Protein AF-0000000085113851 (afdb_homodimer)

Structure (mmCIF, N/CA/C/O backbone):
data_AF-0000000085113851-model_v1
#
loop_
_entity.id
_entity.type
_entity.pdbx_description
1 polymer 'Hypothetical membrane protein'
#
loop_
_atom_site.group_PDB
_atom_site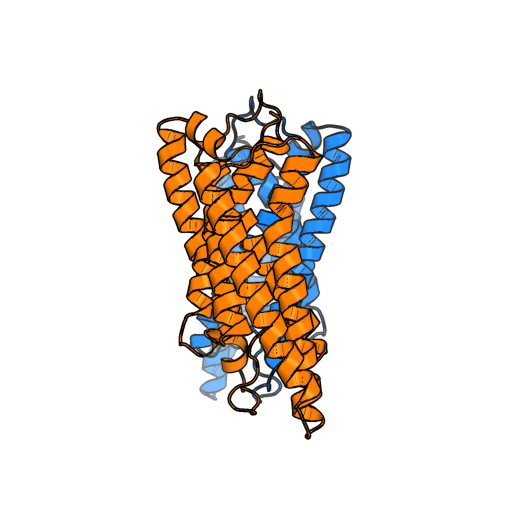.id
_atom_site.type_symbol
_atom_site.label_atom_id
_atom_site.label_alt_id
_atom_site.label_comp_id
_atom_site.label_asym_id
_atom_site.label_entity_id
_atom_site.label_seq_id
_atom_site.pdbx_PDB_ins_code
_atom_site.Cartn_x
_atom_site.Cartn_y
_atom_site.Cartn_z
_atom_site.occupancy
_atom_site.B_iso_or_equiv
_atom_site.auth_seq_id
_atom_site.auth_comp_id
_atom_site.auth_asym_id
_atom_site.auth_atom_id
_atom_site.pdbx_PDB_model_num
ATOM 1 N N . MET A 1 1 ? 27.75 13.094 14.289 1 65.19 1 MET A N 1
ATOM 2 C CA . MET A 1 1 ? 26.766 12.25 13.617 1 65.19 1 MET A CA 1
ATOM 3 C C . MET A 1 1 ? 26.875 12.398 12.102 1 65.19 1 MET A C 1
ATOM 5 O O . MET A 1 1 ? 26.922 11.406 11.375 1 65.19 1 MET A O 1
ATOM 9 N N . LYS A 1 2 ? 27.25 13.609 11.695 1 73.19 2 LYS A N 1
ATOM 10 C CA . LYS A 1 2 ? 27.453 13.852 10.266 1 73.19 2 LYS A CA 1
ATOM 11 C C . LYS A 1 2 ? 28.734 13.188 9.773 1 73.19 2 LYS A C 1
ATOM 13 O O . LYS A 1 2 ? 28.75 12.57 8.711 1 73.19 2 LYS A O 1
ATOM 18 N N . LYS A 1 3 ? 29.672 13.25 10.57 1 81.38 3 LYS A N 1
ATOM 19 C CA . LYS A 1 3 ? 30.953 12.664 10.188 1 81.38 3 LYS A CA 1
ATOM 20 C C . LYS A 1 3 ? 30.844 11.148 10.023 1 81.38 3 LYS A C 1
ATOM 22 O O . LYS A 1 3 ? 31.406 10.578 9.086 1 81.38 3 LYS A O 1
ATOM 27 N N . ALA A 1 4 ? 30.141 10.469 10.953 1 83.31 4 ALA A N 1
ATOM 28 C CA . ALA A 1 4 ? 30 9.016 10.93 1 83.31 4 ALA A CA 1
ATOM 29 C C . ALA A 1 4 ? 29.266 8.562 9.672 1 83.31 4 ALA A C 1
ATOM 31 O O . ALA A 1 4 ? 29.656 7.582 9.031 1 83.31 4 ALA A O 1
ATOM 32 N N . THR A 1 5 ? 28.234 9.188 9.281 1 89.69 5 THR A N 1
ATOM 33 C CA . THR A 1 5 ? 27.484 8.812 8.094 1 89.69 5 THR A CA 1
ATOM 34 C C . THR A 1 5 ? 28.312 9.055 6.832 1 89.69 5 THR A C 1
ATOM 36 O O . THR A 1 5 ? 28.234 8.281 5.875 1 89.69 5 THR A O 1
ATOM 39 N N . ASP A 1 6 ? 29.109 10.039 6.844 1 92.19 6 ASP A N 1
ATOM 40 C CA . ASP A 1 6 ? 29.984 10.289 5.703 1 92.19 6 ASP A CA 1
ATOM 41 C C . ASP A 1 6 ? 31.031 9.195 5.559 1 92.19 6 ASP A C 1
ATOM 43 O O . ASP A 1 6 ? 31.328 8.75 4.445 1 92.19 6 ASP A O 1
ATOM 47 N N . CYS A 1 7 ? 31.547 8.859 6.676 1 93.5 7 CYS A N 1
ATOM 48 C CA . CYS A 1 7 ? 32.5 7.762 6.656 1 93.5 7 CYS A CA 1
ATOM 49 C C . CYS A 1 7 ? 31.859 6.469 6.18 1 93.5 7 CYS A C 1
ATOM 51 O O . CYS A 1 7 ? 32.469 5.715 5.406 1 93.5 7 CYS A O 1
ATOM 53 N N . GLY A 1 8 ? 30.656 6.242 6.719 1 94.75 8 GLY A N 1
ATOM 54 C CA . GLY A 1 8 ? 29.922 5.074 6.27 1 94.75 8 GLY A CA 1
ATOM 55 C C . GLY A 1 8 ? 29.672 5.066 4.777 1 94.75 8 GLY A C 1
ATOM 56 O O . GLY A 1 8 ? 29.844 4.043 4.113 1 94.75 8 GLY A O 1
ATOM 57 N N . LEU A 1 9 ? 29.25 6.125 4.277 1 97.06 9 LEU A N 1
ATOM 58 C CA . LEU A 1 9 ? 29.016 6.25 2.842 1 97.06 9 LEU A CA 1
ATOM 59 C C . LEU A 1 9 ? 30.297 5.957 2.057 1 97.06 9 LEU A C 1
ATOM 61 O O . LEU A 1 9 ? 30.281 5.176 1.104 1 97.06 9 LEU A O 1
ATOM 65 N N . ALA A 1 10 ? 31.359 6.609 2.453 1 97.12 10 ALA A N 1
ATOM 66 C CA . ALA A 1 10 ? 32.625 6.418 1.771 1 97.12 10 ALA A CA 1
ATOM 67 C C . ALA A 1 10 ? 33.031 4.949 1.771 1 97.12 10 ALA A C 1
ATOM 69 O O . ALA A 1 10 ? 33.5 4.422 0.75 1 97.12 10 ALA A O 1
ATOM 70 N N . ALA A 1 11 ? 32.875 4.359 2.902 1 97.69 11 ALA A N 1
ATOM 71 C CA . ALA A 1 11 ? 33.25 2.949 3.027 1 97.69 11 ALA A CA 1
ATOM 72 C C . ALA A 1 11 ? 32.406 2.09 2.074 1 97.69 11 ALA A C 1
ATOM 74 O O . ALA A 1 11 ? 32.938 1.236 1.369 1 97.69 11 ALA A O 1
ATOM 75 N N . ILE A 1 12 ? 31.125 2.307 2.064 1 98.06 12 ILE A N 1
ATOM 76 C CA . ILE A 1 12 ? 30.234 1.529 1.219 1 98.06 12 ILE A CA 1
ATOM 77 C C . ILE A 1 12 ? 30.594 1.738 -0.249 1 98.06 12 ILE A C 1
ATOM 79 O O . ILE A 1 12 ? 30.688 0.776 -1.015 1 98.06 12 ILE A O 1
ATOM 83 N N . VAL A 1 13 ? 30.844 2.955 -0.626 1 98.19 13 VAL A N 1
ATOM 84 C CA . VAL A 1 13 ? 31.172 3.275 -2.012 1 98.19 13 VAL A CA 1
ATOM 85 C C . VAL A 1 13 ? 32.5 2.604 -2.396 1 98.19 13 VAL A C 1
ATOM 87 O O . VAL A 1 13 ? 32.594 2.016 -3.475 1 98.19 13 VAL A O 1
ATOM 90 N N . LEU A 1 14 ? 33.469 2.686 -1.523 1 98.25 14 LEU A N 1
ATOM 91 C CA . LEU A 1 14 ? 34.75 2.059 -1.791 1 98.25 14 LEU A CA 1
ATOM 92 C C . LEU A 1 14 ? 34.594 0.551 -1.962 1 98.25 14 LEU A C 1
ATOM 94 O O . LEU A 1 14 ? 35.188 -0.038 -2.871 1 98.25 14 LEU A O 1
ATOM 98 N N . MET A 1 15 ? 33.844 -0.005 -1.059 1 98.38 15 MET A N 1
ATOM 99 C CA . MET A 1 15 ? 33.594 -1.441 -1.144 1 98.38 15 MET A CA 1
ATOM 100 C C . MET A 1 15 ? 32.906 -1.798 -2.455 1 98.38 15 MET A C 1
ATOM 102 O O . MET A 1 15 ? 33.281 -2.785 -3.102 1 98.38 15 MET A O 1
ATOM 106 N N . MET A 1 16 ? 31.969 -1.033 -2.842 1 98.31 16 MET A N 1
ATOM 107 C CA . MET A 1 16 ? 31.234 -1.29 -4.074 1 98.31 16 MET A CA 1
ATOM 108 C C . MET A 1 16 ? 32.125 -1.079 -5.297 1 98.31 16 MET A C 1
ATOM 110 O O . MET A 1 16 ? 32.031 -1.818 -6.277 1 98.31 16 MET A O 1
ATOM 114 N N . LEU A 1 17 ? 33 -0.081 -5.238 1 98.19 17 LEU A N 1
ATOM 115 C CA . LEU A 1 17 ? 33.938 0.144 -6.332 1 98.19 17 LEU A CA 1
ATOM 116 C C . LEU A 1 17 ? 34.906 -1.028 -6.469 1 98.19 17 LEU A C 1
ATOM 118 O O . LEU A 1 17 ? 35.219 -1.456 -7.582 1 98.19 17 LEU A O 1
ATOM 122 N N . PHE A 1 18 ? 35.375 -1.462 -5.359 1 98.31 18 PHE A N 1
ATOM 123 C CA . PHE A 1 18 ? 36.219 -2.637 -5.379 1 98.31 18 PHE A CA 1
ATOM 124 C C . PHE A 1 18 ? 35.531 -3.82 -6.023 1 98.31 18 PHE A C 1
ATOM 126 O O . PHE A 1 18 ? 36.094 -4.516 -6.863 1 98.31 18 PHE A O 1
ATOM 133 N N . SER A 1 19 ? 34.312 -4.066 -5.613 1 98.25 19 SER A N 1
ATOM 134 C CA . SER A 1 19 ? 33.5 -5.152 -6.18 1 98.25 19 SER A CA 1
ATOM 135 C C . SER A 1 19 ? 33.281 -4.949 -7.676 1 98.25 19 SER A C 1
ATOM 137 O O . SER A 1 19 ? 33.219 -5.914 -8.438 1 98.25 19 SER A O 1
ATOM 139 N N . LEU A 1 20 ? 33.125 -3.703 -8.047 1 98.06 20 LEU A N 1
ATOM 140 C CA . LEU A 1 20 ? 32.938 -3.385 -9.461 1 98.06 20 LEU A CA 1
ATOM 141 C C . LEU A 1 20 ? 34.156 -3.793 -10.273 1 98.06 20 LEU A C 1
ATOM 143 O O . LEU A 1 20 ? 34.031 -4.387 -11.344 1 98.06 20 LEU A O 1
ATOM 147 N N . VAL A 1 21 ? 35.344 -3.492 -9.781 1 98 21 VAL A N 1
ATOM 148 C CA . VAL A 1 21 ? 36.594 -3.836 -10.453 1 98 21 VAL A CA 1
ATOM 149 C C . VAL A 1 21 ? 36.688 -5.352 -10.586 1 98 21 VAL A C 1
ATOM 151 O O . VAL A 1 21 ? 37.031 -5.867 -11.656 1 98 21 VAL A O 1
ATOM 154 N N . LEU A 1 22 ? 36.406 -6.016 -9.508 1 97.5 22 LEU A N 1
ATOM 155 C CA . LEU A 1 22 ? 36.469 -7.469 -9.523 1 97.5 22 LEU A CA 1
ATOM 156 C C . LEU A 1 22 ? 35.5 -8.055 -10.531 1 97.5 22 LEU A C 1
ATOM 158 O O . LEU A 1 22 ? 35.812 -8.992 -11.258 1 97.5 22 LEU A O 1
ATOM 162 N N . THR A 1 23 ? 34.281 -7.527 -10.516 1 97.12 23 THR A N 1
ATOM 163 C CA . THR A 1 23 ? 33.281 -8.016 -11.43 1 97.12 23 THR A CA 1
ATOM 164 C C . THR A 1 23 ? 33.625 -7.703 -12.875 1 97.12 23 THR A C 1
ATOM 166 O O . THR A 1 23 ? 33.375 -8.508 -13.773 1 97.12 23 THR A O 1
ATOM 169 N N . ALA A 1 24 ? 34.219 -6.512 -13.086 1 96.56 24 ALA A N 1
ATOM 170 C CA . ALA A 1 24 ? 34.688 -6.141 -14.422 1 96.56 24 ALA A CA 1
ATOM 171 C C . ALA A 1 24 ? 35.75 -7.098 -14.922 1 96.56 24 ALA A C 1
ATOM 173 O O . ALA A 1 24 ? 35.781 -7.457 -16.109 1 96.56 24 ALA A O 1
ATOM 174 N N . LYS A 1 25 ? 36.656 -7.465 -14.109 1 96.62 25 LYS A N 1
ATOM 175 C CA . LYS A 1 25 ? 37.656 -8.461 -14.461 1 96.62 25 LYS A CA 1
ATOM 176 C C . LYS A 1 25 ? 37 -9.766 -14.922 1 96.62 25 LYS A C 1
ATOM 178 O O . LYS A 1 25 ? 37.469 -10.383 -15.875 1 96.62 25 LYS A O 1
ATOM 183 N N . ASP A 1 26 ? 35.969 -10.086 -14.203 1 95.44 26 ASP A N 1
ATOM 184 C CA . ASP A 1 26 ? 35.25 -11.312 -14.555 1 95.44 26 ASP A CA 1
ATOM 185 C C . ASP A 1 26 ? 34.625 -11.203 -15.945 1 95.44 26 ASP A C 1
ATOM 187 O O . ASP A 1 26 ? 34.5 -12.203 -16.656 1 95.44 26 ASP A O 1
ATOM 191 N N . VAL A 1 27 ? 34.219 -10.023 -16.328 1 94.44 27 VAL A N 1
ATOM 192 C CA . VAL A 1 27 ? 33.656 -9.805 -17.656 1 94.44 27 VAL A CA 1
ATOM 193 C C . VAL A 1 27 ? 34.719 -10.133 -18.719 1 94.44 27 VAL A C 1
ATOM 195 O O . VAL A 1 27 ? 34.406 -10.797 -19.719 1 94.44 27 VAL A O 1
ATOM 198 N N . PHE A 1 28 ? 35.906 -9.664 -18.484 1 94.44 28 PHE A N 1
ATOM 199 C CA . PHE A 1 28 ? 36.969 -9.828 -19.453 1 94.44 28 PHE A CA 1
ATOM 200 C C . PHE A 1 28 ? 37.438 -11.281 -19.5 1 94.44 28 PHE A C 1
ATOM 202 O O . PHE A 1 28 ? 37.844 -11.773 -20.547 1 94.44 28 PHE A O 1
ATOM 209 N N . LEU A 1 29 ? 37.312 -11.992 -18.453 1 94.88 29 LEU A N 1
ATOM 210 C CA . LEU A 1 29 ? 37.875 -13.336 -18.344 1 94.88 29 LEU A CA 1
ATOM 211 C C . LEU A 1 29 ? 36.844 -14.375 -18.766 1 94.88 29 LEU A C 1
ATOM 213 O O . LEU A 1 29 ? 37.188 -15.531 -19.031 1 94.88 29 LEU A O 1
ATOM 217 N N . ALA A 1 30 ? 35.625 -13.953 -18.812 1 92.88 30 ALA A N 1
ATOM 218 C CA . ALA A 1 30 ? 34.562 -14.914 -19.125 1 92.88 30 ALA A CA 1
ATOM 219 C C . ALA A 1 30 ? 34.719 -15.453 -20.547 1 92.88 30 ALA A C 1
ATOM 221 O O . ALA A 1 30 ? 34.875 -14.68 -21.484 1 92.88 30 ALA A O 1
ATOM 222 N N . THR A 1 31 ? 34.594 -16.781 -20.734 1 93.5 31 THR A N 1
ATOM 223 C CA . THR A 1 31 ? 34.688 -17.438 -22.047 1 93.5 31 THR A CA 1
ATOM 224 C C . THR A 1 31 ? 33.312 -17.875 -22.547 1 93.5 31 THR A C 1
ATOM 226 O O . THR A 1 31 ? 33.156 -18.109 -23.734 1 93.5 31 THR A O 1
ATOM 229 N N . VAL A 1 32 ? 32.438 -18.062 -21.672 1 94.12 32 VAL A N 1
ATOM 230 C CA . VAL A 1 32 ? 31.062 -18.453 -21.984 1 94.12 32 VAL A CA 1
ATOM 231 C C . VAL A 1 32 ? 30.188 -17.203 -22.062 1 94.12 32 VAL A C 1
ATOM 233 O O . VAL A 1 32 ? 30.156 -16.406 -21.125 1 94.12 32 VAL A O 1
ATOM 236 N N . PRO A 1 33 ? 29.5 -17.031 -23.125 1 92.75 33 PRO A N 1
ATOM 237 C CA . PRO A 1 33 ? 28.688 -15.82 -23.312 1 92.75 33 PRO A CA 1
ATOM 238 C C . PRO A 1 33 ? 27.703 -15.602 -22.172 1 92.75 33 PRO A C 1
ATOM 240 O O . PRO A 1 33 ? 27.469 -14.469 -21.75 1 92.75 33 PRO A O 1
ATOM 243 N N . LYS A 1 34 ? 27.109 -16.547 -21.688 1 91.81 34 LYS A N 1
ATOM 244 C CA . LYS A 1 34 ? 26.156 -16.453 -20.578 1 91.81 34 LYS A CA 1
ATOM 245 C C . LYS A 1 34 ? 26.797 -15.836 -19.344 1 91.81 34 LYS A C 1
ATOM 247 O O . LYS A 1 34 ? 26.219 -14.977 -18.688 1 91.81 34 LYS A O 1
ATOM 252 N N . ASN A 1 35 ? 27.969 -16.312 -19.031 1 93 35 ASN A N 1
ATOM 253 C CA . ASN A 1 35 ? 28.703 -15.797 -17.875 1 93 35 ASN A CA 1
ATOM 254 C C . ASN A 1 35 ? 29.125 -14.344 -18.078 1 93 35 ASN A C 1
ATOM 256 O O . ASN A 1 35 ? 29.094 -13.547 -17.125 1 93 35 ASN A O 1
ATOM 260 N N . LYS A 1 36 ? 29.453 -14.023 -19.281 1 95.06 36 LYS A N 1
ATOM 261 C CA . LYS A 1 36 ? 29.828 -12.648 -19.594 1 95.06 36 LYS A CA 1
ATOM 262 C C . LYS A 1 36 ? 28.656 -11.695 -19.406 1 95.06 36 LYS A C 1
ATOM 264 O O . LYS A 1 36 ? 28.797 -10.641 -18.781 1 95.06 36 LYS A O 1
ATOM 269 N N . ASN A 1 37 ? 27.547 -12.07 -19.953 1 94.31 37 ASN A N 1
ATOM 270 C CA . ASN A 1 37 ? 26.344 -11.25 -19.828 1 94.31 37 ASN A CA 1
ATOM 271 C C . ASN A 1 37 ? 25.922 -11.078 -18.375 1 94.31 37 ASN A C 1
ATOM 273 O O . ASN A 1 37 ? 25.5 -9.992 -17.969 1 94.31 37 ASN A O 1
ATOM 277 N N . ALA A 1 38 ? 26.016 -12.117 -17.594 1 93.19 38 ALA A N 1
ATOM 278 C CA . ALA A 1 38 ? 25.703 -12.055 -16.172 1 93.19 38 ALA A CA 1
ATOM 279 C C . ALA A 1 38 ? 26.625 -11.07 -15.453 1 93.19 38 ALA A C 1
ATOM 281 O O . ALA A 1 38 ? 26.172 -10.289 -14.617 1 93.19 38 ALA A O 1
ATOM 282 N N . ALA A 1 39 ? 27.828 -11.148 -15.789 1 95.69 39 ALA A N 1
ATOM 283 C CA . ALA A 1 39 ? 28.797 -10.258 -15.164 1 95.69 39 ALA A CA 1
ATOM 284 C C . ALA A 1 39 ? 28.547 -8.805 -15.578 1 95.69 39 ALA A C 1
ATOM 286 O O . ALA A 1 39 ? 28.672 -7.895 -14.758 1 95.69 39 ALA A O 1
ATOM 287 N N . LEU A 1 40 ? 28.234 -8.586 -16.766 1 96.56 40 LEU A N 1
ATOM 288 C CA . LEU A 1 40 ? 27.906 -7.246 -17.25 1 96.56 40 LEU A CA 1
ATOM 289 C C . LEU A 1 40 ? 26.688 -6.68 -16.516 1 96.56 40 LEU A C 1
ATOM 291 O O . LEU A 1 40 ? 26.688 -5.508 -16.141 1 96.56 40 LEU A O 1
ATOM 295 N N . PHE A 1 41 ? 25.734 -7.504 -16.359 1 94.69 41 PHE A N 1
ATOM 296 C CA . PHE A 1 41 ? 24.516 -7.086 -15.664 1 94.69 41 PHE A CA 1
ATOM 297 C C . PHE A 1 41 ? 24.828 -6.719 -14.219 1 94.69 41 PHE A C 1
ATOM 299 O O . PHE A 1 41 ? 24.312 -5.73 -13.695 1 94.69 41 PHE A O 1
ATOM 306 N N . LEU A 1 42 ? 25.609 -7.516 -13.633 1 96.19 42 LEU A N 1
ATOM 307 C CA . LEU A 1 42 ? 26 -7.23 -12.258 1 96.19 42 LEU A CA 1
ATOM 308 C C . LEU A 1 42 ? 26.781 -5.922 -12.18 1 96.19 42 LEU A C 1
ATOM 310 O O . LEU A 1 42 ? 26.609 -5.145 -11.234 1 96.19 42 LEU A O 1
ATOM 314 N N . CYS A 1 43 ? 27.656 -5.664 -13.086 1 97.56 43 CYS A N 1
ATOM 315 C CA . CYS A 1 43 ? 28.375 -4.395 -13.133 1 97.56 43 CYS A CA 1
ATOM 316 C C . CYS A 1 43 ? 27.391 -3.221 -13.172 1 97.56 43 CYS A C 1
ATOM 318 O O . CYS A 1 43 ? 27.562 -2.246 -12.438 1 97.56 43 CYS A O 1
ATOM 320 N N . LEU A 1 44 ? 26.406 -3.393 -14.008 1 96.88 44 LEU A N 1
ATOM 321 C CA . LEU A 1 44 ? 25.391 -2.346 -14.109 1 96.88 44 LEU A CA 1
ATOM 322 C C . LEU A 1 44 ? 24.688 -2.135 -12.773 1 96.88 44 LEU A C 1
ATOM 324 O O . LEU A 1 44 ? 24.469 -0.996 -12.352 1 96.88 44 LEU A O 1
ATOM 328 N N . GLU A 1 45 ? 24.344 -3.182 -12.133 1 95.88 45 GLU A N 1
ATOM 329 C CA . GLU A 1 45 ? 23.688 -3.105 -10.836 1 95.88 45 GLU A CA 1
ATOM 330 C C . GLU A 1 45 ? 24.562 -2.412 -9.797 1 95.88 45 GLU A C 1
ATOM 332 O O . GLU A 1 45 ? 24.062 -1.652 -8.961 1 95.88 45 GLU A O 1
ATOM 337 N N . ILE A 1 46 ? 25.797 -2.695 -9.82 1 98.06 46 ILE A N 1
ATOM 338 C CA . ILE A 1 46 ? 26.719 -2.078 -8.867 1 98.06 46 ILE A CA 1
ATOM 339 C C . ILE A 1 46 ? 26.797 -0.577 -9.133 1 98.06 46 ILE A C 1
ATOM 341 O O . ILE A 1 46 ? 26.734 0.227 -8.203 1 98.06 46 ILE A O 1
ATOM 345 N N . VAL A 1 47 ? 26.891 -0.197 -10.359 1 98.12 47 VAL A N 1
ATOM 346 C CA . VAL A 1 47 ? 26.969 1.215 -10.727 1 98.12 47 VAL A CA 1
ATOM 347 C C . VAL A 1 47 ? 25.703 1.936 -10.273 1 98.12 47 VAL A C 1
ATOM 349 O O . VAL A 1 47 ? 25.781 3 -9.648 1 98.12 47 VAL A O 1
ATOM 352 N N . LEU A 1 48 ? 24.578 1.323 -10.562 1 96.88 48 LEU A N 1
ATOM 353 C CA . LEU A 1 48 ? 23.312 1.912 -10.133 1 96.88 48 LEU A CA 1
ATOM 354 C C . LEU A 1 48 ? 23.25 2.008 -8.609 1 96.88 48 LEU A C 1
ATOM 356 O O . LEU A 1 48 ? 22.719 2.982 -8.07 1 96.88 48 LEU A O 1
ATOM 360 N N . GLY A 1 49 ? 23.766 0.998 -7.969 1 97.5 49 GLY A N 1
ATOM 361 C CA . GLY A 1 49 ? 23.828 1.026 -6.516 1 97.5 49 GLY A CA 1
ATOM 362 C C . GLY A 1 49 ? 24.656 2.174 -5.977 1 97.5 49 GLY A C 1
ATOM 363 O O . GLY A 1 49 ? 24.281 2.816 -4.996 1 97.5 49 GLY A O 1
ATOM 364 N N . ILE A 1 50 ? 25.75 2.406 -6.594 1 98.06 50 ILE A N 1
ATOM 365 C CA . ILE A 1 50 ? 26.625 3.5 -6.191 1 98.06 50 ILE A CA 1
ATOM 366 C C . ILE A 1 50 ? 25.906 4.832 -6.383 1 98.06 50 ILE A C 1
ATOM 368 O O . ILE A 1 50 ? 25.953 5.703 -5.512 1 98.06 50 ILE A O 1
ATOM 372 N N . VAL A 1 51 ? 25.219 4.949 -7.504 1 97.88 51 VAL A N 1
ATOM 373 C CA . VAL A 1 51 ? 24.469 6.176 -7.766 1 97.88 51 VAL A CA 1
ATOM 374 C C . VAL A 1 51 ? 23.391 6.359 -6.691 1 97.88 51 VAL A C 1
ATOM 376 O O . VAL A 1 51 ? 23.25 7.449 -6.133 1 97.88 51 VAL A O 1
ATOM 379 N N . ILE A 1 52 ? 22.734 5.324 -6.34 1 97.38 52 ILE A N 1
ATOM 380 C CA . ILE A 1 52 ? 21.609 5.375 -5.402 1 97.38 52 ILE A CA 1
ATOM 381 C C . ILE A 1 52 ? 22.125 5.734 -4.012 1 97.38 52 ILE A C 1
ATOM 383 O O . ILE A 1 52 ? 21.531 6.57 -3.32 1 97.38 52 ILE A O 1
ATOM 387 N N . VAL A 1 53 ? 23.203 5.137 -3.602 1 97.5 53 VAL A N 1
ATOM 388 C CA . VAL A 1 53 ? 23.688 5.352 -2.238 1 97.5 53 VAL A CA 1
ATOM 389 C C . VAL A 1 53 ? 24.25 6.766 -2.102 1 97.5 53 VAL A C 1
ATOM 391 O O . VAL A 1 53 ? 24.203 7.355 -1.019 1 97.5 53 VAL A O 1
ATOM 394 N N . CYS A 1 54 ? 24.641 7.402 -3.16 1 97.69 54 CYS A N 1
ATOM 395 C CA . CYS A 1 54 ? 25.219 8.734 -3.127 1 97.69 54 CYS A CA 1
ATOM 396 C C . CYS A 1 54 ? 24.156 9.805 -3.297 1 97.69 54 CYS A C 1
ATOM 398 O O . CYS A 1 54 ? 24.391 10.977 -2.986 1 97.69 54 CYS A O 1
ATOM 400 N N . LEU A 1 55 ? 23.062 9.445 -3.771 1 96.69 55 LEU A N 1
ATOM 401 C CA . LEU A 1 55 ? 22.031 10.383 -4.207 1 96.69 55 LEU A CA 1
ATOM 402 C C . LEU A 1 55 ? 21.625 11.297 -3.059 1 96.69 55 LEU A C 1
ATOM 404 O O . LEU A 1 55 ? 21.562 12.516 -3.221 1 96.69 55 LEU A O 1
ATOM 408 N N . PRO A 1 56 ? 21.312 10.773 -1.852 1 95.06 56 PRO A N 1
ATOM 409 C CA . PRO A 1 56 ? 20.891 11.664 -0.767 1 95.06 56 PRO A CA 1
ATOM 410 C C . PRO A 1 56 ? 21.953 12.711 -0.418 1 95.06 56 PRO A C 1
ATOM 412 O O . PRO A 1 56 ? 21.625 13.875 -0.172 1 95.06 56 PRO A O 1
ATOM 415 N N . LYS A 1 57 ? 23.156 12.297 -0.425 1 95.25 57 LYS A N 1
ATOM 416 C CA . LYS A 1 57 ? 24.234 13.234 -0.121 1 95.25 57 LYS A CA 1
ATOM 417 C C . LYS A 1 57 ? 24.375 14.289 -1.216 1 95.25 57 LYS A C 1
ATOM 419 O O . LYS A 1 57 ? 24.562 15.469 -0.925 1 95.25 57 LYS A O 1
ATOM 424 N N . ILE A 1 58 ? 24.297 13.898 -2.43 1 96 58 ILE A N 1
ATOM 425 C CA . ILE A 1 58 ? 24.375 14.82 -3.555 1 96 58 ILE A CA 1
ATOM 426 C C . ILE A 1 58 ? 23.266 15.859 -3.459 1 96 58 ILE A C 1
ATOM 428 O O . ILE A 1 58 ? 23.5 17.062 -3.604 1 96 58 ILE A O 1
ATOM 432 N N . ILE A 1 59 ? 22.078 15.383 -3.176 1 93.94 59 ILE A N 1
ATOM 433 C CA . ILE A 1 59 ? 20.922 16.266 -3.059 1 93.94 59 ILE A CA 1
ATOM 434 C C . ILE A 1 59 ? 21.125 17.219 -1.884 1 93.94 59 ILE A C 1
ATOM 436 O O . ILE A 1 59 ? 20.828 18.422 -1.993 1 93.94 59 ILE A O 1
ATOM 440 N N . SER A 1 60 ? 21.547 16.641 -0.793 1 94 60 SER A N 1
ATOM 441 C CA . SER A 1 60 ? 21.766 17.438 0.409 1 94 60 SER A CA 1
ATOM 442 C C . SER A 1 60 ? 22.766 18.562 0.152 1 94 60 SER A C 1
ATOM 444 O O . SER A 1 60 ? 22.562 19.703 0.583 1 94 60 SER A O 1
ATOM 446 N N . VAL A 1 61 ? 23.828 18.359 -0.555 1 94.19 61 VAL A N 1
ATOM 447 C CA . VAL A 1 61 ? 24.875 19.344 -0.836 1 94.19 61 VAL A CA 1
ATOM 448 C C . VAL A 1 61 ? 24.375 20.359 -1.854 1 94.19 61 VAL A C 1
ATOM 450 O O . VAL A 1 61 ? 24.531 21.562 -1.663 1 94.19 61 VAL A O 1
ATOM 453 N N . LYS A 1 62 ? 23.828 19.906 -2.824 1 95.06 62 LYS A N 1
ATOM 454 C CA . LYS A 1 62 ? 23.359 20.781 -3.902 1 95.06 62 LYS A CA 1
ATOM 455 C C . LYS A 1 62 ? 22.328 21.781 -3.395 1 95.06 62 LYS A C 1
ATOM 457 O O . LYS A 1 62 ? 22.312 22.938 -3.811 1 95.06 62 LYS A O 1
ATOM 462 N N . PHE A 1 63 ? 21.484 21.359 -2.498 1 92.94 63 PHE A N 1
ATOM 463 C CA . PHE A 1 63 ? 20.391 22.203 -2.057 1 92.94 63 PHE A CA 1
ATOM 464 C C . PHE A 1 63 ? 20.625 22.719 -0.642 1 92.94 63 PHE A C 1
ATOM 466 O O . PHE A 1 63 ? 19.734 23.312 -0.027 1 92.94 63 PHE A O 1
ATOM 473 N N . ASP A 1 64 ? 21.703 22.438 -0.117 1 93.56 64 ASP A N 1
ATOM 474 C CA . ASP A 1 64 ? 22.078 22.875 1.22 1 93.56 64 ASP A CA 1
ATOM 475 C C . ASP A 1 64 ? 21.062 22.438 2.258 1 93.56 64 ASP A C 1
ATOM 477 O O . ASP A 1 64 ? 20.531 23.266 3.006 1 93.56 64 ASP A O 1
ATOM 481 N N . LEU A 1 65 ? 20.797 21.109 2.207 1 92.5 65 LEU A N 1
ATOM 482 C CA . LEU A 1 65 ? 19.797 20.516 3.078 1 92.5 65 LEU A CA 1
ATOM 483 C C . LEU A 1 65 ? 20.453 19.703 4.191 1 92.5 65 LEU A C 1
ATOM 485 O O . LEU A 1 65 ? 21.438 19.016 3.959 1 92.5 65 LEU A O 1
ATOM 489 N N . TYR A 1 66 ? 19.969 19.875 5.336 1 91.69 66 TYR A N 1
ATOM 490 C CA . TYR A 1 66 ? 20.344 19.016 6.457 1 91.69 66 TYR A CA 1
ATOM 491 C C . TYR A 1 66 ? 19.719 17.641 6.344 1 91.69 66 TYR A C 1
ATOM 493 O O . TYR A 1 66 ? 18.5 17.531 6.195 1 91.69 66 TYR A O 1
ATOM 501 N N . LEU A 1 67 ? 20.516 16.641 6.449 1 91.06 67 LEU A N 1
ATOM 502 C CA . LEU A 1 67 ? 20.047 15.266 6.453 1 91.06 67 LEU A CA 1
ATOM 503 C C . LEU A 1 67 ? 20.016 14.703 7.871 1 91.06 67 LEU A C 1
ATOM 505 O O . LEU A 1 67 ? 21.062 14.57 8.516 1 91.06 67 LEU A O 1
ATOM 509 N N . PRO A 1 68 ? 18.844 14.32 8.281 1 92.56 68 PRO A N 1
ATOM 510 C CA . PRO A 1 68 ? 18.828 13.711 9.617 1 92.56 68 PRO A CA 1
ATOM 511 C C . PRO A 1 68 ? 19.672 12.438 9.695 1 92.56 68 PRO A C 1
ATOM 513 O O . PRO A 1 68 ? 19.469 11.523 8.891 1 92.56 68 PRO A O 1
ATOM 516 N N . PRO A 1 69 ? 20.516 12.336 10.594 1 90.75 69 PRO A N 1
ATOM 517 C CA . PRO A 1 69 ? 21.484 11.234 10.625 1 90.75 69 PRO A CA 1
ATOM 518 C C . PRO A 1 69 ? 20.812 9.875 10.812 1 90.75 69 PRO A C 1
ATOM 520 O O . PRO A 1 69 ? 21.312 8.867 10.312 1 90.75 69 PRO A O 1
ATOM 523 N N . MET A 1 70 ? 19.828 9.906 11.547 1 88.88 70 MET A N 1
ATOM 524 C CA . MET A 1 70 ? 19.156 8.633 11.805 1 88.88 70 MET A CA 1
ATOM 525 C C . MET A 1 70 ? 18.578 8.055 10.508 1 88.88 70 MET A C 1
ATOM 527 O O . MET A 1 70 ? 18.812 6.883 10.195 1 88.88 70 MET A O 1
ATOM 531 N N . ILE A 1 71 ? 17.875 8.812 9.773 1 93.75 71 ILE A N 1
ATOM 532 C CA . ILE A 1 71 ? 17.266 8.375 8.523 1 93.75 71 ILE A CA 1
ATOM 533 C C . ILE A 1 71 ? 18.359 8.008 7.52 1 93.75 71 ILE A C 1
ATOM 535 O O . ILE A 1 71 ? 18.297 6.965 6.867 1 93.75 71 ILE A O 1
ATOM 539 N N . TYR A 1 72 ? 19.312 8.867 7.441 1 94.81 72 TYR A N 1
ATOM 540 C CA . TYR A 1 72 ? 20.422 8.648 6.508 1 94.81 72 TYR A CA 1
ATOM 541 C C . TYR A 1 72 ? 21.188 7.391 6.863 1 94.81 72 TYR A C 1
ATOM 543 O O . TYR A 1 72 ? 21.562 6.613 5.98 1 94.81 72 TYR A O 1
ATOM 551 N N . GLY A 1 73 ? 21.438 7.215 8.117 1 93.5 73 GLY A N 1
ATOM 552 C CA . GLY A 1 73 ? 22.109 6.008 8.562 1 93.5 73 GLY A CA 1
ATOM 553 C C . GLY A 1 73 ? 21.359 4.738 8.211 1 93.5 73 GLY A C 1
ATOM 554 O O . GLY A 1 73 ? 21.953 3.764 7.746 1 93.5 73 GLY A O 1
ATOM 555 N N . PHE A 1 74 ? 20.078 4.758 8.414 1 92.12 74 PHE A N 1
ATOM 556 C C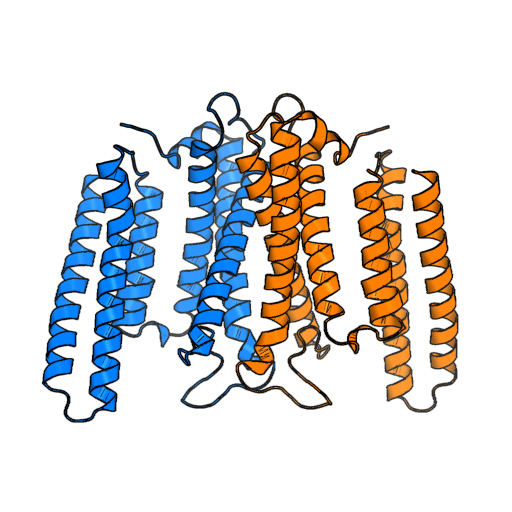A . PHE A 1 74 ? 19.25 3.607 8.07 1 92.12 74 PHE A CA 1
ATOM 557 C C . PHE A 1 74 ? 19.25 3.375 6.562 1 92.12 74 PHE A C 1
ATOM 559 O O . PHE A 1 74 ? 19.219 2.23 6.105 1 92.12 74 PHE A O 1
ATOM 566 N N . PHE A 1 75 ? 19.219 4.453 5.863 1 96.62 75 PHE A N 1
ATOM 567 C CA . PHE A 1 75 ? 19.297 4.355 4.41 1 96.62 75 PHE A CA 1
ATOM 568 C C . PHE A 1 75 ? 20.578 3.658 3.977 1 96.62 75 PHE A C 1
ATOM 570 O O . PHE A 1 75 ? 20.547 2.746 3.146 1 96.62 75 PHE A O 1
ATOM 577 N N . LEU A 1 76 ? 21.656 4.074 4.559 1 96.94 76 LEU A N 1
ATOM 578 C CA . LEU A 1 76 ? 22.953 3.477 4.23 1 96.94 76 LEU A CA 1
ATOM 579 C C . LEU A 1 76 ? 22.969 1.998 4.602 1 96.94 76 LEU A C 1
ATOM 581 O O . LEU A 1 76 ? 23.453 1.166 3.824 1 96.94 76 LEU A O 1
ATOM 585 N N . LEU A 1 77 ? 22.484 1.747 5.742 1 95.25 77 LEU A N 1
ATOM 586 C CA . LEU A 1 77 ? 22.406 0.361 6.191 1 95.25 77 LEU A CA 1
ATOM 587 C C . LEU A 1 77 ? 21.562 -0.478 5.238 1 95.25 77 LEU A C 1
ATOM 589 O O . LEU A 1 77 ? 21.922 -1.609 4.91 1 95.25 77 LEU A O 1
ATOM 593 N N . PHE A 1 78 ? 20.484 0.049 4.832 1 97.19 78 PHE A N 1
ATOM 594 C CA . PHE A 1 78 ? 19.594 -0.655 3.914 1 97.19 78 PHE A CA 1
ATOM 595 C C . PHE A 1 78 ? 20.297 -0.948 2.594 1 97.19 78 PHE A C 1
ATOM 597 O O . PHE A 1 78 ? 20.219 -2.064 2.078 1 97.19 78 PHE A O 1
ATOM 604 N N . ILE A 1 79 ? 20.953 0.046 2.023 1 96.69 79 ILE A N 1
ATOM 605 C CA . ILE A 1 79 ? 21.625 -0.127 0.744 1 96.69 79 ILE A CA 1
ATOM 606 C C . ILE A 1 79 ? 22.766 -1.14 0.892 1 96.69 79 ILE A C 1
ATOM 608 O O . ILE A 1 79 ? 22.969 -1.974 0.01 1 96.69 79 ILE A O 1
ATOM 612 N N . PHE A 1 80 ? 23.484 -1.041 1.997 1 97.69 80 PHE A N 1
ATOM 613 C CA . PHE A 1 80 ? 24.531 -2.018 2.266 1 97.69 80 PHE A CA 1
ATOM 614 C C . PHE A 1 80 ? 23.969 -3.432 2.289 1 97.69 80 PHE A C 1
ATOM 616 O O . PHE A 1 80 ? 24.531 -4.34 1.673 1 97.69 80 PHE A O 1
ATOM 623 N N . GLY A 1 81 ? 22.875 -3.633 2.941 1 97.94 81 GLY A N 1
ATOM 624 C CA . GLY A 1 81 ? 22.234 -4.938 3.039 1 97.94 81 GLY A CA 1
ATOM 625 C C . GLY A 1 81 ? 21.609 -5.395 1.733 1 97.94 81 GLY A C 1
ATOM 626 O O . GLY A 1 81 ? 21.734 -6.559 1.353 1 97.94 81 GLY A O 1
ATOM 627 N N . ALA A 1 82 ? 20.953 -4.508 1.044 1 97.75 82 ALA A N 1
ATOM 628 C CA . ALA A 1 82 ? 20.172 -4.867 -0.137 1 97.75 82 ALA A CA 1
ATOM 629 C C . ALA A 1 82 ? 21.078 -5.043 -1.356 1 97.75 82 ALA A C 1
ATOM 631 O O . ALA A 1 82 ? 20.922 -6.012 -2.107 1 97.75 82 ALA A O 1
ATOM 632 N N . ILE A 1 83 ? 22.031 -4.141 -1.51 1 97.06 83 ILE A N 1
ATOM 633 C CA . ILE A 1 83 ? 22.797 -4.16 -2.754 1 97.06 83 ILE A CA 1
ATOM 634 C C . ILE A 1 83 ? 24.141 -4.848 -2.527 1 97.06 83 ILE A C 1
ATOM 636 O O . ILE A 1 83 ? 24.453 -5.844 -3.186 1 97.06 83 ILE A O 1
ATOM 640 N N . TYR A 1 84 ? 24.922 -4.359 -1.564 1 97.88 84 TYR A N 1
ATOM 641 C CA . TYR A 1 84 ? 26.25 -4.918 -1.382 1 97.88 84 TYR A CA 1
ATOM 642 C C . TYR A 1 84 ? 26.172 -6.379 -0.952 1 97.88 84 TYR A C 1
ATOM 644 O O . TYR A 1 84 ? 26.672 -7.262 -1.649 1 97.88 84 TYR A O 1
ATOM 652 N N . LEU A 1 85 ? 25.516 -6.605 0.148 1 98.25 85 LEU A N 1
ATOM 653 C CA . LEU A 1 85 ? 25.438 -7.98 0.628 1 98.25 85 LEU A CA 1
ATOM 654 C C . LEU A 1 85 ? 24.422 -8.781 -0.19 1 98.25 85 LEU A C 1
ATOM 656 O O . LEU A 1 85 ? 24.688 -9.93 -0.551 1 98.25 85 LEU A O 1
ATOM 660 N N . GLY A 1 86 ? 23.297 -8.164 -0.446 1 97.44 86 GLY A N 1
ATOM 661 C CA . GLY A 1 86 ? 22.203 -8.867 -1.089 1 97.44 86 GLY A CA 1
ATOM 662 C C . GLY A 1 86 ? 22.484 -9.203 -2.543 1 97.44 86 GLY A C 1
ATOM 663 O O . GLY A 1 86 ? 22.516 -10.375 -2.922 1 97.44 86 GLY A O 1
ATOM 664 N N . THR A 1 87 ? 22.703 -8.203 -3.309 1 96.06 87 THR A N 1
ATOM 665 C CA . THR A 1 87 ? 22.844 -8.375 -4.75 1 96.06 87 THR A CA 1
ATOM 666 C C . THR A 1 87 ? 24.234 -8.875 -5.109 1 96.06 87 THR A C 1
ATOM 668 O O . THR A 1 87 ? 24.391 -9.922 -5.746 1 96.06 87 THR A O 1
ATOM 671 N N . ILE A 1 88 ? 25.266 -8.242 -4.637 1 96.25 88 ILE A N 1
ATOM 672 C CA . ILE A 1 88 ? 26.625 -8.508 -5.059 1 96.25 88 ILE A CA 1
ATOM 673 C C . ILE A 1 88 ? 27.109 -9.82 -4.449 1 96.25 88 ILE A C 1
ATOM 675 O O . ILE A 1 88 ? 27.672 -10.672 -5.152 1 96.25 88 ILE A O 1
ATOM 679 N N . TYR A 1 89 ? 26.797 -9.984 -3.217 1 97.06 89 TYR A N 1
ATOM 680 C CA . TYR A 1 89 ? 27.328 -11.172 -2.553 1 97.06 89 TYR A CA 1
ATOM 681 C C . TYR A 1 89 ? 26.234 -12.219 -2.361 1 97.06 89 TYR A C 1
ATOM 683 O O . TYR A 1 89 ? 26.406 -13.18 -1.608 1 97.06 89 TYR A O 1
ATOM 691 N N . HIS A 1 90 ? 25.047 -12.055 -2.863 1 96.25 90 HIS A N 1
ATOM 692 C CA . HIS A 1 90 ? 23.984 -13.031 -3.076 1 96.25 90 HIS A CA 1
ATOM 693 C C . HIS A 1 90 ? 23.375 -13.469 -1.752 1 96.25 90 HIS A C 1
ATOM 695 O O . HIS A 1 90 ? 23.016 -14.641 -1.585 1 96.25 90 HIS A O 1
ATOM 701 N N . PHE A 1 91 ? 23.359 -12.523 -0.792 1 97.19 91 PHE A N 1
ATOM 702 C CA . PHE A 1 91 ? 22.75 -12.844 0.495 1 97.19 91 PHE A CA 1
ATOM 703 C C . PHE A 1 91 ? 21.25 -13.078 0.344 1 97.19 91 PHE A C 1
ATOM 705 O O . PHE A 1 91 ? 20.609 -13.617 1.246 1 97.19 91 PHE A O 1
ATOM 712 N N . TYR A 1 92 ? 20.703 -12.773 -0.742 1 94.69 92 TYR A N 1
ATOM 713 C CA . TYR A 1 92 ? 19.297 -13.047 -0.977 1 94.69 92 TYR A CA 1
ATOM 714 C C . TYR A 1 92 ? 19.016 -14.547 -0.947 1 94.69 92 TYR A C 1
ATOM 716 O O . TYR A 1 92 ? 17.859 -14.969 -0.836 1 94.69 92 TYR A O 1
ATOM 724 N N . ARG A 1 93 ? 20.031 -15.336 -1.059 1 93.81 93 ARG A N 1
ATOM 725 C CA . ARG A 1 93 ? 19.875 -16.781 -0.964 1 93.81 93 ARG A CA 1
ATOM 726 C C . ARG A 1 93 ? 19.641 -17.219 0.479 1 93.81 93 ARG A C 1
ATOM 728 O O . ARG A 1 93 ? 19.188 -18.328 0.734 1 93.81 93 ARG A O 1
ATOM 735 N N . ILE A 1 94 ? 20.062 -16.375 1.411 1 95.62 94 ILE A N 1
ATOM 736 C CA . ILE A 1 94 ? 19.844 -16.641 2.824 1 95.62 94 ILE A CA 1
ATOM 737 C C . ILE A 1 94 ? 18.344 -16.5 3.141 1 95.62 94 ILE A C 1
ATOM 739 O O . ILE A 1 94 ? 17.75 -15.461 2.832 1 95.62 94 ILE A O 1
ATOM 743 N N . PRO A 1 95 ? 17.828 -17.484 3.771 1 94.25 95 PRO A N 1
ATOM 744 C CA . PRO A 1 95 ? 16.406 -17.422 4.094 1 94.25 95 PRO A CA 1
ATOM 745 C C . PRO A 1 95 ? 16.047 -16.172 4.895 1 94.25 95 PRO A C 1
ATOM 747 O O . PRO A 1 95 ? 16.781 -15.766 5.797 1 94.25 95 PRO A O 1
ATOM 750 N N . TYR A 1 96 ? 15.039 -15.477 4.477 1 96.12 96 TYR A N 1
ATOM 751 C CA . TYR A 1 96 ? 14.391 -14.367 5.164 1 96.12 96 TYR A CA 1
ATOM 752 C C . TYR A 1 96 ? 15.25 -13.109 5.09 1 96.12 96 TYR A C 1
ATOM 754 O O . TYR A 1 96 ? 14.891 -12.078 5.664 1 96.12 96 TYR A O 1
ATOM 762 N N . TRP A 1 97 ? 16.391 -13.141 4.434 1 97.69 97 TRP A N 1
ATOM 763 C CA . TRP A 1 97 ? 17.172 -11.938 4.242 1 97.69 97 TRP A CA 1
ATOM 764 C C . TRP A 1 97 ? 16.344 -10.844 3.576 1 97.69 97 TRP A C 1
ATOM 766 O O . TRP A 1 97 ? 16.297 -9.711 4.062 1 97.69 97 TRP A O 1
ATOM 776 N N . ASP A 1 98 ? 15.672 -11.242 2.586 1 97.88 98 ASP A N 1
ATOM 777 C CA . ASP A 1 98 ? 14.828 -10.328 1.824 1 97.88 98 ASP A CA 1
ATOM 778 C C . ASP A 1 98 ? 13.695 -9.773 2.689 1 97.88 98 ASP A C 1
ATOM 780 O O . ASP A 1 98 ? 13.406 -8.578 2.648 1 97.88 98 ASP A O 1
ATOM 784 N N . LYS A 1 99 ? 13.133 -10.562 3.5 1 98.31 99 LYS A N 1
ATOM 785 C CA . LYS A 1 99 ? 12.055 -10.125 4.387 1 98.31 99 LYS A CA 1
ATOM 786 C C . LYS A 1 99 ? 12.578 -9.148 5.438 1 98.31 99 LYS A C 1
ATOM 788 O O . LYS A 1 99 ? 11.844 -8.266 5.883 1 98.31 99 LYS A O 1
ATOM 793 N N . GLY A 1 100 ? 13.742 -9.5 5.938 1 97.94 100 GLY A N 1
ATOM 794 C CA . GLY A 1 100 ? 14.367 -8.578 6.867 1 97.94 100 GLY A CA 1
ATOM 795 C C . GLY A 1 100 ? 14.586 -7.195 6.281 1 97.94 100 GLY A C 1
ATOM 796 O O . GLY A 1 100 ? 14.352 -6.184 6.949 1 97.94 100 GLY A O 1
ATOM 797 N N . LEU A 1 101 ? 15 -7.129 5.09 1 98.12 101 LEU A N 1
ATOM 798 C CA . LEU A 1 101 ? 15.227 -5.855 4.414 1 98.12 101 LEU A CA 1
ATOM 799 C C . LEU A 1 101 ? 13.906 -5.105 4.223 1 98.12 101 LEU A C 1
ATOM 801 O O . LEU A 1 101 ? 13.859 -3.881 4.367 1 98.12 101 LEU A O 1
ATOM 805 N N . HIS A 1 102 ? 12.852 -5.82 3.895 1 98.62 102 HIS A N 1
ATOM 806 C CA . HIS A 1 102 ? 11.539 -5.191 3.744 1 98.62 102 HIS A CA 1
ATOM 807 C C . HIS A 1 102 ? 11.023 -4.68 5.082 1 98.62 102 HIS A C 1
ATOM 809 O O . HIS A 1 102 ? 10.375 -3.631 5.141 1 98.62 102 HIS A O 1
ATOM 815 N N . LEU A 1 103 ? 11.305 -5.398 6.148 1 97.94 103 LEU A N 1
ATOM 816 C CA . LEU A 1 103 ? 10.969 -4.918 7.484 1 97.94 103 LEU A CA 1
ATOM 817 C C . LEU A 1 103 ? 11.656 -3.586 7.77 1 97.94 103 LEU A C 1
ATOM 819 O O . LEU A 1 103 ? 11.016 -2.625 8.195 1 97.94 103 LEU A O 1
ATOM 823 N N . ILE A 1 104 ? 12.922 -3.535 7.445 1 97.06 104 ILE A N 1
ATOM 824 C CA . ILE A 1 104 ? 13.719 -2.334 7.676 1 97.06 104 ILE A CA 1
ATOM 825 C C . ILE A 1 104 ? 13.234 -1.213 6.758 1 97.06 104 ILE A C 1
ATOM 827 O O . ILE A 1 104 ? 13.086 -0.068 7.191 1 97.06 104 ILE A O 1
ATOM 831 N N . SER A 1 105 ? 12.977 -1.521 5.523 1 97.81 105 SER A N 1
ATOM 832 C CA . SER A 1 105 ? 12.539 -0.485 4.594 1 97.81 105 SER A CA 1
ATOM 833 C C . SER A 1 105 ? 11.164 0.059 4.984 1 97.81 105 SER A C 1
ATOM 835 O O . SER A 1 105 ? 10.883 1.242 4.785 1 97.81 105 SER A O 1
ATOM 837 N N . GLY A 1 106 ? 10.273 -0.83 5.523 1 98.38 106 GLY A N 1
ATOM 838 C CA . GLY A 1 106 ? 9.008 -0.337 6.047 1 98.38 106 GLY A CA 1
ATOM 839 C C . GLY A 1 106 ? 9.18 0.738 7.105 1 98.38 106 GLY A C 1
ATOM 840 O O . GLY A 1 106 ? 8.531 1.786 7.039 1 98.38 106 GLY A O 1
ATOM 841 N N . ALA A 1 107 ? 10.039 0.496 8 1 97.81 107 ALA A N 1
ATOM 842 C CA . ALA A 1 107 ? 10.32 1.462 9.062 1 97.81 107 ALA A CA 1
ATOM 843 C C . ALA A 1 107 ? 10.992 2.713 8.5 1 97.81 107 ALA A C 1
ATOM 845 O O . ALA A 1 107 ? 10.633 3.834 8.867 1 97.81 107 ALA A O 1
ATOM 846 N N . LEU A 1 108 ? 11.969 2.492 7.633 1 97.44 108 LEU A N 1
ATOM 847 C CA . LEU A 1 108 ? 12.695 3.596 7.012 1 97.44 108 LEU A CA 1
ATOM 848 C C . LEU A 1 108 ? 11.742 4.516 6.254 1 97.44 108 LEU A C 1
ATOM 850 O O . LEU A 1 108 ? 11.812 5.738 6.391 1 97.44 108 LEU A O 1
ATOM 854 N N . LEU A 1 109 ? 10.852 3.916 5.523 1 98.31 109 LEU A N 1
ATOM 855 C CA . LEU A 1 109 ? 9.93 4.691 4.699 1 98.31 109 LEU A CA 1
ATOM 856 C C . LEU A 1 109 ? 8.883 5.395 5.562 1 98.31 109 LEU A C 1
ATOM 858 O O . LEU A 1 109 ? 8.445 6.5 5.238 1 98.31 109 LEU A O 1
ATOM 862 N N . ALA A 1 110 ? 8.492 4.734 6.613 1 98.5 110 ALA A N 1
ATOM 863 C CA . ALA A 1 110 ? 7.617 5.41 7.566 1 98.5 110 ALA A CA 1
ATOM 864 C C . ALA A 1 110 ? 8.305 6.629 8.18 1 98.5 110 ALA A C 1
ATOM 866 O O . ALA A 1 110 ? 7.684 7.68 8.344 1 98.5 110 ALA A O 1
ATOM 867 N N . SER A 1 111 ? 9.539 6.512 8.5 1 97.44 111 SER A N 1
ATOM 868 C CA . SER A 1 111 ? 10.297 7.648 9.023 1 97.44 111 SER A CA 1
ATOM 869 C C . SER A 1 111 ? 10.469 8.734 7.965 1 97.44 111 SER A C 1
ATOM 871 O O . SER A 1 111 ? 10.414 9.922 8.273 1 97.44 111 SER A O 1
ATOM 873 N N . PHE A 1 112 ? 10.68 8.297 6.75 1 97.19 112 PHE A N 1
ATOM 874 C CA . PHE A 1 112 ? 10.812 9.25 5.656 1 97.19 112 PHE A CA 1
ATOM 875 C C . PHE A 1 112 ? 9.508 10.008 5.441 1 97.19 112 PHE A C 1
ATOM 877 O O . PHE A 1 112 ? 9.523 11.172 5.027 1 97.19 112 PHE A O 1
ATOM 884 N N . ALA A 1 113 ? 8.398 9.383 5.695 1 98.38 113 ALA A N 1
ATOM 885 C CA . ALA A 1 113 ? 7.105 10.062 5.637 1 98.38 113 ALA A CA 1
ATOM 886 C C . ALA A 1 113 ? 7.105 11.312 6.512 1 98.38 113 ALA A C 1
ATOM 888 O O . ALA A 1 113 ? 6.523 12.336 6.145 1 98.38 113 ALA A O 1
ATOM 889 N N . LEU A 1 114 ? 7.711 11.242 7.688 1 97.25 114 LEU A N 1
ATOM 890 C CA . LEU A 1 114 ? 7.797 12.398 8.57 1 97.25 114 LEU A CA 1
ATOM 891 C C . LEU A 1 114 ? 8.633 13.508 7.938 1 97.25 114 LEU A C 1
ATOM 893 O O . LEU A 1 114 ? 8.305 14.688 8.062 1 97.25 114 LEU A O 1
ATOM 897 N N . SER A 1 115 ? 9.68 13.094 7.254 1 96 115 SER A N 1
ATOM 898 C CA . SER A 1 115 ? 10.492 14.078 6.551 1 96 115 SER A CA 1
ATOM 899 C C . SER A 1 115 ? 9.688 14.812 5.488 1 96 115 SER A C 1
ATOM 901 O O . SER A 1 115 ? 9.758 16.031 5.379 1 96 115 SER A O 1
ATOM 903 N N . LEU A 1 116 ? 8.93 14.102 4.773 1 96.62 116 LEU A N 1
ATOM 904 C CA . LEU A 1 116 ? 8.109 14.695 3.727 1 96.62 116 LEU A CA 1
ATOM 905 C C . LEU A 1 116 ? 7.031 15.594 4.328 1 96.62 116 LEU A C 1
ATOM 907 O O . LEU A 1 116 ? 6.719 16.656 3.779 1 96.62 116 LEU A O 1
ATOM 911 N N . PHE A 1 117 ? 6.48 15.07 5.418 1 97.38 117 PHE A N 1
ATOM 912 C CA . PHE A 1 117 ? 5.523 15.891 6.156 1 97.38 117 PHE A CA 1
ATOM 913 C C . PHE A 1 117 ? 6.133 17.234 6.52 1 97.38 117 PHE A C 1
ATOM 915 O O . PHE A 1 117 ? 5.535 18.281 6.258 1 97.38 117 PHE A O 1
ATOM 922 N N . GLY A 1 118 ? 7.305 17.25 7.078 1 95.44 118 GLY A N 1
ATOM 923 C CA . GLY A 1 118 ? 7.992 18.484 7.43 1 95.44 118 GLY A CA 1
ATOM 924 C C . GLY A 1 118 ? 8.281 19.375 6.234 1 95.44 118 GLY A C 1
ATOM 925 O O . GLY A 1 118 ? 8.266 20.594 6.344 1 95.44 118 GLY A O 1
ATOM 926 N N . ALA A 1 119 ? 8.508 18.781 5.129 1 94.38 119 ALA A N 1
ATOM 927 C CA . ALA A 1 119 ? 8.867 19.531 3.926 1 94.38 119 ALA A CA 1
ATOM 928 C C . ALA A 1 119 ? 7.625 20.109 3.258 1 94.38 119 ALA A C 1
AT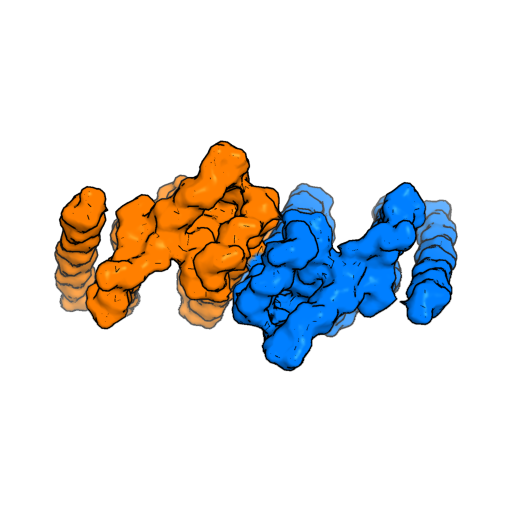OM 930 O O . ALA A 1 119 ? 7.684 21.203 2.682 1 94.38 119 ALA A O 1
ATOM 931 N N . LEU A 1 120 ? 6.477 19.453 3.348 1 95.88 120 LEU A N 1
ATOM 932 C CA . LEU A 1 120 ? 5.305 19.828 2.557 1 95.88 120 LEU A CA 1
ATOM 933 C C . LEU A 1 120 ? 4.34 20.672 3.375 1 95.88 120 LEU A C 1
ATOM 935 O O . LEU A 1 120 ? 3.506 21.391 2.812 1 95.88 120 LEU A O 1
ATOM 939 N N . VAL A 1 121 ? 4.438 20.516 4.652 1 96.88 121 VAL A N 1
ATOM 940 C CA . VAL A 1 121 ? 3.496 21.203 5.527 1 96.88 121 VAL A CA 1
ATOM 941 C C . VAL A 1 121 ? 4.191 22.375 6.211 1 96.88 121 VAL A C 1
ATOM 943 O O . VAL A 1 121 ? 5.23 22.203 6.848 1 96.88 121 VAL A O 1
ATOM 946 N N . PRO A 1 122 ? 3.619 23.578 6.117 1 95.88 122 PRO A N 1
ATOM 947 C CA . PRO A 1 122 ? 4.219 24.734 6.781 1 95.88 122 PRO A CA 1
ATOM 948 C C . PRO A 1 122 ? 4.352 24.547 8.289 1 95.88 122 PRO A C 1
ATOM 950 O O . PRO A 1 122 ? 3.51 23.891 8.914 1 95.88 122 PRO A O 1
ATOM 953 N N . LYS A 1 123 ? 5.32 25.156 8.781 1 93.44 123 LYS A N 1
ATOM 954 C CA . LYS A 1 123 ? 5.688 25 10.18 1 93.44 123 LYS A CA 1
ATOM 955 C C . LYS A 1 123 ? 4.492 25.281 11.094 1 93.44 123 LYS A C 1
ATOM 957 O O . LYS A 1 123 ? 4.266 24.547 12.062 1 93.44 123 LYS A O 1
ATOM 962 N N . GLU A 1 124 ? 3.676 26.234 10.789 1 93.62 124 GLU A N 1
ATOM 963 C CA . GLU A 1 124 ? 2.553 26.672 11.617 1 93.62 124 GLU A CA 1
ATOM 964 C C . GLU A 1 124 ? 1.431 25.625 11.609 1 93.62 124 GLU A C 1
ATOM 966 O O . GLU A 1 124 ? 0.524 25.688 12.438 1 93.62 124 GLU A O 1
ATOM 971 N N . GLN A 1 125 ? 1.542 24.625 10.711 1 93.94 125 GLN A N 1
ATOM 972 C CA . GLN A 1 125 ? 0.478 23.641 10.539 1 93.94 125 GLN A CA 1
ATOM 973 C C . GLN A 1 125 ? 0.959 22.25 10.914 1 93.94 125 GLN A C 1
ATOM 975 O O . GLN A 1 125 ? 0.279 21.25 10.633 1 93.94 125 GLN A O 1
ATOM 980 N N . GLN A 1 126 ? 2.078 22.125 11.523 1 94.44 126 GLN A N 1
ATOM 981 C CA . GLN A 1 126 ? 2.713 20.812 11.719 1 94.44 126 GLN A CA 1
ATOM 982 C C . GLN A 1 126 ? 2.311 20.203 13.055 1 94.44 126 GLN A C 1
ATOM 984 O O . GLN A 1 126 ? 2.791 19.125 13.414 1 94.44 126 GLN A O 1
ATOM 989 N N . GLU A 1 127 ? 1.461 20.875 13.766 1 93.31 127 GLU A N 1
ATOM 990 C CA . GLU A 1 127 ? 0.952 20.297 15.008 1 93.31 127 GLU A CA 1
ATOM 991 C C . GLU A 1 127 ? -0.303 19.469 14.758 1 93.31 127 GLU A C 1
ATOM 993 O O . GLU A 1 127 ? -1.422 19.969 14.883 1 93.31 127 GLU A O 1
ATOM 998 N N . LEU A 1 128 ? -0.12 18.234 14.422 1 96.62 128 LEU A N 1
ATOM 999 C CA . LEU A 1 128 ? -1.226 17.328 14.156 1 96.62 128 LEU A CA 1
ATOM 1000 C C . LEU A 1 128 ? -1.274 16.219 15.195 1 96.62 128 LEU A C 1
ATOM 1002 O O . LEU A 1 128 ? -0.271 15.93 15.852 1 96.62 128 LEU A O 1
ATOM 1006 N N . PRO A 1 129 ? -2.461 15.586 15.414 1 97.38 129 PRO A N 1
ATOM 1007 C CA . PRO A 1 129 ? -2.568 14.5 16.391 1 97.38 129 PRO A CA 1
ATOM 1008 C C . PRO A 1 129 ? -1.646 13.32 16.078 1 97.38 129 PRO A C 1
ATOM 1010 O O . PRO A 1 129 ? -1.498 12.953 14.906 1 97.38 129 PRO A O 1
ATOM 1013 N N . PRO A 1 130 ? -1.039 12.75 17.094 1 97.81 130 PRO A N 1
ATOM 1014 C CA . PRO A 1 130 ? -0.108 11.641 16.859 1 97.81 130 PRO A CA 1
ATOM 1015 C C . PRO A 1 130 ? -0.749 10.477 16.125 1 97.81 130 PRO A C 1
ATOM 1017 O O . PRO A 1 130 ? -0.081 9.797 15.336 1 97.81 130 PRO A O 1
ATOM 1020 N N . GLY A 1 131 ? -2.004 10.25 16.391 1 98.12 131 GLY A N 1
ATOM 1021 C CA . GLY A 1 131 ? -2.689 9.172 15.703 1 98.12 131 GLY A CA 1
ATOM 1022 C C . GLY A 1 131 ? -2.736 9.359 14.195 1 98.12 131 GLY A C 1
ATOM 1023 O O . GLY A 1 131 ? -2.512 8.414 13.438 1 98.12 131 GLY A O 1
ATOM 1024 N N . PHE A 1 132 ? -3.033 10.586 13.797 1 98.44 132 PHE A N 1
ATOM 1025 C CA . PHE A 1 132 ? -3.092 10.875 12.375 1 98.44 132 PHE A CA 1
ATOM 1026 C C . PHE A 1 132 ? -1.715 10.734 11.734 1 98.44 132 PHE A C 1
ATOM 1028 O O . PHE A 1 132 ? -1.58 10.156 10.656 1 98.44 132 PHE A O 1
ATOM 1035 N N . ILE A 1 133 ? -0.706 11.266 12.367 1 98.5 133 ILE A N 1
ATOM 1036 C CA . ILE A 1 133 ? 0.657 11.211 11.852 1 98.5 133 ILE A CA 1
ATOM 1037 C C . ILE A 1 133 ? 1.093 9.75 11.719 1 98.5 133 ILE A C 1
ATOM 1039 O O . ILE A 1 133 ? 1.71 9.375 10.719 1 98.5 133 ILE A O 1
ATOM 1043 N N . SER A 1 134 ? 0.762 8.953 12.664 1 98.69 134 SER A N 1
ATOM 1044 C CA . SER A 1 134 ? 1.104 7.531 12.625 1 98.69 134 SER A CA 1
ATOM 1045 C C . SER A 1 134 ? 0.402 6.82 11.477 1 98.69 134 SER A C 1
ATOM 1047 O O . SER A 1 134 ? 1.006 5.996 10.789 1 98.69 134 SER A O 1
ATOM 1049 N N . LEU A 1 135 ? -0.841 7.125 11.305 1 98.81 135 LEU A N 1
ATOM 1050 C CA . LEU A 1 135 ? -1.603 6.562 10.195 1 98.81 135 LEU A CA 1
ATOM 1051 C C . LEU A 1 135 ? -0.984 6.953 8.859 1 98.81 135 LEU A C 1
ATOM 1053 O O . LEU A 1 135 ? -0.768 6.098 8 1 98.81 135 LEU A O 1
ATOM 1057 N N . TYR A 1 136 ? -0.694 8.25 8.75 1 98.81 136 TYR A N 1
ATOM 1058 C CA . TYR A 1 136 ? -0.076 8.781 7.543 1 98.81 136 TYR A CA 1
ATOM 1059 C C . TYR A 1 136 ? 1.257 8.094 7.266 1 98.81 136 TYR A C 1
ATOM 1061 O O . TYR A 1 136 ? 1.521 7.668 6.137 1 98.81 136 TYR A O 1
ATOM 1069 N N . ALA A 1 137 ? 2.064 7.938 8.258 1 98.88 137 ALA A N 1
ATOM 1070 C CA . ALA A 1 137 ? 3.385 7.328 8.109 1 98.88 137 ALA A CA 1
ATOM 1071 C C . ALA A 1 137 ? 3.271 5.879 7.652 1 98.88 137 ALA A C 1
ATOM 1073 O O . ALA A 1 137 ? 3.98 5.449 6.738 1 98.88 137 ALA A O 1
ATOM 1074 N N . THR A 1 138 ? 2.373 5.156 8.25 1 98.94 138 THR A N 1
ATOM 1075 C CA . THR A 1 138 ? 2.162 3.76 7.887 1 98.94 138 THR A CA 1
ATOM 1076 C C . THR A 1 138 ? 1.655 3.646 6.449 1 98.94 138 THR A C 1
ATOM 1078 O O . THR A 1 138 ? 2.172 2.85 5.664 1 98.94 138 THR A O 1
ATOM 1081 N N . ALA A 1 139 ? 0.7 4.492 6.168 1 98.94 139 ALA A N 1
ATOM 1082 C CA . ALA A 1 139 ? 0.101 4.473 4.836 1 98.94 139 ALA A CA 1
ATOM 1083 C C . ALA A 1 139 ? 1.139 4.789 3.762 1 98.94 139 ALA A C 1
ATOM 1085 O O . ALA A 1 139 ? 1.192 4.121 2.727 1 98.94 139 ALA A O 1
ATOM 1086 N N . PHE A 1 140 ? 1.952 5.77 4.027 1 98.94 140 PHE A N 1
ATOM 1087 C CA . PHE A 1 140 ? 2.973 6.176 3.068 1 98.94 140 PHE A CA 1
ATOM 1088 C C . PHE A 1 140 ? 3.967 5.047 2.826 1 98.94 140 PHE A C 1
ATOM 1090 O O . PHE A 1 140 ? 4.312 4.754 1.679 1 98.94 140 PHE A O 1
ATOM 1097 N N . ALA A 1 141 ? 4.387 4.434 3.926 1 98.88 141 ALA A N 1
ATOM 1098 C CA . ALA A 1 141 ? 5.328 3.326 3.799 1 98.88 141 ALA A CA 1
ATOM 1099 C C . ALA A 1 141 ? 4.734 2.193 2.971 1 98.88 141 ALA A C 1
ATOM 1101 O O . ALA A 1 141 ? 5.418 1.607 2.127 1 98.88 141 ALA A O 1
ATOM 1102 N N . MET A 1 142 ? 3.475 1.939 3.184 1 98.88 142 MET A N 1
ATOM 1103 C CA . MET A 1 142 ? 2.828 0.851 2.455 1 98.88 142 MET A CA 1
ATOM 1104 C C . MET A 1 142 ? 2.697 1.189 0.974 1 98.88 142 MET A C 1
ATOM 1106 O O . MET A 1 142 ? 2.881 0.324 0.117 1 98.88 142 MET A O 1
ATOM 1110 N N . MET A 1 143 ? 2.35 2.42 0.696 1 98.94 143 MET A N 1
ATOM 1111 C CA . MET A 1 143 ? 2.291 2.836 -0.702 1 98.94 143 MET A CA 1
ATOM 1112 C C . MET A 1 143 ? 3.641 2.645 -1.384 1 98.94 143 MET A C 1
ATOM 1114 O O . MET A 1 143 ? 3.711 2.109 -2.492 1 98.94 143 MET A O 1
ATOM 1118 N N . CYS A 1 144 ? 4.699 3.008 -0.697 1 98.81 144 CYS A N 1
ATOM 1119 C CA . CYS A 1 144 ? 6.031 2.844 -1.266 1 98.81 144 CYS A CA 1
ATOM 1120 C C . CYS A 1 144 ? 6.359 1.369 -1.465 1 98.81 144 CYS A C 1
ATOM 1122 O O . CYS A 1 144 ? 7 0.999 -2.451 1 98.81 144 CYS A O 1
ATOM 1124 N N . GLY A 1 145 ? 5.93 0.579 -0.477 1 98.81 145 GLY A N 1
ATOM 1125 C CA . GLY A 1 145 ? 6.09 -0.856 -0.647 1 98.81 145 GLY A CA 1
ATOM 1126 C C . GLY A 1 145 ? 5.391 -1.392 -1.884 1 98.81 145 GLY A C 1
ATOM 1127 O O . GLY A 1 145 ? 5.945 -2.219 -2.607 1 98.81 145 GLY A O 1
ATOM 1128 N N . VAL A 1 146 ? 4.227 -0.914 -2.129 1 98.94 146 VAL A N 1
ATOM 1129 C CA . VAL A 1 146 ? 3.471 -1.327 -3.305 1 98.94 146 VAL A CA 1
ATOM 1130 C C . VAL A 1 146 ? 4.184 -0.853 -4.57 1 98.94 146 VAL A C 1
ATOM 1132 O O . VAL A 1 146 ? 4.293 -1.6 -5.543 1 98.94 146 VAL A O 1
ATOM 1135 N N . LEU A 1 147 ? 4.66 0.349 -4.562 1 98.81 147 LEU A N 1
ATOM 1136 C CA . LEU A 1 147 ? 5.383 0.869 -5.719 1 98.81 147 LEU A CA 1
ATOM 1137 C C . LEU A 1 147 ? 6.633 0.037 -5.996 1 98.81 147 LEU A C 1
ATOM 1139 O O . LEU A 1 147 ? 6.996 -0.178 -7.152 1 98.81 147 LEU A O 1
ATOM 1143 N N . TRP A 1 148 ? 7.266 -0.405 -4.973 1 98.62 148 TRP A N 1
ATOM 1144 C CA . TRP A 1 148 ? 8.406 -1.294 -5.145 1 98.62 148 TRP A CA 1
ATOM 1145 C C . TRP A 1 148 ? 7.988 -2.6 -5.809 1 98.62 148 TRP A C 1
ATOM 1147 O O . TRP A 1 148 ? 8.672 -3.094 -6.707 1 98.62 148 TRP A O 1
ATOM 1157 N N . GLU A 1 149 ? 6.891 -3.098 -5.391 1 98.81 149 GLU A N 1
ATOM 1158 C CA . GLU A 1 149 ? 6.379 -4.312 -6.02 1 98.81 149 GLU A CA 1
ATOM 1159 C C . GLU A 1 149 ? 6.035 -4.066 -7.488 1 98.81 149 GLU A C 1
ATOM 1161 O O . GLU A 1 149 ? 6.203 -4.953 -8.328 1 98.81 149 GLU A O 1
ATOM 1166 N N . PHE A 1 150 ? 5.488 -2.863 -7.762 1 98.81 150 PHE A N 1
ATOM 1167 C CA . PHE A 1 150 ? 5.254 -2.508 -9.156 1 98.81 150 PHE A CA 1
ATOM 1168 C C . PHE A 1 150 ? 6.555 -2.545 -9.953 1 98.81 150 PHE A C 1
ATOM 1170 O O . PHE A 1 150 ? 6.582 -3.037 -11.078 1 98.81 150 PHE A O 1
ATOM 1177 N N . TYR A 1 151 ? 7.594 -2.027 -9.359 1 98.12 151 TYR A N 1
ATOM 1178 C CA . TYR A 1 151 ? 8.914 -2.045 -9.992 1 98.12 151 TYR A CA 1
ATOM 1179 C C . TYR A 1 151 ? 9.375 -3.473 -10.25 1 98.12 151 TYR A C 1
ATOM 1181 O O . TYR A 1 151 ? 9.797 -3.801 -11.359 1 98.12 151 TYR A O 1
ATOM 1189 N N . GLU A 1 152 ? 9.281 -4.305 -9.25 1 98.12 152 GLU A N 1
ATOM 1190 C CA . GLU A 1 152 ? 9.68 -5.695 -9.422 1 98.12 152 GLU A CA 1
ATOM 1191 C C . GLU A 1 152 ? 8.844 -6.379 -10.5 1 98.12 152 GLU A C 1
ATOM 1193 O O . GLU A 1 152 ? 9.383 -7.09 -11.352 1 98.12 152 GLU A O 1
ATOM 1198 N N . PHE A 1 153 ? 7.562 -6.125 -10.414 1 98.5 153 PHE A N 1
ATOM 1199 C CA . PHE A 1 153 ? 6.633 -6.699 -11.375 1 98.5 153 PHE A CA 1
ATOM 1200 C C . PHE A 1 153 ? 7.008 -6.301 -12.797 1 98.5 153 PHE A C 1
ATOM 1202 O O . PHE A 1 153 ? 7.012 -7.141 -13.703 1 98.5 153 PHE A O 1
ATOM 1209 N N . THR A 1 154 ? 7.301 -5.082 -13.008 1 97.88 154 THR A N 1
ATOM 1210 C CA . THR A 1 154 ? 7.676 -4.566 -14.32 1 97.88 154 THR A CA 1
ATOM 1211 C C . THR A 1 154 ? 8.984 -5.184 -14.789 1 97.88 154 THR A C 1
ATOM 1213 O O . THR A 1 154 ? 9.086 -5.641 -15.93 1 97.88 154 THR A O 1
ATOM 1216 N N . CYS A 1 155 ? 9.977 -5.281 -13.93 1 95.62 155 CYS A N 1
ATOM 1217 C CA . CYS A 1 155 ? 11.273 -5.852 -14.273 1 95.62 155 CYS A CA 1
ATOM 1218 C C . CYS A 1 155 ? 11.156 -7.34 -14.594 1 95.62 155 CYS A C 1
ATOM 1220 O O . CYS A 1 155 ? 11.883 -7.863 -15.43 1 95.62 155 CYS A O 1
ATOM 1222 N N . ASP A 1 156 ? 10.227 -7.957 -13.945 1 97.31 156 ASP A N 1
ATOM 1223 C CA . ASP A 1 156 ? 10.016 -9.383 -14.172 1 97.31 156 ASP A CA 1
ATOM 1224 C C . ASP A 1 156 ? 9.477 -9.641 -15.578 1 97.31 156 ASP A C 1
ATOM 1226 O O . ASP A 1 156 ? 9.547 -10.758 -16.078 1 97.31 156 ASP A O 1
ATOM 1230 N N . SER A 1 157 ? 8.852 -8.648 -16.234 1 95.88 157 SER A N 1
ATOM 1231 C CA . SER A 1 157 ? 8.469 -8.789 -17.641 1 95.88 157 SER A CA 1
ATOM 1232 C C . SER A 1 157 ? 9.688 -9 -18.516 1 95.88 157 SER A C 1
ATOM 1234 O O . SER A 1 157 ? 9.562 -9.453 -19.656 1 95.88 157 SER A O 1
ATOM 1236 N N . PHE A 1 158 ? 10.852 -8.727 -17.953 1 93 158 PHE A N 1
ATOM 1237 C CA . PHE A 1 158 ? 12.102 -8.922 -18.688 1 93 158 PHE A CA 1
ATOM 1238 C C . PHE A 1 158 ? 12.867 -10.125 -18.141 1 93 158 PHE A C 1
ATOM 1240 O O . PHE A 1 158 ? 14.078 -10.242 -18.344 1 93 158 PHE A O 1
ATOM 1247 N N . GLY A 1 159 ? 12.234 -10.906 -17.328 1 91.19 159 GLY A N 1
ATOM 1248 C CA . GLY A 1 159 ? 12.781 -12.188 -16.906 1 91.19 159 GLY A CA 1
ATOM 1249 C C . GLY A 1 159 ? 13.688 -12.094 -15.703 1 91.19 159 GLY A C 1
ATOM 1250 O O . GLY A 1 159 ? 14.523 -12.969 -15.469 1 91.19 159 GLY A O 1
ATOM 1251 N N . MET A 1 160 ? 13.555 -11.141 -14.812 1 92.56 160 MET A N 1
ATOM 1252 C CA . MET A 1 160 ? 14.508 -10.906 -13.727 1 92.56 160 MET A CA 1
ATOM 1253 C C . MET A 1 160 ? 14.102 -11.672 -12.477 1 92.56 160 MET A C 1
ATOM 1255 O O . MET A 1 160 ? 14.898 -11.805 -11.539 1 92.56 160 MET A O 1
ATOM 1259 N N . ASN A 1 161 ? 12.914 -12.125 -12.328 1 96.12 161 ASN A N 1
ATOM 1260 C CA . ASN A 1 161 ? 12.414 -12.945 -11.227 1 96.12 161 ASN A CA 1
ATOM 1261 C C . ASN A 1 161 ? 12.555 -12.227 -9.891 1 96.12 161 ASN A C 1
ATOM 1263 O O . ASN A 1 161 ? 12.961 -12.836 -8.891 1 96.12 161 ASN A O 1
ATOM 1267 N N . LEU A 1 162 ? 12.32 -10.961 -9.883 1 96.06 162 LEU A N 1
ATOM 1268 C CA . LEU A 1 162 ? 12.461 -10.188 -8.664 1 96.06 162 LEU A CA 1
ATOM 1269 C C . LEU A 1 162 ? 11.359 -10.523 -7.664 1 96.06 162 LEU A C 1
ATOM 1271 O O . LEU A 1 162 ? 11.57 -10.461 -6.453 1 96.06 162 LEU A O 1
ATOM 1275 N N . GLN A 1 163 ? 10.219 -10.906 -8.156 1 98.06 163 GLN A N 1
ATOM 1276 C CA . GLN A 1 163 ? 9.141 -11.32 -7.262 1 98.06 163 GLN A CA 1
ATOM 1277 C C . GLN A 1 163 ? 9.25 -12.805 -6.926 1 98.06 163 GLN A C 1
ATOM 1279 O O . GLN A 1 163 ? 8.328 -13.383 -6.336 1 98.06 163 GLN A O 1
ATOM 1284 N N . ARG A 1 164 ? 10.242 -13.43 -7.438 1 96.75 164 ARG A N 1
ATOM 1285 C CA . ARG A 1 164 ? 10.602 -14.797 -7.102 1 96.75 164 ARG A CA 1
ATOM 1286 C C . ARG A 1 164 ? 9.469 -15.758 -7.441 1 96.75 164 ARG A C 1
ATOM 1288 O O . ARG A 1 164 ? 9.062 -16.578 -6.605 1 96.75 164 ARG A O 1
ATOM 1295 N N . TYR A 1 165 ? 8.984 -15.586 -8.656 1 97.06 165 TYR A N 1
ATOM 1296 C CA . TYR A 1 165 ? 7.961 -16.484 -9.172 1 97.06 165 TYR A CA 1
ATOM 1297 C C . TYR A 1 165 ? 8.578 -17.797 -9.641 1 97.06 165 TYR A C 1
ATOM 1299 O O . TYR A 1 165 ? 7.863 -18.719 -10.039 1 97.06 165 TYR A O 1
ATOM 1307 N N . MET A 1 166 ? 9.891 -17.906 -9.602 1 96.38 166 MET A N 1
ATOM 1308 C CA . MET A 1 166 ? 10.656 -19.109 -9.922 1 96.38 166 MET A CA 1
ATOM 1309 C C . MET A 1 166 ? 11.648 -19.438 -8.812 1 96.38 166 MET A C 1
ATOM 1311 O O . MET A 1 166 ? 12.156 -18.531 -8.148 1 96.38 166 MET A O 1
ATOM 1315 N N . ALA A 1 167 ? 11.945 -20.781 -8.641 1 92.75 167 ALA A N 1
ATOM 1316 C CA . ALA A 1 167 ? 12.961 -21.281 -7.715 1 92.75 167 ALA A CA 1
ATOM 1317 C C . ALA A 1 167 ? 13.703 -22.469 -8.305 1 92.75 167 ALA A C 1
ATOM 1319 O O . ALA A 1 167 ? 13.086 -23.391 -8.836 1 92.75 167 ALA A O 1
ATOM 1320 N N . ASN A 1 168 ? 15.102 -22.359 -8.188 1 91.44 168 ASN A N 1
ATOM 1321 C CA . ASN A 1 168 ? 15.945 -23.453 -8.656 1 91.44 168 ASN A CA 1
ATOM 1322 C C . ASN A 1 168 ? 15.664 -23.797 -10.117 1 91.44 168 ASN A C 1
ATOM 1324 O O . ASN A 1 168 ? 15.484 -24.969 -10.469 1 91.44 168 ASN A O 1
ATOM 1328 N N . GLY A 1 169 ? 15.391 -22.734 -10.883 1 90.94 169 GLY A N 1
ATOM 1329 C CA . GLY A 1 169 ? 15.234 -22.906 -12.32 1 90.94 169 GLY A CA 1
ATOM 1330 C C . GLY A 1 169 ? 13.844 -23.344 -12.719 1 90.94 169 GLY A C 1
ATOM 1331 O O . GLY A 1 169 ? 13.562 -23.547 -13.906 1 90.94 169 GLY A O 1
ATOM 1332 N N . HIS A 1 170 ? 12.969 -23.484 -11.727 1 96.12 170 HIS A N 1
ATOM 1333 C CA . HIS A 1 170 ? 11.609 -23.922 -12.016 1 96.12 170 HIS A CA 1
ATOM 1334 C C . HIS A 1 170 ? 10.594 -22.859 -11.617 1 96.12 170 HIS A C 1
ATOM 1336 O O . HIS A 1 170 ? 10.758 -22.203 -10.594 1 96.12 170 HIS A O 1
ATOM 1342 N N . MET A 1 171 ? 9.531 -22.844 -12.414 1 97.5 171 MET A N 1
ATOM 1343 C CA . MET A 1 171 ? 8.438 -21.938 -12.094 1 97.5 171 MET A CA 1
ATOM 1344 C C . MET A 1 171 ? 7.637 -22.453 -10.898 1 97.5 171 MET A C 1
ATOM 1346 O O . MET A 1 171 ? 7.387 -23.656 -10.781 1 97.5 171 MET A O 1
ATOM 1350 N N . LEU A 1 172 ? 7.281 -21.578 -10.07 1 98.06 172 LEU A N 1
ATOM 1351 C CA . LEU A 1 172 ? 6.449 -21.953 -8.938 1 98.06 172 LEU A CA 1
ATOM 1352 C C . LEU A 1 172 ? 4.984 -22.062 -9.344 1 98.06 172 LEU A C 1
ATOM 1354 O O . LEU A 1 172 ? 4.566 -21.469 -10.344 1 98.06 172 LEU A O 1
ATOM 1358 N N . VAL A 1 173 ? 4.262 -22.812 -8.555 1 98.12 173 VAL A N 1
ATOM 1359 C CA . VAL A 1 173 ? 2.893 -23.125 -8.953 1 98.12 173 VAL A CA 1
ATOM 1360 C C . VAL A 1 173 ? 1.916 -22.609 -7.906 1 98.12 173 VAL A C 1
ATOM 1362 O O . VAL A 1 173 ? 2.115 -22.797 -6.707 1 98.12 173 VAL A O 1
ATOM 1365 N N . GLY A 1 174 ? 0.828 -21.891 -8.359 1 97.56 174 GLY A N 1
ATOM 1366 C CA . GLY A 1 174 ? -0.247 -21.422 -7.492 1 97.56 174 GLY A CA 1
ATOM 1367 C C . GLY A 1 174 ? 0.211 -20.422 -6.457 1 97.56 174 GLY A C 1
ATOM 1368 O O . GLY A 1 174 ? 0.9 -19.453 -6.785 1 97.56 174 GLY A O 1
ATOM 1369 N N . ARG A 1 175 ? -0.162 -20.688 -5.266 1 96.88 175 ARG A N 1
ATOM 1370 C CA . ARG A 1 175 ? 0.058 -19.75 -4.16 1 96.88 175 ARG A CA 1
ATOM 1371 C C . ARG A 1 175 ? 1.547 -19.594 -3.873 1 96.88 175 ARG A C 1
ATOM 1373 O O . ARG A 1 175 ? 1.972 -18.562 -3.338 1 96.88 175 ARG A O 1
ATOM 1380 N N . SER A 1 176 ? 2.299 -20.594 -4.199 1 97.44 176 SER A N 1
ATOM 1381 C CA . SER A 1 176 ? 3.732 -20.531 -3.945 1 97.44 176 SER A CA 1
ATOM 1382 C C . SER A 1 176 ? 4.363 -19.344 -4.664 1 97.44 176 SER A C 1
ATOM 1384 O O . SER A 1 176 ? 5.324 -18.75 -4.168 1 97.44 176 SER A O 1
ATOM 1386 N N . ALA A 1 177 ? 3.781 -18.953 -5.812 1 97.88 177 ALA A N 1
ATOM 1387 C CA . ALA A 1 177 ? 4.312 -17.844 -6.594 1 97.88 177 ALA A CA 1
ATOM 1388 C C . ALA A 1 177 ? 3.949 -16.5 -5.957 1 97.88 177 ALA A C 1
ATOM 1390 O O . ALA A 1 177 ? 4.52 -15.469 -6.305 1 97.88 177 ALA A O 1
ATOM 1391 N N . LEU A 1 178 ? 3.033 -16.516 -4.988 1 97.75 178 LEU A N 1
ATOM 1392 C CA . LEU A 1 178 ? 2.545 -15.297 -4.348 1 97.75 178 LEU A CA 1
ATOM 1393 C C . LEU A 1 178 ? 3.322 -15 -3.07 1 97.75 178 LEU A C 1
ATOM 1395 O O . LEU A 1 178 ? 3.285 -13.883 -2.559 1 97.75 178 LEU A O 1
ATOM 1399 N N . MET A 1 179 ? 4.027 -15.945 -2.594 1 97.75 179 MET A N 1
ATOM 1400 C CA . MET A 1 179 ? 4.562 -15.898 -1.237 1 97.75 179 MET A CA 1
ATOM 1401 C C . MET A 1 179 ? 5.574 -14.766 -1.092 1 97.75 179 MET A C 1
ATOM 1403 O O . MET A 1 179 ? 5.602 -14.086 -0.067 1 97.75 179 MET A O 1
ATOM 1407 N N . ASP A 1 180 ? 6.359 -14.555 -2.029 1 98.19 180 ASP A N 1
ATOM 1408 C CA . ASP A 1 180 ? 7.379 -13.516 -1.939 1 98.19 180 ASP A CA 1
ATOM 1409 C C . ASP A 1 180 ? 6.746 -12.133 -1.868 1 98.19 180 ASP A C 1
ATOM 1411 O O . ASP A 1 180 ? 7.023 -11.359 -0.943 1 98.19 180 ASP A O 1
ATOM 1415 N N . THR A 1 181 ? 5.852 -11.781 -2.809 1 98.62 181 THR A N 1
ATOM 1416 C CA . THR A 1 181 ? 5.191 -10.484 -2.865 1 98.62 181 THR A CA 1
ATOM 1417 C C . THR A 1 181 ? 4.391 -10.227 -1.593 1 98.62 181 THR A C 1
ATOM 1419 O O . THR A 1 181 ? 4.52 -9.172 -0.976 1 98.62 181 THR A O 1
ATOM 1422 N N . MET A 1 182 ? 3.588 -11.195 -1.217 1 98.75 182 MET A N 1
ATOM 1423 C CA . MET A 1 182 ? 2.77 -11.031 -0.017 1 98.75 182 MET A CA 1
ATOM 1424 C C . MET A 1 182 ? 3.646 -10.922 1.227 1 98.75 182 MET A C 1
ATOM 1426 O O . MET A 1 182 ? 3.369 -10.117 2.113 1 98.75 182 MET A O 1
ATOM 1430 N N . GLY A 1 183 ? 4.684 -11.766 1.298 1 98.56 183 GLY A N 1
ATOM 1431 C CA . GLY A 1 183 ? 5.609 -11.672 2.414 1 98.56 183 GLY A CA 1
ATOM 1432 C C . GLY A 1 183 ? 6.312 -10.336 2.5 1 98.56 183 GLY A C 1
ATOM 1433 O O . GLY A 1 183 ? 6.523 -9.805 3.594 1 98.56 183 GLY A O 1
ATOM 1434 N N . ASP A 1 184 ? 6.707 -9.781 1.38 1 98.81 184 ASP A N 1
ATOM 1435 C CA . ASP A 1 184 ? 7.348 -8.469 1.334 1 98.81 184 ASP A CA 1
ATOM 1436 C C . ASP A 1 184 ? 6.422 -7.387 1.88 1 98.81 184 ASP A C 1
ATOM 1438 O O . ASP A 1 184 ? 6.828 -6.578 2.717 1 98.81 184 ASP A O 1
ATOM 1442 N N . LEU A 1 185 ? 5.203 -7.445 1.429 1 98.88 185 LEU A N 1
ATOM 1443 C CA . LEU A 1 185 ? 4.254 -6.422 1.843 1 98.88 185 LEU A CA 1
ATOM 1444 C C . LEU A 1 185 ? 3.918 -6.559 3.324 1 98.88 185 LEU A C 1
ATOM 1446 O O . LEU A 1 185 ? 3.746 -5.555 4.023 1 98.88 185 LEU A O 1
ATOM 1450 N N . ILE A 1 186 ? 3.799 -7.762 3.791 1 98.88 186 ILE A N 1
ATOM 1451 C CA . ILE A 1 186 ? 3.555 -7.996 5.211 1 98.88 186 ILE A CA 1
ATOM 1452 C C . ILE A 1 186 ? 4.727 -7.465 6.031 1 98.88 186 ILE A C 1
ATOM 1454 O O . ILE A 1 186 ? 4.531 -6.773 7.031 1 98.88 186 ILE A O 1
ATOM 1458 N N . ALA A 1 187 ? 5.926 -7.773 5.609 1 98.81 187 ALA A N 1
ATOM 1459 C CA . ALA A 1 187 ? 7.121 -7.297 6.301 1 98.81 187 ALA A CA 1
ATOM 1460 C C . ALA A 1 187 ? 7.18 -5.77 6.305 1 98.81 187 ALA A C 1
ATOM 1462 O O . ALA A 1 187 ? 7.445 -5.156 7.34 1 98.81 187 ALA A O 1
ATOM 1463 N N . ASP A 1 188 ? 6.93 -5.188 5.148 1 98.88 188 ASP A N 1
ATOM 1464 C CA . ASP A 1 188 ? 6.875 -3.73 5.059 1 98.88 188 ASP A CA 1
ATOM 1465 C C . ASP A 1 188 ? 5.875 -3.154 6.059 1 98.88 188 ASP A C 1
ATOM 1467 O O . ASP A 1 188 ? 6.168 -2.166 6.738 1 98.88 188 ASP A O 1
ATOM 1471 N N . PHE A 1 189 ? 4.719 -3.758 6.105 1 98.94 189 PHE A N 1
ATOM 1472 C CA . PHE A 1 189 ? 3.652 -3.279 6.977 1 98.94 189 PHE A CA 1
ATOM 1473 C C . PHE A 1 189 ? 4.07 -3.357 8.438 1 98.94 189 PHE A C 1
ATOM 1475 O O . PHE A 1 189 ? 3.877 -2.404 9.195 1 98.94 189 PHE A O 1
ATOM 1482 N N . ILE A 1 190 ? 4.613 -4.445 8.812 1 98.88 190 ILE A N 1
ATOM 1483 C CA . ILE A 1 190 ? 5.051 -4.637 10.188 1 98.88 190 ILE A CA 1
ATOM 1484 C C . ILE A 1 190 ? 6.109 -3.594 10.547 1 98.88 190 ILE A C 1
ATOM 1486 O O . ILE A 1 190 ? 6.02 -2.943 11.594 1 98.88 190 ILE A O 1
ATOM 1490 N N . GLY A 1 191 ? 7.113 -3.416 9.68 1 98.75 191 GLY A N 1
ATOM 1491 C CA . GLY A 1 191 ? 8.125 -2.4 9.914 1 98.75 191 GLY A CA 1
ATOM 1492 C C . GLY A 1 191 ? 7.551 -1.004 10.055 1 98.75 191 GLY A C 1
ATOM 1493 O O . GLY A 1 191 ? 7.945 -0.248 10.945 1 98.75 191 GLY A O 1
ATOM 1494 N N . ALA A 1 192 ? 6.625 -0.685 9.18 1 98.88 192 ALA A N 1
ATOM 1495 C CA . ALA A 1 192 ? 5.984 0.628 9.195 1 98.88 192 ALA A CA 1
ATOM 1496 C C . ALA A 1 192 ? 5.191 0.835 10.477 1 98.88 192 ALA A C 1
ATOM 1498 O O . ALA A 1 192 ? 5.281 1.894 11.109 1 98.88 192 ALA A O 1
ATOM 1499 N N . VAL A 1 193 ? 4.434 -0.168 10.906 1 98.88 193 VAL A N 1
ATOM 1500 C CA . VAL A 1 193 ? 3.584 -0.08 12.094 1 98.88 193 VAL A CA 1
ATOM 1501 C C . VAL A 1 193 ? 4.453 0.051 13.344 1 98.88 193 VAL A C 1
ATOM 1503 O O . VAL A 1 193 ? 4.125 0.811 14.258 1 98.88 193 VAL A O 1
ATOM 1506 N N . LEU A 1 194 ? 5.512 -0.661 13.391 1 98.62 194 LEU A N 1
ATOM 1507 C CA . LEU A 1 194 ? 6.41 -0.572 14.539 1 98.62 194 LEU A CA 1
ATOM 1508 C C . LEU A 1 194 ? 6.969 0.841 14.68 1 98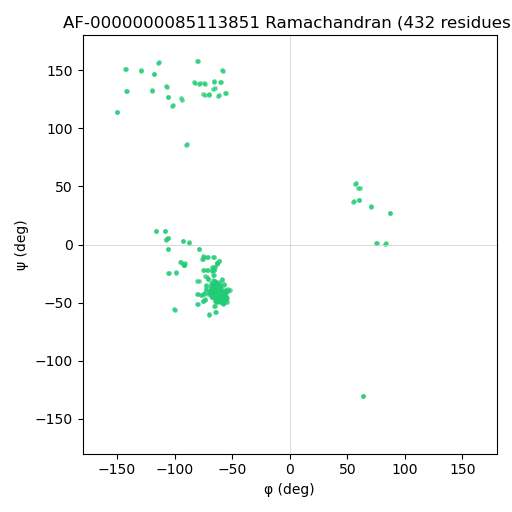.62 194 LEU A C 1
ATOM 1510 O O . LEU A 1 194 ? 6.938 1.413 15.773 1 98.62 194 LEU A O 1
ATOM 1514 N N . PHE A 1 195 ? 7.445 1.377 13.609 1 98.12 195 PHE A N 1
ATOM 1515 C CA . PHE A 1 195 ? 7.938 2.748 13.664 1 98.12 195 PHE A CA 1
ATOM 1516 C C . PHE A 1 195 ? 6.82 3.707 14.062 1 98.12 195 PHE A C 1
ATOM 1518 O O . PHE A 1 195 ? 7.02 4.594 14.891 1 98.12 195 PHE A O 1
ATOM 1525 N N . ALA A 1 196 ? 5.652 3.525 13.453 1 98.62 196 ALA A N 1
ATOM 1526 C CA . ALA A 1 196 ? 4.527 4.422 13.703 1 98.62 196 ALA A CA 1
ATOM 1527 C C . ALA A 1 196 ? 4.09 4.363 15.164 1 98.62 196 ALA A C 1
ATOM 1529 O O . ALA A 1 196 ? 3.656 5.371 15.727 1 98.62 196 ALA A O 1
ATOM 1530 N N . ALA A 1 197 ? 4.172 3.207 15.75 1 98.62 197 ALA A N 1
ATOM 1531 C CA . ALA A 1 197 ? 3.846 3.061 17.172 1 98.62 197 ALA A CA 1
ATOM 1532 C C . ALA A 1 197 ? 4.816 3.854 18.047 1 98.62 197 ALA A C 1
ATOM 1534 O O . ALA A 1 197 ? 4.398 4.543 18.969 1 98.62 197 ALA A O 1
ATOM 1535 N N . VAL A 1 198 ? 6.055 3.732 17.734 1 97.88 198 VAL A N 1
ATOM 1536 C CA . VAL A 1 198 ? 7.059 4.512 18.453 1 97.88 198 VAL A CA 1
ATOM 1537 C C . VAL A 1 198 ? 6.801 6.004 18.25 1 97.88 198 VAL A C 1
ATOM 1539 O O . VAL A 1 198 ? 6.824 6.781 19.203 1 97.88 198 VAL A O 1
ATOM 1542 N N . ALA A 1 199 ? 6.551 6.387 17 1 97.69 199 ALA A N 1
ATOM 1543 C CA . ALA A 1 199 ? 6.266 7.785 16.688 1 97.69 199 ALA A CA 1
ATOM 1544 C C . ALA A 1 199 ? 5.059 8.289 17.469 1 97.69 199 ALA A C 1
ATOM 1546 O O . ALA A 1 199 ? 5.086 9.391 18.031 1 97.69 199 ALA A O 1
ATOM 1547 N N . PHE A 1 200 ? 4.039 7.461 17.562 1 98.38 200 PHE A N 1
ATOM 1548 C CA . PHE A 1 200 ? 2.828 7.812 18.297 1 98.38 200 PHE A CA 1
ATOM 1549 C C . PHE A 1 200 ? 3.152 8.164 19.75 1 98.38 200 PHE A C 1
ATOM 1551 O O . PHE A 1 200 ? 2.758 9.227 20.234 1 98.38 200 PHE A O 1
ATOM 1558 N N . VAL A 1 201 ? 3.877 7.328 20.391 1 98.38 201 VAL A N 1
ATOM 1559 C CA . VAL A 1 201 ? 4.199 7.488 21.812 1 98.38 201 VAL A CA 1
ATOM 1560 C C . VAL A 1 201 ? 5.09 8.711 22 1 98.38 201 VAL A C 1
ATOM 1562 O O . VAL A 1 201 ? 4.859 9.523 22.906 1 98.38 201 VAL A O 1
ATOM 1565 N N . GLN A 1 202 ? 6.082 8.898 21.172 1 97.62 202 GLN A N 1
ATOM 1566 C CA . GLN A 1 202 ? 7.043 9.984 21.312 1 97.62 202 GLN A CA 1
ATOM 1567 C C . GLN A 1 202 ? 6.398 11.336 21.031 1 97.62 202 GLN A C 1
ATOM 1569 O O . GLN A 1 202 ? 6.664 12.32 21.734 1 97.62 202 GLN A O 1
ATOM 1574 N N . ILE A 1 203 ? 5.527 11.375 19.984 1 96.94 203 ILE A N 1
ATOM 1575 C CA . ILE A 1 203 ? 4.859 12.625 19.625 1 96.94 203 ILE A CA 1
ATOM 1576 C C . ILE A 1 203 ? 3.877 13.008 20.734 1 96.94 203 ILE A C 1
ATOM 1578 O O . ILE A 1 203 ? 3.717 14.195 21.047 1 96.94 203 ILE A O 1
ATOM 1582 N N . LYS A 1 204 ? 3.213 12.016 21.312 1 96.81 204 LYS A N 1
ATOM 1583 C CA . LYS A 1 204 ? 2.295 12.266 22.422 1 96.81 204 LYS A CA 1
ATOM 1584 C C . LYS A 1 204 ? 3.023 12.883 23.609 1 96.81 204 LYS A C 1
ATOM 1586 O O . LYS A 1 204 ? 2.471 13.734 24.312 1 96.81 204 LYS A O 1
ATOM 1591 N N . LYS A 1 205 ? 4.223 12.477 23.828 1 96.88 205 LYS A N 1
ATOM 1592 C CA . LYS A 1 205 ? 5.035 13.023 24.922 1 96.88 205 LYS A CA 1
ATOM 1593 C C . LYS A 1 205 ? 5.539 14.422 24.578 1 96.88 205 LYS A C 1
ATOM 1595 O O . LYS A 1 205 ? 5.523 15.312 25.422 1 96.88 205 LYS A O 1
ATOM 1600 N N . ASN A 1 206 ? 6.09 14.539 23.375 1 94.5 206 ASN A N 1
ATOM 1601 C CA . ASN A 1 206 ? 6.645 15.797 22.875 1 94.5 206 ASN A CA 1
ATOM 1602 C C . ASN A 1 206 ? 6.527 15.906 21.359 1 94.5 206 ASN A C 1
ATOM 1604 O O . ASN A 1 206 ? 7.258 15.234 20.625 1 94.5 206 ASN A O 1
ATOM 1608 N N . ASP A 1 207 ? 5.754 16.828 20.922 1 88.56 207 ASP A N 1
ATOM 1609 C CA . ASP A 1 207 ? 5.457 16.938 19.5 1 88.56 207 ASP A CA 1
ATOM 1610 C C . ASP A 1 207 ? 6.703 17.328 18.703 1 88.56 207 ASP A C 1
ATOM 1612 O O . ASP A 1 207 ? 6.797 17.062 17.516 1 88.56 207 ASP A O 1
ATOM 1616 N N . SER A 1 208 ? 7.699 17.891 19.375 1 91.69 208 SER A N 1
ATOM 1617 C CA . SER A 1 208 ? 8.914 18.328 18.688 1 91.69 208 SER A CA 1
ATOM 1618 C C . SER A 1 208 ? 9.789 17.141 18.312 1 91.69 208 SER A C 1
ATOM 1620 O O . SER A 1 208 ? 10.742 17.281 17.547 1 91.69 208 SER A O 1
ATOM 1622 N N . TRP A 1 209 ? 9.445 16 18.828 1 94.06 209 TRP A N 1
ATOM 1623 C CA . TRP A 1 209 ? 10.203 14.789 18.547 1 94.06 209 TRP A CA 1
ATOM 1624 C C . TRP A 1 209 ? 10.289 14.547 17.047 1 94.06 209 TRP A C 1
ATOM 1626 O O . TRP A 1 209 ? 11.328 14.102 16.547 1 94.06 209 TRP A O 1
ATOM 1636 N N . MET A 1 210 ? 9.203 14.797 16.328 1 94.06 210 MET A N 1
ATOM 1637 C CA . MET A 1 210 ? 9.156 14.5 14.891 1 94.06 210 MET A CA 1
ATOM 1638 C C . MET A 1 210 ? 10.133 15.375 14.117 1 94.06 210 MET A C 1
ATOM 1640 O O . MET A 1 210 ? 10.562 15.016 13.023 1 94.06 210 MET A O 1
ATOM 1644 N N . GLN A 1 211 ? 10.508 16.484 14.664 1 92.5 211 GLN A N 1
ATOM 1645 C CA . GLN A 1 211 ? 11.406 17.406 13.984 1 92.5 211 GLN A CA 1
ATOM 1646 C C . GLN A 1 211 ? 12.781 16.797 13.773 1 92.5 211 GLN A C 1
ATOM 1648 O O . GLN A 1 211 ? 13.547 17.234 12.914 1 92.5 211 GLN A O 1
ATOM 1653 N N . LYS A 1 212 ? 13.07 15.805 14.523 1 92.31 212 LYS A N 1
ATOM 1654 C CA . LYS A 1 212 ? 14.336 15.094 14.375 1 92.31 212 LYS A CA 1
ATOM 1655 C C . LYS A 1 212 ? 14.438 14.43 13 1 92.31 212 LYS A C 1
ATOM 1657 O O . LYS A 1 212 ? 15.531 14.07 12.562 1 92.31 212 LYS A O 1
ATOM 1662 N N . PHE A 1 213 ? 13.312 14.336 12.359 1 94.62 213 PHE A N 1
ATOM 1663 C CA . PHE A 1 213 ? 13.281 13.648 11.07 1 94.62 213 PHE A CA 1
ATOM 1664 C C . PHE A 1 213 ? 13.148 14.656 9.93 1 94.62 213 PHE A C 1
ATOM 1666 O O . PHE A 1 213 ? 13.164 14.273 8.758 1 94.62 213 PHE A O 1
ATOM 1673 N N . PHE A 1 214 ? 13 15.898 10.25 1 93.44 214 PHE A N 1
ATOM 1674 C CA . PHE A 1 214 ? 12.75 16.906 9.234 1 93.44 214 PHE A CA 1
ATOM 1675 C C . PHE A 1 214 ? 14.047 17.359 8.578 1 93.44 214 PHE A C 1
ATOM 1677 O O . PHE A 1 214 ? 15.07 17.5 9.25 1 93.44 214 PHE A O 1
ATOM 1684 N N . PHE A 1 215 ? 13.867 17.5 7.25 1 89.94 215 PHE A N 1
ATOM 1685 C CA . PHE A 1 215 ? 14.93 18.188 6.523 1 89.94 215 PHE A CA 1
ATOM 1686 C C . PHE A 1 215 ? 14.828 19.703 6.715 1 89.94 215 PHE A C 1
ATOM 1688 O O . PHE A 1 215 ? 13.727 20.234 6.848 1 89.94 215 PHE A O 1
ATOM 1695 N N . HIS A 1 216 ? 15.891 20.328 6.891 1 87.12 216 HIS A N 1
ATOM 1696 C CA . HIS A 1 216 ? 15.875 21.781 6.914 1 87.12 216 HIS A CA 1
ATOM 1697 C C . HIS A 1 216 ? 17.125 22.359 6.246 1 87.12 216 HIS A C 1
ATOM 1699 O O . HIS A 1 216 ? 18.125 21.656 6.094 1 87.12 216 HIS A O 1
ATOM 1705 N N . LYS A 1 217 ? 16.984 23.484 5.707 1 86.31 217 LYS A N 1
ATOM 1706 C CA . LYS A 1 217 ? 18.109 24.188 5.09 1 86.31 217 LYS A CA 1
ATOM 1707 C C . LYS A 1 217 ? 19.141 24.578 6.137 1 86.31 217 LYS A C 1
ATOM 1709 O O . LYS A 1 217 ? 18.781 25.016 7.234 1 86.31 217 LYS A O 1
ATOM 1714 N N . ASN A 1 218 ? 20.328 24.422 5.762 1 77.62 218 ASN A N 1
ATOM 1715 C CA . ASN A 1 218 ? 21.406 24.875 6.645 1 77.62 218 ASN A CA 1
ATOM 1716 C C . ASN A 1 218 ? 21.562 26.391 6.605 1 77.62 218 ASN A C 1
ATOM 1718 O O . ASN A 1 218 ? 21.281 27.016 5.586 1 77.62 218 ASN A O 1
ATOM 1722 N N . MET B 1 1 ? -30.641 14.125 -1.07 1 66.19 1 MET B N 1
ATOM 1723 C CA . MET B 1 1 ? -29.484 13.25 -1.223 1 66.19 1 MET B CA 1
ATOM 1724 C C . MET B 1 1 ? -29.5 12.133 -0.186 1 66.19 1 MET B C 1
ATOM 1726 O O . MET B 1 1 ? -29.312 10.961 -0.526 1 66.19 1 MET B O 1
ATOM 1730 N N . LYS B 1 2 ? -30.047 12.477 0.988 1 74 2 LYS B N 1
ATOM 1731 C CA . LYS B 1 2 ? -30.172 11.461 2.031 1 74 2 LYS B CA 1
ATOM 1732 C C . LYS B 1 2 ? -31.281 10.461 1.694 1 74 2 LYS B C 1
ATOM 1734 O O . LYS B 1 2 ? -31.094 9.25 1.862 1 74 2 LYS B O 1
ATOM 1739 N N . LYS B 1 3 ? -32.281 10.961 1.164 1 80.69 3 LYS B N 1
ATOM 1740 C CA . LYS B 1 3 ? -33.375 10.086 0.818 1 80.69 3 LYS B CA 1
ATOM 1741 C C . LYS B 1 3 ? -33 9.078 -0.255 1 80.69 3 LYS B C 1
ATOM 1743 O O . LYS B 1 3 ? -33.344 7.906 -0.18 1 80.69 3 LYS B O 1
ATOM 1748 N N . ALA B 1 4 ? -32.25 9.531 -1.306 1 83.62 4 ALA B N 1
ATOM 1749 C CA . ALA B 1 4 ? -31.844 8.672 -2.414 1 83.62 4 ALA B CA 1
ATOM 1750 C C . ALA B 1 4 ? -30.953 7.543 -1.928 1 83.62 4 ALA B C 1
ATOM 1752 O O . ALA B 1 4 ? -31.109 6.391 -2.342 1 83.62 4 ALA B O 1
ATOM 1753 N N . THR B 1 5 ? -30.031 7.781 -1.088 1 90 5 THR B N 1
ATOM 1754 C CA . THR B 1 5 ? -29.125 6.758 -0.576 1 90 5 THR B CA 1
ATOM 1755 C C . THR B 1 5 ? -29.875 5.766 0.305 1 90 5 THR B C 1
ATOM 1757 O O . THR B 1 5 ? -29.594 4.566 0.293 1 90 5 THR B O 1
ATOM 1760 N N . ASP B 1 6 ? -30.844 6.199 0.992 1 92.31 6 ASP B N 1
ATOM 1761 C CA . ASP B 1 6 ? -31.656 5.305 1.809 1 92.31 6 ASP B CA 1
ATOM 1762 C C . ASP B 1 6 ? -32.469 4.352 0.935 1 92.31 6 ASP B C 1
ATOM 1764 O O . ASP B 1 6 ? -32.594 3.162 1.24 1 92.31 6 ASP B O 1
ATOM 1768 N N . CYS B 1 7 ? -33 4.941 -0.066 1 93.75 7 CYS B N 1
ATOM 1769 C CA . CYS B 1 7 ? -33.75 4.109 -1.008 1 93.75 7 CYS B CA 1
ATOM 1770 C C . CYS B 1 7 ? -32.844 3.082 -1.663 1 93.75 7 CYS B C 1
ATOM 1772 O O . CYS B 1 7 ? -33.219 1.924 -1.837 1 93.75 7 CYS B O 1
ATOM 1774 N N . GLY B 1 8 ? -31.656 3.59 -2.055 1 94.88 8 GLY B N 1
ATOM 1775 C CA . GLY B 1 8 ? -30.688 2.676 -2.627 1 94.88 8 GLY B CA 1
ATOM 1776 C C . GLY B 1 8 ? -30.312 1.542 -1.69 1 94.88 8 GLY B C 1
ATOM 1777 O O . GLY B 1 8 ? -30.25 0.383 -2.105 1 94.88 8 GLY B O 1
ATOM 1778 N N . LEU B 1 9 ? -30.062 1.837 -0.506 1 97.19 9 LEU B N 1
ATOM 1779 C CA . LEU B 1 9 ? -29.75 0.825 0.494 1 97.19 9 LEU B CA 1
ATOM 1780 C C . LEU B 1 9 ? -30.875 -0.189 0.625 1 97.19 9 LEU B C 1
ATOM 1782 O O . LEU B 1 9 ? -30.641 -1.398 0.591 1 97.19 9 LEU B O 1
ATOM 1786 N N . ALA B 1 10 ? -32.062 0.33 0.793 1 97.19 10 ALA B N 1
ATOM 1787 C CA . ALA B 1 10 ? -33.219 -0.541 0.94 1 97.19 10 ALA B CA 1
ATOM 1788 C C . ALA B 1 10 ? -33.344 -1.481 -0.254 1 97.19 10 ALA B C 1
ATOM 1790 O O . ALA B 1 10 ? -33.625 -2.676 -0.085 1 97.19 10 ALA B O 1
ATOM 1791 N N . ALA B 1 11 ? -33.188 -0.91 -1.396 1 97.75 11 ALA B N 1
ATOM 1792 C CA . ALA B 1 11 ? -33.281 -1.71 -2.613 1 97.75 11 ALA B CA 1
ATOM 1793 C C . ALA B 1 11 ? -32.25 -2.824 -2.625 1 97.75 11 ALA B C 1
ATOM 1795 O O . ALA B 1 11 ? -32.562 -3.98 -2.914 1 97.75 11 ALA B O 1
ATOM 1796 N N . ILE B 1 12 ? -31.031 -2.48 -2.328 1 98.06 12 ILE B N 1
ATOM 1797 C CA . ILE B 1 12 ? -29.938 -3.449 -2.338 1 98.06 12 ILE B CA 1
ATOM 1798 C C . ILE B 1 12 ? -30.219 -4.543 -1.309 1 98.06 12 ILE B C 1
ATOM 1800 O O . ILE B 1 12 ? -30.078 -5.734 -1.605 1 98.06 12 ILE B O 1
ATOM 1804 N N . VAL B 1 13 ? -30.656 -4.168 -0.141 1 98.25 13 VAL B N 1
ATOM 1805 C CA . VAL B 1 13 ? -30.922 -5.125 0.927 1 98.25 13 VAL B CA 1
ATOM 1806 C C . VAL B 1 13 ? -32.062 -6.055 0.511 1 98.25 13 VAL B C 1
ATOM 1808 O O . VAL B 1 13 ? -31.969 -7.273 0.699 1 98.25 13 VAL B O 1
ATOM 1811 N N . LEU B 1 14 ? -33.062 -5.488 -0.052 1 98.31 14 LEU B N 1
ATOM 1812 C CA . LEU B 1 14 ? -34.219 -6.293 -0.5 1 98.31 14 LEU B CA 1
ATOM 1813 C C . LEU B 1 14 ? -33.781 -7.293 -1.566 1 98.31 14 LEU B C 1
ATOM 1815 O O . LEU B 1 14 ? -34.156 -8.461 -1.523 1 98.31 14 LEU B O 1
ATOM 1819 N N . MET B 1 15 ? -33.031 -6.777 -2.484 1 98.38 15 MET B N 1
ATOM 1820 C CA . MET B 1 15 ? -32.531 -7.652 -3.537 1 98.38 15 MET B CA 1
ATOM 1821 C C . MET B 1 15 ? -31.672 -8.773 -2.949 1 98.38 15 MET B C 1
ATOM 1823 O O . MET B 1 15 ? -31.781 -9.93 -3.361 1 98.38 15 MET B O 1
ATOM 1827 N N . MET B 1 16 ? -30.859 -8.461 -2.021 1 98.31 16 MET B N 1
ATOM 1828 C CA . MET B 1 16 ? -29.984 -9.453 -1.401 1 98.31 16 MET B CA 1
ATOM 1829 C C . MET B 1 16 ? -30.781 -10.445 -0.57 1 98.31 16 MET B C 1
ATOM 1831 O O . MET B 1 16 ? -30.469 -11.641 -0.543 1 98.31 16 MET B O 1
ATOM 1835 N N . LEU B 1 17 ? -31.844 -9.969 0.088 1 98.25 17 LEU B N 1
ATOM 1836 C CA . LEU B 1 17 ? -32.719 -10.867 0.847 1 98.25 17 LEU B CA 1
ATOM 1837 C C . LEU B 1 17 ? -33.438 -11.836 -0.08 1 98.25 17 LEU B C 1
ATOM 1839 O O . LEU B 1 17 ? -33.562 -13.023 0.237 1 98.25 17 LEU B O 1
ATOM 1843 N N . PHE B 1 18 ? -33.875 -11.297 -1.136 1 98.38 18 PHE B N 1
ATOM 1844 C CA . PHE B 1 18 ? -34.531 -12.164 -2.127 1 98.38 18 PHE B CA 1
ATOM 1845 C C . PHE B 1 18 ? -33.562 -13.242 -2.6 1 98.38 18 PHE B C 1
ATOM 1847 O O . PHE B 1 18 ? -33.938 -14.414 -2.684 1 98.38 18 PHE B O 1
ATOM 1854 N N . SER B 1 19 ? -32.375 -12.844 -2.926 1 98.31 19 SER B N 1
ATOM 1855 C CA . SER B 1 19 ? -31.344 -13.789 -3.359 1 98.31 19 SER B CA 1
ATOM 1856 C C . SER B 1 19 ? -31.016 -14.805 -2.262 1 98.31 19 SER B C 1
ATOM 1858 O O . SER B 1 19 ? -30.734 -15.961 -2.549 1 98.31 19 SER B O 1
ATOM 1860 N N . LEU B 1 20 ? -31.062 -14.336 -1.037 1 98.06 20 LEU B N 1
ATOM 1861 C CA . LEU B 1 20 ? -30.828 -15.227 0.092 1 98.06 20 LEU B CA 1
ATOM 1862 C C . LEU B 1 20 ? -31.875 -16.328 0.154 1 98.06 20 LEU B C 1
ATOM 1864 O O . LEU B 1 20 ? -31.562 -17.5 0.355 1 98.06 20 LEU B O 1
ATOM 1868 N N . VAL B 1 21 ? -33.125 -15.977 -0.023 1 98.06 21 VAL B N 1
ATOM 1869 C CA . VAL B 1 21 ? -34.219 -16.938 0.002 1 98.06 21 VAL B CA 1
ATOM 1870 C C . VAL B 1 21 ? -34.062 -17.953 -1.122 1 98.06 21 VAL B C 1
ATOM 1872 O O . VAL B 1 21 ? -34.188 -19.156 -0.903 1 98.06 21 VAL B O 1
ATOM 1875 N N . LEU B 1 22 ? -33.719 -17.438 -2.264 1 97.56 22 LEU B N 1
ATOM 1876 C CA . LEU B 1 22 ? -33.531 -18.328 -3.404 1 97.56 22 LEU B CA 1
ATOM 1877 C C . LEU B 1 22 ? -32.375 -19.281 -3.158 1 97.56 22 LEU B C 1
ATOM 1879 O O . LEU B 1 22 ? -32.469 -20.469 -3.482 1 97.56 22 LEU B O 1
ATOM 1883 N N . THR B 1 23 ? -31.297 -18.75 -2.648 1 97.19 23 THR B N 1
ATOM 1884 C CA . THR B 1 23 ? -30.125 -19.578 -2.383 1 97.19 23 THR B CA 1
ATOM 1885 C C . THR B 1 23 ? -30.422 -20.594 -1.286 1 97.19 23 THR B C 1
ATOM 1887 O O . THR B 1 23 ? -29.953 -21.734 -1.344 1 97.19 23 THR B O 1
ATOM 1890 N N . ALA B 1 24 ? -31.203 -20.156 -0.271 1 96.56 24 ALA B N 1
ATOM 1891 C CA . ALA B 1 24 ? -31.594 -21.078 0.798 1 96.56 24 ALA B CA 1
ATOM 1892 C C . ALA B 1 24 ? -32.438 -22.219 0.251 1 96.56 24 ALA B C 1
ATOM 1894 O O . ALA B 1 24 ? -32.281 -23.359 0.688 1 96.56 24 ALA B O 1
ATOM 1895 N N . LYS B 1 25 ? -33.312 -21.953 -0.62 1 96.75 25 LYS B N 1
ATOM 1896 C CA . LYS B 1 25 ? -34.094 -22.984 -1.28 1 96.75 25 LYS B CA 1
ATOM 1897 C C . LYS B 1 25 ? -33.188 -24.016 -1.968 1 96.75 25 LYS B C 1
ATOM 1899 O O . LYS B 1 25 ? -33.438 -25.219 -1.916 1 96.75 25 LYS B O 1
ATOM 1904 N N . ASP B 1 26 ? -32.188 -23.453 -2.568 1 95.62 26 ASP B N 1
ATOM 1905 C CA . ASP B 1 26 ? -31.219 -24.328 -3.25 1 95.62 26 ASP B CA 1
ATOM 1906 C C . ASP B 1 26 ? -30.516 -25.234 -2.26 1 95.62 26 ASP B C 1
ATOM 1908 O O . ASP B 1 26 ? -30.156 -26.359 -2.6 1 95.62 26 ASP B O 1
ATOM 1912 N N . VAL B 1 27 ? -30.297 -24.766 -1.057 1 94.56 27 VAL B N 1
ATOM 1913 C CA . VAL B 1 27 ? -29.672 -25.594 -0.025 1 94.56 27 VAL B CA 1
ATOM 1914 C C . VAL B 1 27 ? -30.547 -26.797 0.268 1 94.56 27 VAL B C 1
ATOM 1916 O O . VAL B 1 27 ? -30.062 -27.922 0.371 1 94.56 27 VAL B O 1
ATOM 1919 N N . PHE B 1 28 ? -31.812 -26.562 0.372 1 94.5 28 PHE B N 1
ATOM 1920 C CA . PHE B 1 28 ? -32.75 -27.609 0.733 1 94.5 28 PHE B CA 1
ATOM 1921 C C . PHE B 1 28 ? -32.969 -28.578 -0.426 1 94.5 28 PHE B C 1
ATOM 1923 O O . PHE B 1 28 ? -33.188 -29.766 -0.213 1 94.5 28 PHE B O 1
ATOM 1930 N N . LEU B 1 29 ? -32.812 -28.141 -1.611 1 95 29 LEU B N 1
ATOM 1931 C CA . LEU B 1 29 ? -33.094 -28.938 -2.793 1 95 29 LEU B CA 1
ATOM 1932 C C . LEU B 1 29 ? -31.875 -29.703 -3.26 1 95 29 LEU B C 1
ATOM 1934 O O . LEU B 1 29 ? -31.984 -30.656 -4.039 1 95 29 LEU B O 1
ATOM 1938 N N . ALA B 1 30 ? -30.75 -29.297 -2.77 1 93 30 ALA B N 1
ATOM 1939 C CA . ALA B 1 30 ? -29.516 -29.922 -3.246 1 93 30 ALA B CA 1
ATOM 1940 C C . ALA B 1 30 ? -29.438 -31.375 -2.832 1 93 30 ALA B C 1
ATOM 1942 O O . ALA B 1 30 ? -29.672 -31.719 -1.669 1 93 30 ALA B O 1
ATOM 19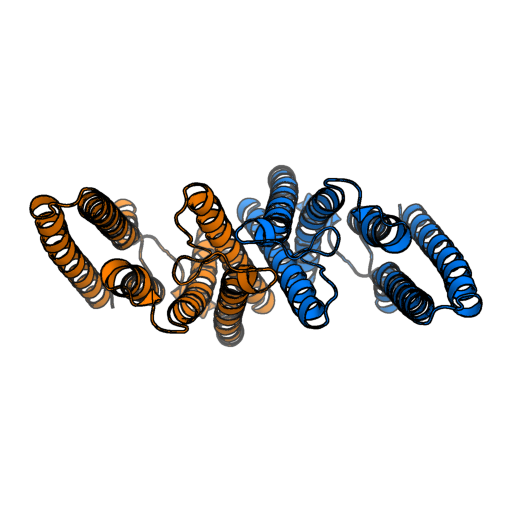43 N N . THR B 1 31 ? -29.078 -32.281 -3.756 1 93.5 31 THR B N 1
ATOM 1944 C CA . THR B 1 31 ? -28.953 -33.719 -3.5 1 93.5 31 THR B CA 1
ATOM 1945 C C . THR B 1 31 ? -27.484 -34.125 -3.41 1 93.5 31 THR B C 1
ATOM 1947 O O . THR B 1 31 ? -27.172 -35.188 -2.867 1 93.5 31 THR B O 1
ATOM 1950 N N . VAL B 1 32 ? -26.656 -33.406 -3.996 1 94.25 32 VAL B N 1
ATOM 1951 C CA . VAL B 1 32 ? -25.219 -33.625 -3.982 1 94.25 32 VAL B CA 1
ATOM 1952 C C . VAL B 1 32 ? -24.562 -32.812 -2.877 1 94.25 32 VAL B C 1
ATOM 1954 O O . VAL B 1 32 ? -24.766 -31.594 -2.807 1 94.25 32 VAL B O 1
ATOM 1957 N N . PRO B 1 33 ? -23.844 -33.438 -2.023 1 92.94 33 PRO B N 1
ATOM 1958 C CA . PRO B 1 33 ? -23.25 -32.719 -0.885 1 92.94 33 PRO B CA 1
ATOM 1959 C C . PRO B 1 33 ? -22.406 -31.531 -1.31 1 92.94 33 PRO B C 1
ATOM 1961 O O . PRO B 1 33 ? -22.422 -30.484 -0.643 1 92.94 33 PRO B O 1
ATOM 1964 N N . LYS B 1 34 ? -21.703 -31.594 -2.287 1 91.81 34 LYS B N 1
ATOM 1965 C CA . LYS B 1 34 ? -20.875 -30.484 -2.783 1 91.81 34 LYS B CA 1
ATOM 1966 C C . LYS B 1 34 ? -21.734 -29.266 -3.113 1 91.81 34 LYS B C 1
ATOM 1968 O O . LYS B 1 34 ? -21.359 -28.141 -2.779 1 91.81 34 LYS B O 1
ATOM 1973 N N . ASN B 1 35 ? -22.828 -29.5 -3.785 1 93.12 35 ASN B N 1
ATOM 1974 C CA . ASN B 1 35 ? -23.734 -28.422 -4.148 1 93.12 35 ASN B CA 1
ATOM 1975 C C . ASN B 1 35 ? -24.375 -27.797 -2.92 1 93.12 35 ASN B C 1
ATOM 1977 O O . ASN B 1 35 ? -24.578 -26.578 -2.865 1 93.12 35 ASN B O 1
ATOM 1981 N N . LYS B 1 36 ? -24.656 -28.625 -1.97 1 95.19 36 LYS B N 1
ATOM 1982 C CA . LYS B 1 36 ? -25.25 -28.125 -0.729 1 95.19 36 LYS B CA 1
ATOM 1983 C C . LYS B 1 36 ? -24.281 -27.219 0.014 1 95.19 36 LYS B C 1
ATOM 1985 O O . LYS B 1 36 ? -24.656 -26.125 0.46 1 95.19 36 LYS B O 1
ATOM 1990 N N . ASN B 1 37 ? -23.062 -27.656 0.153 1 94.31 37 ASN B N 1
ATOM 1991 C CA . ASN B 1 37 ? -22.047 -26.875 0.835 1 94.31 37 ASN B CA 1
ATOM 1992 C C . ASN B 1 37 ? -21.797 -25.547 0.123 1 94.31 37 ASN B C 1
ATOM 1994 O O . ASN B 1 37 ? -21.609 -24.516 0.771 1 94.31 37 ASN B O 1
ATOM 1998 N N . ALA B 1 38 ? -21.766 -25.562 -1.175 1 93.19 38 ALA B N 1
ATOM 1999 C CA . ALA B 1 38 ? -21.578 -24.344 -1.961 1 93.19 38 ALA B CA 1
ATOM 2000 C C . ALA B 1 38 ? -22.734 -23.359 -1.716 1 93.19 38 ALA B C 1
ATOM 2002 O O . ALA B 1 38 ? -22.5 -22.156 -1.562 1 93.19 38 ALA B O 1
ATOM 2003 N N . ALA B 1 39 ? -23.859 -23.891 -1.688 1 95.81 39 ALA B N 1
ATOM 2004 C CA . ALA B 1 39 ? -25.031 -23.047 -1.45 1 95.81 39 ALA B CA 1
ATOM 2005 C C . ALA B 1 39 ? -25.016 -22.469 -0.038 1 95.81 39 ALA B C 1
ATOM 2007 O O . ALA B 1 39 ? -25.375 -21.312 0.168 1 95.81 39 ALA B O 1
ATOM 2008 N N . LEU B 1 40 ? -24.625 -23.219 0.887 1 96.62 40 LEU B N 1
ATOM 2009 C CA . LEU B 1 40 ? -24.516 -22.75 2.264 1 96.62 40 LEU B CA 1
ATOM 2010 C C . LEU B 1 40 ? -23.5 -21.625 2.377 1 96.62 40 LEU B C 1
ATOM 2012 O O . LEU B 1 40 ? -23.734 -20.625 3.064 1 96.62 40 LEU B O 1
ATOM 2016 N N . PHE B 1 41 ? -22.406 -21.828 1.728 1 94.81 41 PHE B N 1
ATOM 2017 C CA . PHE B 1 41 ? -21.359 -20.812 1.737 1 94.81 41 PHE B CA 1
ATOM 2018 C C . PHE B 1 41 ? -21.859 -19.516 1.113 1 94.81 41 PHE B C 1
ATOM 2020 O O . PHE B 1 41 ? -21.562 -18.422 1.618 1 94.81 41 PHE B O 1
ATOM 2027 N N . LEU B 1 42 ? -22.531 -19.656 0.06 1 96.31 42 LEU B N 1
ATOM 2028 C CA . LEU B 1 42 ? -23.078 -18.484 -0.592 1 96.31 42 LEU B CA 1
ATOM 2029 C C . LEU B 1 42 ? -24.078 -17.781 0.315 1 96.31 42 LEU B C 1
ATOM 2031 O O . LEU B 1 42 ? -24.125 -16.547 0.368 1 96.31 42 LEU B O 1
ATOM 2035 N N . CYS B 1 43 ? -24.906 -18.5 0.992 1 97.62 43 CYS B N 1
ATOM 2036 C CA . CYS B 1 43 ? -25.844 -17.906 1.958 1 97.62 43 CYS B CA 1
ATOM 2037 C C . CYS B 1 43 ? -25.094 -17.078 2.994 1 97.62 43 CYS B C 1
ATOM 2039 O O . CYS B 1 43 ? -25.5 -15.961 3.301 1 97.62 43 CYS B O 1
ATOM 2041 N N . LEU B 1 44 ? -24.016 -17.656 3.457 1 96.94 44 LEU B N 1
ATOM 2042 C CA . LEU B 1 44 ? -23.203 -16.938 4.434 1 96.94 44 LEU B CA 1
ATOM 2043 C C . LEU B 1 44 ? -22.672 -15.641 3.848 1 96.94 44 LEU B C 1
ATOM 2045 O O . LEU B 1 44 ? -22.703 -14.602 4.508 1 96.94 44 LEU B O 1
ATOM 2049 N N . GLU B 1 45 ? -22.203 -15.688 2.666 1 96 45 GLU B N 1
ATOM 2050 C CA . GLU B 1 45 ? -21.672 -14.5 1.996 1 96 45 GLU B CA 1
ATOM 2051 C C . GLU B 1 45 ? -22.75 -13.438 1.83 1 96 45 GLU B C 1
ATOM 2053 O O . GLU B 1 45 ? -22.484 -12.242 1.965 1 96 45 GLU B O 1
ATOM 2058 N N . ILE B 1 46 ? -23.906 -13.844 1.51 1 98.12 46 ILE B N 1
ATOM 2059 C CA . ILE B 1 46 ? -25.016 -12.906 1.331 1 98.12 46 ILE B CA 1
ATOM 2060 C C . ILE B 1 46 ? -25.344 -12.234 2.664 1 98.12 46 ILE B C 1
ATOM 2062 O O . ILE B 1 46 ? -25.5 -11.016 2.732 1 98.12 46 ILE B O 1
ATOM 2066 N N . VAL B 1 47 ? -25.391 -13 3.699 1 98.19 47 VAL B N 1
ATOM 2067 C CA . VAL B 1 47 ? -25.703 -12.469 5.023 1 98.19 47 VAL B CA 1
ATOM 2068 C C . VAL B 1 47 ? -24.625 -11.461 5.43 1 98.19 47 VAL B C 1
ATOM 2070 O O . VAL B 1 47 ? -24.938 -10.352 5.883 1 98.19 47 VAL B O 1
ATOM 2073 N N . LEU B 1 48 ? -23.375 -11.852 5.234 1 97 48 LEU B N 1
ATOM 2074 C CA . LEU B 1 48 ? -22.281 -10.938 5.555 1 97 48 LEU B CA 1
ATOM 2075 C C . LEU B 1 48 ? -22.375 -9.68 4.707 1 97 48 LEU B C 1
ATOM 2077 O O . LEU B 1 48 ? -22.078 -8.578 5.191 1 97 48 LEU B O 1
ATOM 2081 N N . GLY B 1 49 ? -22.734 -9.867 3.473 1 97.56 49 GLY B N 1
ATOM 2082 C CA . GLY B 1 49 ? -22.922 -8.719 2.602 1 97.56 49 GLY B CA 1
ATOM 2083 C C . GLY B 1 49 ? -24 -7.758 3.096 1 97.56 49 GLY B C 1
ATOM 2084 O O . GLY B 1 49 ? -23.828 -6.539 3.029 1 97.56 49 GLY B O 1
ATOM 2085 N N . ILE B 1 50 ? -25.062 -8.297 3.551 1 98.12 50 ILE B N 1
ATOM 2086 C CA . ILE B 1 50 ? -26.141 -7.488 4.082 1 98.12 50 ILE B CA 1
ATOM 2087 C C . ILE B 1 50 ? -25.672 -6.727 5.316 1 98.12 50 ILE B C 1
ATOM 2089 O O . ILE B 1 50 ? -25.953 -5.531 5.461 1 98.12 50 ILE B O 1
ATOM 2093 N N . VAL B 1 51 ? -24.922 -7.418 6.16 1 97.94 51 VAL B N 1
ATOM 2094 C CA . VAL B 1 51 ? -24.391 -6.766 7.348 1 97.94 51 VAL B CA 1
ATOM 2095 C C . VAL B 1 51 ? -23.469 -5.625 6.938 1 97.94 51 VAL B C 1
ATOM 2097 O O . VAL B 1 51 ? -23.562 -4.512 7.465 1 97.94 51 VAL B O 1
ATOM 2100 N N . ILE B 1 52 ? -22.656 -5.844 5.969 1 97.44 52 ILE B N 1
ATOM 2101 C CA . ILE B 1 52 ? -21.641 -4.879 5.539 1 97.44 52 ILE B CA 1
ATOM 2102 C C . ILE B 1 52 ? -22.328 -3.66 4.922 1 97.44 52 ILE B C 1
ATOM 2104 O O . ILE B 1 52 ? -21.969 -2.52 5.211 1 97.44 52 ILE B O 1
ATOM 2108 N N . VAL B 1 53 ? -23.328 -3.889 4.102 1 97.62 53 VAL B N 1
ATOM 2109 C CA . VAL B 1 53 ? -23.953 -2.777 3.393 1 97.62 53 VAL B CA 1
ATOM 2110 C C . VAL B 1 53 ? -24.766 -1.929 4.367 1 97.62 53 VAL B C 1
ATOM 2112 O O . VAL B 1 53 ? -24.906 -0.722 4.172 1 97.62 53 VAL B O 1
ATOM 2115 N N . CYS B 1 54 ? -25.172 -2.449 5.473 1 97.75 54 CYS B N 1
ATOM 2116 C CA . CYS B 1 54 ? -25.984 -1.737 6.445 1 97.75 54 CYS B CA 1
ATOM 2117 C C . CYS B 1 54 ? -25.125 -1.047 7.492 1 97.75 54 CYS B C 1
ATOM 2119 O O . CYS B 1 54 ? -25.578 -0.151 8.195 1 97.75 54 CYS B O 1
ATOM 2121 N N . LEU B 1 55 ? -23.953 -1.441 7.59 1 96.81 55 LEU B N 1
ATOM 2122 C CA . LEU B 1 55 ? -23.078 -1.044 8.688 1 96.81 55 LEU B CA 1
ATOM 2123 C C . LEU B 1 55 ? -22.938 0.473 8.742 1 96.81 55 LEU B C 1
ATOM 2125 O O . LEU B 1 55 ? -23.078 1.079 9.805 1 96.81 55 LEU B O 1
ATOM 2129 N N . PRO B 1 56 ? -22.641 1.166 7.621 1 95.12 56 PRO B N 1
ATOM 2130 C CA . PRO B 1 56 ? -22.469 2.619 7.695 1 95.12 56 PRO B CA 1
ATOM 2131 C C . PRO B 1 56 ? -23.719 3.328 8.203 1 95.12 56 PRO B C 1
ATOM 2133 O O . PRO B 1 56 ? -23.625 4.27 9 1 95.12 56 PRO B O 1
ATOM 2136 N N . LYS B 1 57 ? -24.828 2.861 7.773 1 95.31 57 LYS B N 1
ATOM 2137 C CA . LYS B 1 57 ? -26.078 3.463 8.219 1 95.31 57 LYS B CA 1
ATOM 2138 C C . LYS B 1 57 ? -26.312 3.201 9.703 1 95.31 57 LYS B C 1
ATOM 2140 O O . LYS B 1 57 ? -26.734 4.098 10.438 1 95.31 57 LYS B O 1
ATOM 2145 N N . ILE B 1 58 ? -26.078 2.041 10.156 1 96.06 58 ILE B N 1
ATOM 2146 C CA . ILE B 1 58 ? -26.234 1.688 11.562 1 96.06 58 ILE B CA 1
ATOM 2147 C C . ILE B 1 58 ? -25.328 2.572 12.414 1 96.06 58 ILE B C 1
ATOM 2149 O O . ILE B 1 58 ? -25.766 3.127 13.43 1 96.06 58 ILE B O 1
ATOM 2153 N N . ILE B 1 59 ? -24.109 2.723 11.977 1 94.06 59 ILE B N 1
ATOM 2154 C CA . ILE B 1 59 ? -23.141 3.539 12.703 1 94.06 59 ILE B CA 1
ATOM 2155 C C . ILE B 1 59 ? -23.609 4.996 12.711 1 94.06 59 ILE B C 1
ATOM 2157 O O . ILE B 1 59 ? -23.531 5.668 13.742 1 94.06 59 ILE B O 1
ATOM 2161 N N . SER B 1 60 ? -23.984 5.434 11.555 1 94.06 60 SER B N 1
ATOM 2162 C CA . SER B 1 60 ? -24.453 6.812 11.422 1 94.06 60 SER B CA 1
ATOM 2163 C C . SER B 1 60 ? -25.609 7.102 12.367 1 94.06 60 SER B C 1
ATOM 2165 O O . SER B 1 60 ? -25.641 8.148 13.016 1 94.06 60 SER B O 1
ATOM 2167 N N . VAL B 1 61 ? -26.562 6.242 12.547 1 94.25 61 VAL B N 1
ATOM 2168 C CA . VAL B 1 61 ? -27.75 6.414 13.391 1 94.25 61 VAL B CA 1
ATOM 2169 C C . VAL B 1 61 ? -27.359 6.305 14.859 1 94.25 61 VAL B C 1
ATOM 2171 O O . VAL B 1 61 ? -27.734 7.145 15.68 1 94.25 61 VAL B O 1
ATOM 2174 N N . LYS B 1 62 ? -26.656 5.363 15.148 1 95.06 62 LYS B N 1
ATOM 2175 C CA . LYS B 1 62 ? -26.266 5.113 16.531 1 95.06 62 LYS B CA 1
ATOM 2176 C C . LYS B 1 62 ? -25.484 6.285 17.109 1 95.06 62 LYS B C 1
ATOM 2178 O O . LYS B 1 62 ? -25.641 6.648 18.266 1 95.06 62 LYS B O 1
ATOM 2183 N N . PHE B 1 63 ? -24.656 6.887 16.312 1 93 63 PHE B N 1
ATOM 2184 C CA . PHE B 1 63 ? -23.766 7.93 16.812 1 93 63 PHE B CA 1
ATOM 2185 C C . PHE B 1 63 ? -24.219 9.305 16.328 1 93 63 PHE B C 1
ATOM 2187 O O . PHE B 1 63 ? -23.5 10.289 16.5 1 93 63 PHE B O 1
ATOM 2194 N N . ASP B 1 64 ? -25.25 9.359 15.68 1 93.62 64 ASP B N 1
ATOM 2195 C CA . ASP B 1 64 ? -25.812 10.609 15.18 1 93.62 64 ASP B CA 1
ATOM 2196 C C . ASP B 1 64 ? -24.812 11.344 14.297 1 93.62 64 ASP B C 1
ATOM 2198 O O . ASP B 1 64 ? -24.516 12.516 14.531 1 93.62 64 ASP B O 1
ATOM 2202 N N . LEU B 1 65 ? -24.328 10.57 13.305 1 92.56 65 LEU B N 1
ATOM 2203 C CA . LEU B 1 65 ? -23.312 11.078 12.406 1 92.56 65 LEU B CA 1
ATOM 2204 C C . LEU B 1 65 ? -23.891 11.359 11.023 1 92.56 65 LEU B C 1
ATOM 2206 O O . LEU B 1 65 ? -24.719 10.586 10.523 1 92.56 65 LEU B O 1
ATOM 2210 N N . TYR B 1 66 ? -23.531 12.438 10.5 1 91.75 66 TYR B N 1
ATOM 2211 C CA . TYR B 1 66 ? -23.859 12.75 9.109 1 91.75 66 TYR B CA 1
ATOM 2212 C C . TYR B 1 66 ? -22.969 11.945 8.164 1 91.75 66 TYR B C 1
ATOM 2214 O O . TYR B 1 66 ? -21.75 11.969 8.273 1 91.75 66 TYR B O 1
ATOM 2222 N N . LEU B 1 67 ? -23.594 11.305 7.242 1 91.12 67 LEU B N 1
ATOM 2223 C CA . LEU B 1 67 ? -22.891 10.562 6.199 1 91.12 67 LEU B CA 1
ATOM 2224 C C . LEU B 1 67 ? -22.875 11.352 4.891 1 91.12 67 LEU B C 1
ATOM 2226 O O . LEU B 1 67 ? -23.938 11.594 4.297 1 91.12 67 LEU B O 1
ATOM 2230 N N . PRO B 1 68 ? -21.688 11.656 4.449 1 92.62 68 PRO B N 1
ATOM 2231 C CA . PRO B 1 68 ? -21.672 12.352 3.16 1 92.62 68 PRO B CA 1
ATOM 2232 C C . PRO B 1 68 ? -22.266 11.516 2.031 1 92.62 68 PRO B C 1
ATOM 2234 O O . PRO B 1 68 ? -21.844 10.375 1.819 1 92.62 68 PRO B O 1
ATOM 2237 N N . PRO B 1 69 ? -23.156 12.016 1.323 1 90.81 69 PRO B N 1
ATOM 2238 C CA . PRO B 1 69 ? -23.906 11.219 0.342 1 90.81 69 PRO B CA 1
ATOM 2239 C C . PRO B 1 69 ? -23.016 10.688 -0.779 1 90.81 69 PRO B C 1
ATOM 2241 O O . PRO B 1 69 ? -23.266 9.609 -1.317 1 90.81 69 PRO B O 1
ATOM 2244 N N . MET B 1 70 ? -22.094 11.461 -1.107 1 88.81 70 MET B N 1
ATOM 2245 C CA . MET B 1 70 ? -21.219 11.031 -2.195 1 88.81 70 MET B CA 1
ATOM 2246 C C . MET B 1 70 ? -20.453 9.773 -1.809 1 88.81 70 MET B C 1
ATOM 2248 O O . MET B 1 70 ? -20.438 8.797 -2.561 1 88.81 70 MET B O 1
ATOM 2252 N N . ILE B 1 71 ? -19.844 9.758 -0.692 1 93.88 71 ILE B N 1
ATOM 2253 C CA . ILE B 1 71 ? -19.078 8.609 -0.215 1 93.88 71 ILE B CA 1
ATOM 2254 C C . ILE B 1 71 ? -20 7.418 0 1 93.88 71 ILE B C 1
ATOM 2256 O O . ILE B 1 71 ? -19.688 6.297 -0.414 1 93.88 71 ILE B O 1
ATOM 2260 N N . TYR B 1 72 ? -21.094 7.695 0.628 1 95 72 TYR B N 1
ATOM 2261 C CA . TYR B 1 72 ? -22.047 6.637 0.923 1 95 72 TYR B CA 1
ATOM 2262 C C . TYR B 1 72 ? -22.609 6.039 -0.36 1 95 72 TYR B C 1
ATOM 2264 O O . TYR B 1 72 ? -22.766 4.82 -0.467 1 95 72 TYR B O 1
ATOM 2272 N N . GLY B 1 73 ? -22.922 6.891 -1.284 1 93.38 73 GLY B N 1
ATOM 2273 C CA . GLY B 1 73 ? -23.391 6.406 -2.572 1 93.38 73 GLY B CA 1
ATOM 2274 C C . GLY B 1 73 ? -22.391 5.516 -3.279 1 93.38 73 GLY B C 1
ATOM 2275 O O . GLY B 1 73 ? -22.75 4.469 -3.818 1 93.38 73 GLY B O 1
ATOM 2276 N N . PHE B 1 74 ? -21.141 5.922 -3.277 1 92.06 74 PHE B N 1
ATOM 2277 C CA . PHE B 1 74 ? -20.094 5.113 -3.887 1 92.06 74 PHE B CA 1
ATOM 2278 C C . PHE B 1 74 ? -19.938 3.785 -3.156 1 92.06 74 PHE B C 1
ATOM 2280 O O . PHE B 1 74 ? -19.672 2.754 -3.781 1 92.06 74 PHE B O 1
ATOM 2287 N N . PHE B 1 75 ? -20.047 3.867 -1.905 1 96.94 75 PHE B N 1
ATOM 2288 C CA . PHE B 1 75 ? -19.984 2.656 -1.096 1 96.94 75 PHE B CA 1
ATOM 2289 C C . PHE B 1 75 ? -21.094 1.679 -1.495 1 96.94 75 PHE B C 1
ATOM 2291 O O . PHE B 1 75 ? -20.828 0.491 -1.698 1 96.94 75 PHE B O 1
ATOM 2298 N N . LEU B 1 76 ? -22.281 2.186 -1.607 1 96.94 76 LEU B N 1
ATOM 2299 C CA . LEU B 1 76 ? -23.406 1.345 -1.994 1 96.94 76 LEU B CA 1
ATOM 2300 C C . LEU B 1 76 ? -23.203 0.755 -3.385 1 96.94 76 LEU B C 1
ATOM 2302 O O . LEU B 1 76 ? -23.453 -0.432 -3.605 1 96.94 76 LEU B O 1
ATOM 2306 N N . LEU B 1 77 ? -22.75 1.604 -4.23 1 95.31 77 LEU B N 1
ATOM 2307 C CA . LEU B 1 77 ? -22.469 1.145 -5.582 1 95.31 77 LEU B CA 1
ATOM 2308 C C . LEU B 1 77 ? -21.406 0.041 -5.57 1 95.31 77 LEU B C 1
ATOM 2310 O O . LEU B 1 77 ? -21.531 -0.95 -6.293 1 95.31 77 LEU B O 1
ATOM 2314 N N . PHE B 1 78 ? -20.422 0.221 -4.809 1 97.19 78 PHE B N 1
ATOM 2315 C CA . PHE B 1 78 ? -19.344 -0.764 -4.711 1 97.19 78 PHE B CA 1
ATOM 2316 C C . PHE B 1 78 ? -19.891 -2.098 -4.203 1 97.19 78 PHE B C 1
ATOM 2318 O O . PHE B 1 78 ? -19.562 -3.152 -4.754 1 97.19 78 PHE B O 1
ATOM 2325 N N . ILE B 1 79 ? -20.656 -2.076 -3.143 1 96.69 79 ILE B N 1
ATOM 2326 C CA . ILE B 1 79 ? -21.188 -3.305 -2.561 1 96.69 79 ILE B CA 1
ATOM 2327 C C . ILE B 1 79 ? -22.125 -3.982 -3.557 1 96.69 79 ILE B C 1
ATOM 2329 O O . ILE B 1 79 ? -22.125 -5.207 -3.695 1 96.69 79 ILE B O 1
ATOM 2333 N N . PHE B 1 80 ? -22.938 -3.174 -4.227 1 97.75 80 PHE B N 1
ATOM 2334 C CA . PHE B 1 80 ? -23.812 -3.723 -5.258 1 97.75 80 PHE B CA 1
ATOM 2335 C C . PHE B 1 80 ? -23 -4.441 -6.328 1 97.75 80 PHE B C 1
ATOM 2337 O O . PHE B 1 80 ? -23.328 -5.562 -6.719 1 97.75 80 PHE B O 1
ATOM 2344 N N . GLY B 1 81 ? -21.953 -3.846 -6.777 1 97.94 81 GLY B N 1
ATOM 2345 C CA . GLY B 1 81 ? -21.094 -4.43 -7.801 1 97.94 81 GLY B CA 1
ATOM 2346 C C . GLY B 1 81 ? -20.297 -5.617 -7.305 1 97.94 81 GLY B C 1
ATOM 2347 O O . GLY B 1 81 ? -20.172 -6.629 -8 1 97.94 81 GLY B O 1
ATOM 2348 N N . ALA B 1 82 ? -19.766 -5.531 -6.125 1 97.81 82 ALA B N 1
ATOM 2349 C CA . ALA B 1 82 ? -18.828 -6.535 -5.613 1 97.81 82 ALA B CA 1
ATOM 2350 C C . ALA B 1 82 ? -19.578 -7.758 -5.094 1 97.81 82 ALA B C 1
ATOM 2352 O O . ALA B 1 82 ? -19.203 -8.898 -5.383 1 97.81 82 ALA B O 1
ATOM 2353 N N . ILE B 1 83 ? -20.672 -7.52 -4.367 1 97.12 83 ILE B N 1
ATOM 2354 C CA . ILE B 1 83 ? -21.328 -8.641 -3.695 1 97.12 83 ILE B CA 1
ATOM 2355 C C . ILE B 1 83 ? -22.531 -9.102 -4.5 1 97.12 83 ILE B C 1
ATOM 2357 O O . ILE B 1 83 ? -22.609 -10.266 -4.91 1 97.12 83 ILE B O 1
ATOM 2361 N N . TYR B 1 84 ? -23.469 -8.188 -4.781 1 97.94 84 TYR B N 1
ATOM 2362 C CA . TYR B 1 84 ? -24.688 -8.602 -5.457 1 97.94 84 TYR B CA 1
ATOM 2363 C C . TYR B 1 84 ? -24.391 -9.117 -6.859 1 97.94 84 TYR B C 1
ATOM 2365 O O . TYR B 1 84 ? -24.656 -10.281 -7.176 1 97.94 84 TYR B O 1
ATOM 2373 N N . LEU B 1 85 ? -23.781 -8.266 -7.645 1 98.25 85 LEU B N 1
ATOM 2374 C CA . LEU B 1 85 ? -23.484 -8.688 -9.008 1 98.25 85 LEU B CA 1
ATOM 2375 C C . LEU B 1 85 ? -22.281 -9.625 -9.047 1 98.25 85 LEU B C 1
ATOM 2377 O O . LEU B 1 85 ? -22.297 -10.633 -9.75 1 98.25 85 LEU B O 1
ATOM 2381 N N . GLY B 1 86 ? -21.266 -9.266 -8.305 1 97.5 86 GLY B N 1
ATOM 2382 C CA . GLY B 1 86 ? -20.016 -10 -8.367 1 97.5 86 GLY B CA 1
ATOM 2383 C C . GLY B 1 86 ? -20.109 -11.391 -7.766 1 97.5 86 GLY B C 1
ATOM 2384 O O . GLY B 1 86 ? -19.891 -12.383 -8.461 1 97.5 86 GLY B O 1
ATOM 2385 N N . THR B 1 87 ? -20.438 -11.445 -6.535 1 96.19 87 THR B N 1
ATOM 2386 C CA . THR B 1 87 ? -20.422 -12.711 -5.801 1 96.19 87 THR B CA 1
ATOM 2387 C C . THR B 1 87 ? -21.688 -13.523 -6.105 1 96.19 87 THR B C 1
ATOM 2389 O O . THR B 1 87 ? -21.594 -14.672 -6.555 1 96.19 87 THR B O 1
ATOM 2392 N N . ILE B 1 88 ? -22.844 -12.961 -5.988 1 96.38 88 ILE B N 1
ATOM 2393 C CA . ILE B 1 88 ? -24.094 -13.695 -6.066 1 96.38 88 ILE B CA 1
ATOM 2394 C C . ILE B 1 88 ? -24.391 -14.078 -7.516 1 96.38 88 ILE B C 1
ATOM 2396 O O . ILE B 1 88 ? -24.719 -15.227 -7.809 1 96.38 88 ILE B O 1
ATOM 2400 N N . TYR B 1 89 ? -24.141 -13.141 -8.375 1 97.12 89 TYR B N 1
ATOM 2401 C CA . TYR B 1 89 ? -24.5 -13.414 -9.766 1 97.12 89 TYR B CA 1
ATOM 2402 C C . TYR B 1 89 ? -23.266 -13.703 -10.602 1 97.12 89 TYR B C 1
ATOM 2404 O O . TYR B 1 89 ? -23.328 -13.719 -11.828 1 97.12 89 TYR B O 1
ATOM 2412 N N . HIS B 1 90 ? -22.094 -13.789 -10.047 1 96.25 90 HIS B N 1
ATOM 2413 C CA . HIS B 1 90 ? -20.859 -14.344 -10.578 1 96.25 90 HIS B CA 1
ATOM 2414 C C . HIS B 1 90 ? -20.281 -13.461 -11.68 1 96.25 90 HIS B C 1
ATOM 2416 O O . HIS B 1 90 ? -19.734 -13.953 -12.664 1 96.25 90 HIS B O 1
ATOM 2422 N N . PHE B 1 91 ? -20.5 -12.133 -11.523 1 97.25 91 PHE B N 1
ATOM 2423 C CA . PHE B 1 91 ? -19.953 -11.203 -12.508 1 97.25 91 PHE B CA 1
ATOM 2424 C C . PHE B 1 91 ? -18.438 -11.195 -12.461 1 97.25 91 PHE B C 1
ATOM 2426 O O . PHE B 1 91 ? -17.781 -10.695 -13.383 1 97.25 91 PHE B O 1
ATOM 2433 N N . TYR B 1 92 ? -17.859 -11.773 -11.508 1 94.69 92 TYR B N 1
ATOM 2434 C CA . TYR B 1 92 ? -16.406 -11.875 -11.453 1 94.69 92 TYR B CA 1
ATOM 2435 C C . TYR B 1 92 ? -15.875 -12.688 -12.617 1 94.69 92 TYR B C 1
ATOM 2437 O O . TYR B 1 92 ? -14.672 -12.641 -12.914 1 94.69 92 TYR B O 1
ATOM 2445 N N . ARG B 1 93 ? -16.719 -13.414 -13.266 1 93.75 93 ARG B N 1
ATOM 2446 C CA . ARG B 1 93 ? -16.297 -14.172 -14.453 1 93.75 93 ARG B CA 1
ATOM 2447 C C . ARG B 1 93 ? -16.125 -13.25 -15.656 1 93.75 93 ARG B C 1
ATOM 2449 O O . ARG B 1 93 ? -15.5 -13.633 -16.641 1 93.75 93 ARG B O 1
ATOM 2456 N N . ILE B 1 94 ? -16.781 -12.094 -15.594 1 95.62 94 ILE B N 1
ATOM 2457 C CA . ILE B 1 94 ? -16.625 -11.109 -16.656 1 95.62 94 ILE B CA 1
ATOM 2458 C C . ILE B 1 94 ? -15.219 -10.5 -16.594 1 95.62 94 ILE B C 1
ATOM 2460 O O . ILE B 1 94 ? -14.789 -10.031 -15.539 1 95.62 94 ILE B O 1
ATOM 2464 N N . PRO B 1 95 ? -14.594 -10.516 -17.703 1 94.31 95 PRO B N 1
ATOM 2465 C CA . PRO B 1 95 ? -13.234 -9.969 -17.719 1 94.31 95 PRO B CA 1
ATOM 2466 C C . PRO B 1 95 ? -13.172 -8.531 -17.188 1 94.31 95 PRO B C 1
ATOM 2468 O O . PRO B 1 95 ? -14.039 -7.719 -17.5 1 94.31 95 PRO B O 1
ATOM 2471 N N . TYR B 1 96 ? -12.281 -8.266 -16.297 1 96.06 96 TYR B N 1
ATOM 2472 C CA . TYR B 1 96 ? -11.906 -6.953 -15.789 1 96.06 96 TYR B CA 1
ATOM 2473 C C . TYR B 1 96 ? -12.969 -6.422 -14.828 1 96.06 96 TYR B C 1
ATOM 2475 O O . TYR B 1 96 ? -12.859 -5.297 -14.336 1 96.06 96 TYR B O 1
ATOM 2483 N N . TRP B 1 97 ? -14.016 -7.172 -14.562 1 97.75 97 TRP B N 1
ATOM 2484 C CA . TRP B 1 97 ? -14.992 -6.75 -13.57 1 97.75 97 TRP B CA 1
ATOM 2485 C C . TRP B 1 97 ? -14.32 -6.48 -12.227 1 97.75 97 TRP B C 1
ATOM 2487 O O . TRP B 1 97 ? -14.516 -5.422 -11.625 1 97.75 97 TRP B O 1
ATOM 2497 N N . ASP B 1 98 ? -13.5 -7.375 -11.875 1 97.88 98 ASP B N 1
ATOM 2498 C CA . ASP B 1 98 ? -12.773 -7.281 -10.617 1 97.88 98 ASP B CA 1
ATOM 2499 C C . ASP B 1 98 ? -11.844 -6.074 -10.609 1 97.88 98 ASP B C 1
ATOM 2501 O O . ASP B 1 98 ? -11.773 -5.344 -9.617 1 97.88 98 ASP B O 1
ATOM 2505 N N . LYS B 1 99 ? -11.219 -5.801 -11.672 1 98.31 99 LYS B N 1
ATOM 2506 C CA . LYS B 1 99 ? -10.32 -4.652 -11.773 1 98.31 99 LYS B CA 1
ATOM 2507 C C . LYS B 1 99 ? -11.094 -3.34 -11.703 1 98.31 99 LYS B C 1
ATOM 2509 O O . LYS B 1 99 ? -10.578 -2.334 -11.211 1 98.31 99 LYS B O 1
ATOM 2514 N N . GLY B 1 100 ? -12.219 -3.365 -12.375 1 97.88 100 GLY B N 1
ATOM 2515 C CA . GLY B 1 100 ? -13.078 -2.195 -12.273 1 97.88 100 GLY B CA 1
ATOM 2516 C C . GLY B 1 100 ? -13.484 -1.882 -10.844 1 97.88 100 GLY B C 1
ATOM 2517 O O . GLY B 1 100 ? -13.5 -0.717 -10.445 1 97.88 100 GLY B O 1
ATOM 2518 N N . LEU B 1 101 ? -13.805 -2.855 -10.109 1 98.12 101 LEU B N 1
ATOM 2519 C CA . LEU B 1 101 ? -14.195 -2.676 -8.719 1 98.12 101 LEU B CA 1
ATOM 2520 C C . LEU B 1 101 ? -13.023 -2.148 -7.887 1 98.12 101 LEU B C 1
ATOM 2522 O O . LEU B 1 101 ? -13.211 -1.303 -7.012 1 98.12 101 LEU B O 1
ATOM 2526 N N . HIS B 1 102 ? -11.836 -2.641 -8.164 1 98.56 102 HIS B N 1
ATOM 2527 C CA . HIS B 1 102 ? -10.648 -2.152 -7.457 1 98.56 102 HIS B CA 1
ATOM 2528 C C . HIS B 1 102 ? -10.352 -0.704 -7.824 1 98.56 102 HIS B C 1
ATOM 2530 O O . HIS B 1 102 ? -9.914 0.078 -6.977 1 98.56 102 HIS B O 1
ATOM 2536 N N . LEU B 1 103 ? -10.594 -0.342 -9.062 1 97.94 103 LEU B N 1
ATOM 2537 C CA . LEU B 1 103 ? -10.469 1.053 -9.469 1 97.94 103 LEU B CA 1
ATOM 2538 C C . LEU B 1 103 ? -11.414 1.94 -8.664 1 97.94 103 LEU B C 1
ATOM 2540 O O . LEU B 1 103 ? -10.984 2.957 -8.109 1 97.94 103 LEU B O 1
ATOM 2544 N N . ILE B 1 104 ? -12.625 1.487 -8.539 1 97.06 104 ILE B N 1
ATOM 2545 C CA . ILE B 1 104 ? -13.641 2.236 -7.805 1 97.06 104 ILE B CA 1
ATOM 2546 C C . ILE B 1 104 ? -13.289 2.268 -6.32 1 97.06 104 ILE B C 1
ATOM 2548 O O . ILE B 1 104 ? -13.391 3.312 -5.676 1 97.06 104 ILE B O 1
ATOM 2552 N N . SER B 1 105 ? -12.867 1.162 -5.785 1 97.81 105 SER B N 1
ATOM 2553 C CA . SER B 1 105 ? -12.539 1.125 -4.363 1 97.81 105 SER B CA 1
ATOM 2554 C C . SER B 1 105 ? -11.328 1.996 -4.051 1 97.81 105 SER B C 1
ATOM 2556 O O . SER B 1 105 ? -11.242 2.588 -2.975 1 97.81 105 SER B O 1
ATOM 2558 N N . GLY B 1 106 ? -10.336 2.049 -5.008 1 98.38 106 GLY B N 1
ATOM 2559 C CA . GLY B 1 106 ? -9.234 2.977 -4.828 1 98.38 106 GLY B CA 1
ATOM 2560 C C . GLY B 1 106 ? -9.688 4.414 -4.645 1 98.38 106 GLY B C 1
ATOM 2561 O O . GLY B 1 106 ? -9.234 5.098 -3.723 1 98.38 106 GLY B O 1
ATOM 2562 N N . ALA B 1 107 ? -10.57 4.828 -5.461 1 97.81 107 ALA B N 1
ATOM 2563 C CA . ALA B 1 107 ? -11.109 6.18 -5.375 1 97.81 107 ALA B CA 1
ATOM 2564 C C . ALA B 1 107 ? -11.938 6.359 -4.105 1 97.81 107 ALA B C 1
ATOM 2566 O O . ALA B 1 107 ? -11.82 7.379 -3.418 1 97.81 107 ALA B O 1
ATOM 2567 N N . LEU B 1 108 ? -12.789 5.371 -3.832 1 97.38 108 LEU B N 1
ATOM 2568 C CA . LEU B 1 108 ? -13.641 5.406 -2.65 1 97.38 108 LEU B CA 1
ATOM 2569 C C . LEU B 1 108 ? -12.805 5.527 -1.38 1 97.38 108 LEU B C 1
ATOM 2571 O O . LEU B 1 108 ? -13.102 6.348 -0.51 1 97.38 108 LEU B O 1
ATOM 2575 N N . LEU B 1 109 ? -11.766 4.762 -1.317 1 98.38 109 LEU B N 1
ATOM 2576 C CA . LEU B 1 109 ? -10.93 4.734 -0.122 1 98.38 109 LEU B CA 1
ATOM 2577 C C . LEU B 1 109 ? -10.109 6.016 -0.006 1 98.38 109 LEU B C 1
ATOM 2579 O O . LEU B 1 109 ? -9.844 6.492 1.101 1 98.38 109 LEU B O 1
ATOM 2583 N N . ALA B 1 110 ? -9.688 6.527 -1.145 1 98.5 110 ALA B N 1
ATOM 2584 C CA . ALA B 1 110 ? -9.031 7.832 -1.119 1 98.5 110 ALA B CA 1
ATOM 2585 C C . ALA B 1 110 ? -9.977 8.906 -0.596 1 98.5 110 ALA B C 1
ATOM 2587 O O . ALA B 1 110 ? -9.578 9.773 0.185 1 98.5 110 ALA B O 1
ATOM 2588 N N . SER B 1 111 ? -11.203 8.867 -0.988 1 97.38 111 SER B N 1
ATOM 2589 C CA . SER B 1 111 ? -12.188 9.812 -0.484 1 97.38 111 SER B CA 1
ATOM 2590 C C . SER B 1 111 ? -12.461 9.594 1.001 1 97.38 111 SER B C 1
ATOM 2592 O O . SER B 1 111 ? -12.641 10.555 1.752 1 97.38 111 SER B O 1
ATOM 2594 N N . PHE B 1 112 ? -12.484 8.344 1.378 1 97.19 112 PHE B N 1
ATOM 2595 C CA . PHE B 1 112 ? -12.688 8.023 2.787 1 97.19 112 PHE B CA 1
ATOM 2596 C C . PHE B 1 112 ? -11.523 8.539 3.631 1 97.19 112 PHE B C 1
ATOM 2598 O O . PHE B 1 112 ? -11.711 8.906 4.793 1 97.19 112 PHE B O 1
ATOM 2605 N N . ALA B 1 113 ? -10.359 8.57 3.076 1 98.38 113 ALA B N 1
ATOM 2606 C CA . ALA B 1 113 ? -9.211 9.156 3.766 1 98.38 113 ALA B CA 1
ATOM 2607 C C . ALA B 1 113 ? -9.508 10.586 4.211 1 98.38 113 ALA B C 1
ATOM 2609 O O . ALA B 1 113 ? -9.086 11.008 5.289 1 98.38 113 ALA B O 1
ATOM 2610 N N . LEU B 1 114 ? -10.188 11.359 3.389 1 97.31 114 LEU B N 1
ATOM 2611 C CA . LEU B 1 114 ? -10.555 12.727 3.748 1 97.31 114 LEU B CA 1
ATOM 2612 C C . LEU B 1 114 ? -11.516 12.734 4.934 1 97.31 114 LEU B C 1
ATOM 2614 O O . LEU B 1 114 ? -11.414 13.594 5.812 1 97.31 114 LEU B O 1
ATOM 2618 N N . SER B 1 115 ? -12.406 11.766 4.938 1 96 115 SER B N 1
ATOM 2619 C CA . SER B 1 115 ? -13.32 11.648 6.07 1 96 115 SER B CA 1
ATOM 2620 C C . SER B 1 115 ? -12.562 11.391 7.367 1 96 115 SER B C 1
ATOM 2622 O O . SER B 1 115 ? -12.836 12.016 8.391 1 96 115 SER B O 1
ATOM 2624 N N . LEU B 1 116 ? -11.641 10.539 7.309 1 96.69 116 LEU B N 1
ATOM 2625 C CA . LEU B 1 116 ? -10.852 10.219 8.492 1 96.69 116 LEU B CA 1
ATOM 2626 C C . LEU B 1 116 ? -10 11.406 8.922 1 96.69 116 LEU B C 1
ATOM 2628 O O . LEU B 1 116 ? -9.836 11.656 10.117 1 96.69 116 LEU B O 1
ATOM 2632 N N . PHE B 1 117 ? -9.469 12.07 7.895 1 97.44 117 PHE B N 1
ATOM 2633 C CA . PHE B 1 117 ? -8.742 13.305 8.172 1 97.44 117 PHE B CA 1
ATOM 2634 C C . PHE B 1 117 ? -9.609 14.281 8.953 1 97.44 117 PHE B C 1
ATOM 2636 O O . PHE B 1 117 ? -9.188 14.797 9.992 1 97.44 117 PHE B O 1
ATOM 2643 N N . GLY B 1 118 ? -10.805 14.508 8.516 1 95.56 118 GLY B N 1
ATOM 2644 C CA . GLY B 1 118 ? -11.734 15.391 9.211 1 95.56 118 GLY B CA 1
ATOM 2645 C C . GLY B 1 118 ? -12.062 14.922 10.617 1 95.56 118 GLY B C 1
ATOM 2646 O O . GLY B 1 118 ? -12.273 15.742 11.516 1 95.56 118 GLY B O 1
ATOM 2647 N N . ALA B 1 119 ? -12.102 13.664 10.805 1 94.44 119 ALA B N 1
ATOM 2648 C CA . ALA B 1 119 ? -12.477 13.094 12.094 1 94.44 119 ALA B CA 1
ATOM 2649 C C . ALA B 1 119 ? -11.305 13.141 13.078 1 94.44 119 ALA B C 1
ATOM 2651 O O . ALA B 1 119 ? -11.5 13.32 14.281 1 94.44 119 ALA B O 1
ATOM 2652 N N . LEU B 1 120 ? -10.07 13.039 12.609 1 96 120 LEU B N 1
ATOM 2653 C CA . LEU B 1 120 ? -8.914 12.844 13.477 1 96 120 LEU B CA 1
ATOM 2654 C C . LEU B 1 120 ? -8.195 14.164 13.734 1 96 120 LEU B C 1
ATOM 2656 O O . LEU B 1 120 ? -7.445 14.289 14.703 1 96 120 LEU B O 1
ATOM 2660 N N . VAL B 1 121 ? -8.375 15.047 12.828 1 96.94 121 VAL B N 1
ATOM 2661 C CA . VAL B 1 121 ? -7.652 16.312 12.914 1 96.94 121 VAL B CA 1
ATOM 2662 C C . VAL B 1 121 ? -8.602 17.422 13.352 1 96.94 121 VAL B C 1
ATOM 2664 O O . VAL B 1 121 ? -9.648 17.641 12.727 1 96.94 121 VAL B O 1
ATOM 2667 N N . PRO B 1 122 ? -8.25 18.156 14.406 1 95.94 122 PRO B N 1
ATOM 2668 C CA . PRO B 1 122 ? -9.109 19.266 14.859 1 95.94 122 PRO B CA 1
ATOM 2669 C C . PRO B 1 122 ? -9.336 20.312 13.773 1 95.94 122 PRO B C 1
ATOM 2671 O O . PRO B 1 122 ? -8.445 20.562 12.953 1 95.94 122 PRO B O 1
ATOM 2674 N N . LYS B 1 123 ? -10.438 20.875 13.852 1 93.56 123 LYS B N 1
ATOM 2675 C CA . LYS B 1 123 ? -10.891 21.828 12.836 1 93.56 123 LYS B CA 1
ATOM 2676 C C . LYS B 1 123 ? -9.852 22.906 12.594 1 93.56 123 LYS B C 1
ATOM 2678 O O . LYS B 1 123 ? -9.578 23.281 11.453 1 93.56 123 LYS B O 1
ATOM 2683 N N . GLU B 1 124 ? -9.211 23.375 13.617 1 93.69 124 GLU B N 1
ATOM 2684 C CA . GLU B 1 124 ? -8.258 24.484 13.547 1 93.69 124 GLU B CA 1
ATOM 2685 C C . GLU B 1 124 ? -6.973 24.062 12.844 1 93.69 124 GLU B C 1
ATOM 2687 O O . GLU B 1 124 ? -6.168 24.922 12.453 1 93.69 124 GLU B O 1
ATOM 2692 N N . GLN B 1 125 ? -6.812 22.766 12.602 1 94 125 GLN B N 1
ATOM 2693 C CA . GLN B 1 125 ? -5.574 22.234 12.023 1 94 125 GLN B CA 1
ATOM 2694 C C . GLN B 1 125 ? -5.828 21.609 10.656 1 94 125 GLN B C 1
ATOM 2696 O O . GLN B 1 125 ? -4.957 20.922 10.117 1 94 125 GLN B O 1
ATOM 2701 N N . GLN B 1 126 ? -6.953 21.812 10.078 1 94.5 126 GLN B N 1
ATOM 2702 C CA . GLN B 1 126 ? -7.359 21.078 8.875 1 94.5 126 GLN B CA 1
ATOM 2703 C C . GLN B 1 126 ? -6.973 21.844 7.613 1 94.5 126 GL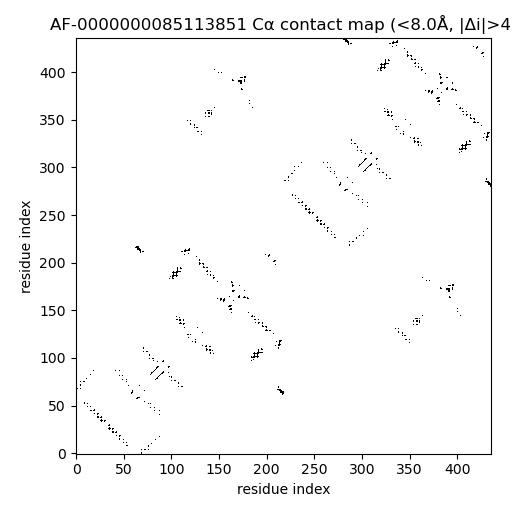N B C 1
ATOM 2705 O O . GLN B 1 126 ? -7.297 21.406 6.504 1 94.5 126 GLN B O 1
ATOM 2710 N N . GLU B 1 127 ? -6.316 22.938 7.781 1 93.25 127 GLU B N 1
ATOM 2711 C CA . GLU B 1 127 ? -5.824 23.672 6.617 1 93.25 127 GLU B CA 1
ATOM 2712 C C . GLU B 1 127 ? -4.422 23.219 6.227 1 93.25 127 GLU B C 1
ATOM 2714 O O . GLU B 1 127 ? -3.428 23.797 6.656 1 93.25 127 GLU B O 1
ATOM 2719 N N . LEU B 1 128 ? -4.355 22.188 5.453 1 96.56 128 LEU B N 1
ATOM 2720 C CA . LEU B 1 128 ? -3.086 21.641 5 1 96.56 128 LEU B CA 1
ATOM 2721 C C . LEU B 1 128 ? -2.926 21.812 3.492 1 96.56 128 LEU B C 1
ATOM 2723 O O . LEU B 1 128 ? -3.914 21.984 2.775 1 96.56 128 LEU B O 1
ATOM 2727 N N . PRO B 1 129 ? -1.668 21.812 2.971 1 97.38 129 PRO B N 1
ATOM 2728 C CA . PRO B 1 129 ? -1.453 21.969 1.528 1 97.38 129 PRO B CA 1
ATOM 2729 C C . PRO B 1 129 ? -2.121 20.859 0.719 1 97.38 129 PRO B C 1
ATOM 2731 O O . PRO B 1 129 ? -2.102 19.688 1.127 1 97.38 129 PRO B O 1
ATOM 2734 N N . PRO B 1 130 ? -2.707 21.203 -0.407 1 97.81 130 PRO B N 1
ATOM 2735 C CA . PRO B 1 130 ? -3.404 20.203 -1.226 1 97.81 130 PRO B CA 1
ATOM 2736 C C . PRO B 1 130 ? -2.506 19.047 -1.632 1 97.81 130 PRO B C 1
ATOM 2738 O O . PRO B 1 130 ? -2.971 17.906 -1.738 1 97.81 130 PRO B O 1
ATOM 2741 N N . GLY B 1 131 ? -1.256 19.344 -1.873 1 98.19 131 GLY B N 1
ATOM 2742 C CA . GLY B 1 131 ? -0.33 18.281 -2.238 1 98.19 131 GLY B CA 1
ATOM 2743 C C . GLY B 1 131 ? -0.185 17.219 -1.165 1 98.19 131 GLY B C 1
ATOM 2744 O O . GLY B 1 131 ? -0.174 16.031 -1.464 1 98.19 131 GLY B O 1
ATOM 2745 N N . PHE B 1 132 ? -0.084 17.688 0.065 1 98.38 132 PHE B N 1
ATOM 2746 C CA . PHE B 1 132 ? 0.048 16.75 1.174 1 98.38 132 PHE B CA 1
ATOM 2747 C C . PHE B 1 132 ? -1.221 15.93 1.336 1 98.38 132 PHE B C 1
ATOM 2749 O O . PHE B 1 132 ? -1.153 14.711 1.529 1 98.38 132 PHE B O 1
ATOM 2756 N N . ILE B 1 133 ? -2.357 16.562 1.276 1 98.5 133 ILE B N 1
ATOM 2757 C CA . ILE B 1 133 ? -3.637 15.875 1.424 1 98.5 133 ILE B CA 1
ATOM 2758 C C . ILE B 1 133 ? -3.791 14.828 0.325 1 98.5 133 ILE B C 1
ATOM 2760 O O . ILE B 1 133 ? -4.242 13.711 0.584 1 98.5 133 ILE B O 1
ATOM 2764 N N . SER B 1 134 ? -3.408 15.156 -0.857 1 98.69 134 SER B N 1
ATOM 2765 C CA . SER B 1 134 ? -3.486 14.227 -1.98 1 98.69 134 SER B CA 1
ATOM 2766 C C . SER B 1 134 ? -2.572 13.023 -1.771 1 98.69 134 SER B C 1
ATOM 2768 O O . SER B 1 134 ? -2.957 11.891 -2.053 1 98.69 134 SER B O 1
ATOM 2770 N N . LEU B 1 135 ? -1.389 13.297 -1.323 1 98.81 135 LEU B N 1
ATOM 2771 C CA . LEU B 1 135 ? -0.444 12.227 -1.017 1 98.81 135 LEU B CA 1
ATOM 2772 C C . LEU B 1 135 ? -1.004 11.297 0.055 1 98.81 135 LEU B C 1
ATOM 2774 O O . LEU B 1 135 ? -0.989 10.07 -0.107 1 98.81 135 LEU B O 1
ATOM 2778 N N . TYR B 1 136 ? -1.514 11.93 1.123 1 98.81 136 TYR B N 1
ATOM 2779 C CA . TYR B 1 136 ? -2.109 11.18 2.225 1 98.81 136 TYR B CA 1
ATOM 2780 C C . TYR B 1 136 ? -3.266 10.32 1.735 1 98.81 136 TYR B C 1
ATOM 2782 O O . TYR B 1 136 ? -3.348 9.133 2.066 1 98.81 136 TYR B O 1
ATOM 2790 N N . ALA B 1 137 ? -4.113 10.859 0.937 1 98.88 137 ALA B N 1
ATOM 2791 C CA . ALA B 1 137 ? -5.285 10.148 0.432 1 98.88 137 ALA B CA 1
ATOM 2792 C C . ALA B 1 137 ? -4.871 8.953 -0.418 1 98.88 137 ALA B C 1
ATOM 2794 O O . ALA B 1 137 ? -5.41 7.855 -0.26 1 98.88 137 ALA B O 1
ATOM 2795 N N . THR B 1 138 ? -3.916 9.148 -1.273 1 98.94 138 THR B N 1
ATOM 2796 C CA . THR B 1 138 ? -3.426 8.07 -2.129 1 98.94 138 THR B CA 1
ATOM 2797 C C . THR B 1 138 ? -2.781 6.973 -1.295 1 98.94 138 THR B C 1
ATOM 2799 O O . THR B 1 138 ? -3.072 5.789 -1.487 1 98.94 138 THR B O 1
ATOM 2802 N N . ALA B 1 139 ? -1.969 7.418 -0.372 1 98.94 139 ALA B N 1
ATOM 2803 C CA . ALA B 1 139 ? -1.261 6.469 0.48 1 98.94 139 ALA B CA 1
ATOM 2804 C C . ALA B 1 139 ? -2.24 5.625 1.293 1 98.94 139 ALA B C 1
ATOM 2806 O O . ALA B 1 139 ? -2.082 4.406 1.396 1 98.94 139 ALA B O 1
ATOM 2807 N N . PHE B 1 140 ? -3.24 6.273 1.835 1 98.94 140 PHE B N 1
ATOM 2808 C CA . PHE B 1 140 ? -4.227 5.578 2.65 1 98.94 140 PHE B CA 1
ATOM 2809 C C . PHE B 1 140 ? -4.98 4.539 1.824 1 98.94 140 PHE B C 1
ATOM 2811 O O . PHE B 1 140 ? -5.16 3.4 2.262 1 98.94 140 PHE B O 1
ATOM 2818 N N . ALA B 1 141 ? -5.379 4.965 0.63 1 98.88 141 ALA B N 1
ATOM 2819 C CA . ALA B 1 141 ? -6.09 4.039 -0.248 1 98.88 141 ALA B CA 1
ATOM 2820 C C . ALA B 1 141 ? -5.23 2.824 -0.579 1 98.88 141 ALA B C 1
ATOM 2822 O O . ALA B 1 141 ? -5.719 1.692 -0.583 1 98.88 141 ALA B O 1
ATOM 2823 N N . MET B 1 142 ? -3.969 3.068 -0.801 1 98.88 142 MET B N 1
ATOM 2824 C CA . MET B 1 142 ? -3.076 1.97 -1.155 1 98.88 142 MET B CA 1
ATOM 2825 C C . MET B 1 142 ? -2.877 1.027 0.028 1 98.88 142 MET B C 1
ATOM 2827 O O . MET B 1 142 ? -2.826 -0.192 -0.146 1 98.88 142 MET B O 1
ATOM 2831 N N . MET B 1 143 ? -2.734 1.601 1.201 1 98.94 143 MET B N 1
ATOM 2832 C CA . MET B 1 143 ? -2.627 0.756 2.389 1 98.94 143 MET B CA 1
ATOM 2833 C C . MET B 1 143 ? -3.855 -0.135 2.535 1 98.94 143 MET B C 1
ATOM 2835 O O . MET B 1 143 ? -3.73 -1.335 2.787 1 98.94 143 MET B O 1
ATOM 2839 N N . CYS B 1 144 ? -5.012 0.431 2.305 1 98.81 144 CYS B N 1
ATOM 2840 C CA . CYS B 1 144 ? -6.234 -0.354 2.404 1 98.81 144 CYS B CA 1
ATOM 2841 C C . CYS B 1 144 ? -6.273 -1.443 1.339 1 98.81 144 CYS B C 1
ATOM 2843 O O . CYS B 1 144 ? -6.746 -2.553 1.596 1 98.81 144 CYS B O 1
ATOM 2845 N N . GLY B 1 145 ? -5.805 -1.054 0.151 1 98.81 145 GLY B N 1
ATOM 2846 C CA . GLY B 1 145 ? -5.684 -2.066 -0.886 1 98.81 145 GLY B CA 1
ATOM 2847 C C . GLY B 1 145 ? -4.797 -3.229 -0.486 1 98.81 145 GLY B C 1
ATOM 2848 O O . GLY B 1 145 ? -5.129 -4.387 -0.743 1 98.81 145 GLY B O 1
ATOM 2849 N N . VAL B 1 146 ? -3.717 -2.93 0.14 1 98.94 146 VAL B N 1
ATOM 2850 C CA . VAL B 1 146 ? -2.795 -3.963 0.605 1 98.94 146 VAL B CA 1
ATOM 2851 C C . VAL B 1 146 ? -3.469 -4.805 1.688 1 98.94 146 VAL B C 1
ATOM 2853 O O . VAL B 1 146 ? -3.357 -6.035 1.685 1 98.94 146 VAL B O 1
ATOM 2856 N N . LEU B 1 147 ? -4.156 -4.176 2.588 1 98.81 147 LEU B 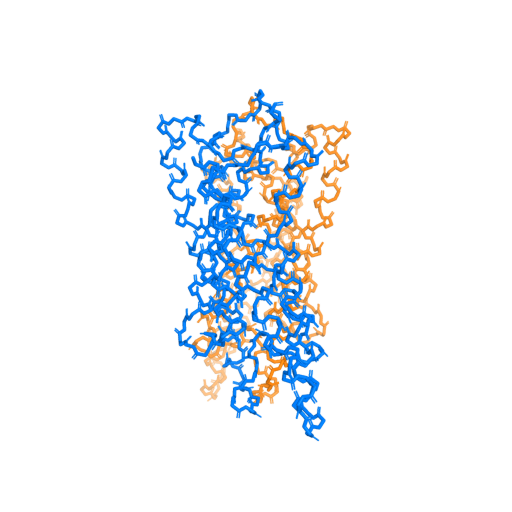N 1
ATOM 2857 C CA . LEU B 1 147 ? -4.859 -4.906 3.637 1 98.81 147 LEU B CA 1
ATOM 2858 C C . LEU B 1 147 ? -5.91 -5.836 3.041 1 98.81 147 LEU B C 1
ATOM 2860 O O . LEU B 1 147 ? -6.125 -6.941 3.549 1 98.81 147 LEU B O 1
ATOM 2864 N N . TRP B 1 148 ? -6.535 -5.406 2.008 1 98.62 148 TRP B N 1
ATOM 2865 C CA . TRP B 1 148 ? -7.48 -6.273 1.312 1 98.62 148 TRP B CA 1
ATOM 2866 C C . TRP B 1 148 ? -6.777 -7.496 0.732 1 98.62 148 TRP B C 1
ATOM 2868 O O . TRP B 1 148 ? -7.277 -8.617 0.836 1 98.62 148 TRP B O 1
ATOM 2878 N N . GLU B 1 149 ? -5.648 -7.266 0.176 1 98.81 149 GLU B N 1
ATOM 2879 C CA . GLU B 1 149 ? -4.875 -8.383 -0.346 1 98.81 149 GLU B CA 1
ATOM 2880 C C . GLU B 1 149 ? -4.453 -9.336 0.773 1 98.81 149 GLU B C 1
ATOM 2882 O O . GLU B 1 149 ? -4.387 -10.547 0.574 1 98.81 149 GLU B O 1
ATOM 2887 N N . PHE B 1 150 ? -4.105 -8.75 1.939 1 98.81 150 PHE B N 1
ATOM 2888 C CA . PHE B 1 150 ? -3.818 -9.594 3.094 1 98.81 150 PHE B CA 1
ATOM 2889 C C . PHE B 1 150 ? -5.016 -10.469 3.434 1 98.81 150 PHE B C 1
ATOM 2891 O O . PHE B 1 150 ? -4.855 -11.656 3.734 1 98.81 150 PHE B O 1
ATOM 2898 N N . TYR B 1 151 ? -6.18 -9.891 3.385 1 98.12 151 TYR B N 1
ATOM 2899 C CA . TYR B 1 151 ? -7.41 -10.625 3.641 1 98.12 151 TYR B CA 1
ATOM 2900 C C . TYR B 1 151 ? -7.586 -11.758 2.635 1 98.12 151 TYR B C 1
ATOM 2902 O O . TYR B 1 151 ? -7.848 -12.906 3.016 1 98.12 151 TYR B O 1
ATOM 2910 N N . GLU B 1 152 ? -7.441 -11.438 1.373 1 98.12 152 GLU B N 1
ATOM 2911 C CA . GLU B 1 152 ? -7.57 -12.477 0.349 1 98.12 152 GLU B CA 1
ATOM 2912 C C . GLU B 1 152 ? -6.535 -13.578 0.545 1 98.12 152 GLU B C 1
ATOM 2914 O O . GLU B 1 152 ? -6.863 -14.766 0.459 1 98.12 152 GLU B O 1
ATOM 2919 N N . PHE B 1 153 ? -5.332 -13.133 0.805 1 98.5 153 PHE B N 1
ATOM 2920 C CA . PHE B 1 153 ? -4.23 -14.062 1.021 1 98.5 153 PHE B CA 1
ATOM 2921 C C . PHE B 1 153 ? -4.543 -15.016 2.168 1 98.5 153 PHE B C 1
ATOM 2923 O O . PHE B 1 153 ? -4.32 -16.219 2.059 1 98.5 153 PHE B O 1
ATOM 2930 N N . THR B 1 154 ? -5.027 -14.508 3.23 1 97.88 154 THR B N 1
ATOM 2931 C CA . THR B 1 154 ? -5.371 -15.305 4.406 1 97.88 154 THR B CA 1
ATOM 2932 C C . THR B 1 154 ? -6.504 -16.281 4.094 1 97.88 154 THR B C 1
ATOM 2934 O O . THR B 1 154 ? -6.422 -17.453 4.43 1 97.88 154 THR B O 1
ATOM 2937 N N . CYS B 1 155 ? -7.531 -15.828 3.4 1 95.69 155 CYS B N 1
ATOM 2938 C CA . CYS B 1 155 ? -8.672 -16.672 3.045 1 95.69 155 CYS B CA 1
ATOM 2939 C C . CYS B 1 155 ? -8.258 -17.766 2.08 1 95.69 155 CYS B C 1
ATOM 2941 O O . CYS B 1 155 ? -8.805 -18.875 2.115 1 95.69 155 CYS B O 1
ATOM 2943 N N . ASP B 1 156 ? -7.293 -17.469 1.29 1 97.31 156 ASP B N 1
ATOM 2944 C CA . ASP B 1 156 ? -6.801 -18.453 0.33 1 97.31 156 ASP B CA 1
ATOM 2945 C C . ASP B 1 156 ? -6.113 -19.609 1.04 1 97.31 156 ASP B C 1
ATOM 2947 O O . ASP B 1 156 ? -5.934 -20.688 0.458 1 97.31 156 ASP B O 1
ATOM 2951 N N . SER B 1 157 ? -5.621 -19.438 2.279 1 95.81 157 SER B N 1
ATOM 2952 C CA . SER B 1 157 ? -5.102 -20.547 3.059 1 95.81 157 SER B CA 1
ATOM 2953 C C . SER B 1 157 ? -6.188 -21.594 3.326 1 95.81 157 SER B C 1
ATOM 2955 O O . SER B 1 157 ? -5.887 -22.734 3.674 1 95.81 157 SER B O 1
ATOM 2957 N N . PHE B 1 158 ? -7.426 -21.188 3.082 1 93 158 PHE B N 1
ATOM 2958 C CA . PHE B 1 158 ? -8.555 -22.094 3.266 1 93 158 PHE B CA 1
ATOM 2959 C C . PHE B 1 158 ? -9.125 -22.516 1.919 1 93 158 PHE B C 1
ATOM 2961 O O . PHE B 1 158 ? -10.273 -22.953 1.841 1 93 158 PHE B O 1
ATOM 2968 N N . GLY B 1 159 ? -8.445 -22.234 0.863 1 91.06 159 GLY B N 1
ATOM 2969 C CA . GLY B 1 159 ? -8.781 -22.766 -0.448 1 91.06 159 GLY B CA 1
ATOM 2970 C C . GLY B 1 159 ? -9.789 -21.922 -1.194 1 91.06 159 GLY B C 1
ATOM 2971 O O . GLY B 1 159 ? -10.469 -22.406 -2.102 1 91.06 159 GLY B O 1
ATOM 2972 N N . MET B 1 160 ? -9.906 -20.625 -0.979 1 92.44 160 MET B N 1
ATOM 2973 C CA . MET B 1 160 ? -10.977 -19.812 -1.546 1 92.44 160 MET B CA 1
ATOM 2974 C C . MET B 1 160 ? -10.547 -19.203 -2.877 1 92.44 160 MET B C 1
ATOM 2976 O O . MET B 1 160 ? -11.375 -18.672 -3.621 1 92.44 160 MET B O 1
ATOM 2980 N N . ASN B 1 161 ? -9.32 -19.141 -3.211 1 96.06 161 ASN B N 1
ATOM 2981 C CA . ASN B 1 161 ? -8.773 -18.672 -4.48 1 96.06 161 ASN B CA 1
ATOM 2982 C C . ASN B 1 161 ? -9.156 -17.219 -4.75 1 96.06 161 ASN B C 1
ATOM 2984 O O . ASN B 1 161 ? -9.539 -16.875 -5.867 1 96.06 161 ASN B O 1
ATOM 2988 N N . LEU B 1 162 ? -9.156 -16.422 -3.744 1 96.06 162 LEU B N 1
ATOM 2989 C CA . LEU B 1 162 ? -9.547 -15.031 -3.891 1 96.06 162 LEU B CA 1
ATOM 2990 C C . LEU B 1 162 ? -8.492 -14.25 -4.668 1 96.06 162 LEU B C 1
ATOM 2992 O O . LEU B 1 162 ? -8.82 -13.289 -5.375 1 96.06 162 LEU B O 1
ATOM 2996 N N . GLN B 1 163 ? -7.258 -14.656 -4.566 1 98.06 163 GLN B N 1
ATOM 2997 C CA . GLN B 1 163 ? -6.207 -14.008 -5.344 1 98.06 163 GLN B CA 1
ATOM 2998 C C . GLN B 1 163 ? -6.07 -14.641 -6.727 1 98.06 163 GLN B C 1
ATOM 3000 O O . GLN B 1 163 ? -5.121 -14.352 -7.457 1 98.06 163 GLN B O 1
ATOM 3005 N N . ARG B 1 164 ? -6.898 -15.578 -6.992 1 96.69 164 ARG B N 1
ATOM 3006 C CA . ARG B 1 164 ? -7.039 -16.188 -8.312 1 96.69 164 ARG B CA 1
ATOM 3007 C C . ARG B 1 164 ? -5.727 -16.812 -8.766 1 96.69 164 ARG B C 1
ATOM 3009 O O . ARG B 1 164 ? -5.262 -16.562 -9.875 1 96.69 164 ARG B O 1
ATOM 3016 N N . TYR B 1 165 ? -5.168 -17.578 -7.844 1 97 165 TYR B N 1
ATOM 3017 C CA . TYR B 1 165 ? -3.957 -18.328 -8.156 1 97 165 TYR B CA 1
ATOM 3018 C C . TYR B 1 165 ? -4.285 -19.594 -8.953 1 97 165 TYR B C 1
ATOM 3020 O O . TYR B 1 165 ? -3.387 -20.312 -9.383 1 97 165 TYR B O 1
ATOM 3028 N N . MET B 1 166 ? -5.559 -19.859 -9.172 1 96.25 166 MET B N 1
ATOM 3029 C CA . MET B 1 166 ? -6.059 -20.969 -9.992 1 96.25 166 MET B CA 1
ATOM 3030 C C . MET B 1 166 ? -7.078 -20.469 -11.008 1 96.25 166 MET B C 1
ATOM 3032 O O . MET B 1 166 ? -7.797 -19.5 -10.758 1 96.25 166 MET B O 1
ATOM 3036 N N . ALA B 1 167 ? -7.137 -21.172 -12.203 1 92.75 167 ALA B N 1
ATOM 3037 C CA . ALA B 1 167 ? -8.125 -20.922 -13.25 1 92.75 167 ALA B CA 1
ATOM 3038 C C . ALA B 1 167 ? -8.586 -22.219 -13.891 1 92.75 167 ALA B C 1
ATOM 3040 O O . ALA B 1 167 ? -7.762 -23.062 -14.25 1 92.75 167 ALA B O 1
ATOM 3041 N N . ASN B 1 168 ? -9.984 -22.312 -14 1 91.38 168 ASN B N 1
ATOM 3042 C CA . ASN B 1 168 ? -10.562 -23.484 -14.648 1 91.38 168 ASN B CA 1
ATOM 3043 C C . ASN B 1 168 ? -10.094 -24.781 -13.992 1 91.38 168 ASN B C 1
ATOM 3045 O O . ASN B 1 168 ? -9.68 -25.719 -14.68 1 91.38 168 ASN B O 1
ATOM 3049 N N . GLY B 1 169 ? -9.969 -24.703 -12.68 1 90.88 169 GLY B N 1
ATOM 3050 C CA . GLY B 1 169 ? -9.648 -25.906 -11.922 1 90.88 169 GLY B CA 1
ATOM 3051 C C . GLY B 1 169 ? -8.172 -26.219 -11.898 1 90.88 169 GLY B C 1
ATOM 3052 O O . GLY B 1 169 ? -7.754 -27.219 -11.305 1 90.88 169 GLY B O 1
ATOM 3053 N N . HIS B 1 170 ? -7.379 -25.375 -12.547 1 96.12 170 HIS B N 1
ATOM 3054 C CA . HIS B 1 170 ? -5.941 -25.625 -12.594 1 96.12 170 HIS B CA 1
ATOM 3055 C C . HIS B 1 170 ? -5.172 -24.5 -11.914 1 96.12 170 HIS B C 1
ATOM 3057 O O . HIS B 1 170 ? -5.539 -23.328 -12.023 1 96.12 170 HIS B O 1
ATOM 3063 N N . MET B 1 171 ? -4.062 -24.938 -11.312 1 97.44 171 MET B N 1
ATOM 3064 C CA . MET B 1 171 ? -3.178 -23.953 -10.695 1 97.44 171 MET B CA 1
ATOM 3065 C C . MET B 1 171 ? -2.41 -23.172 -11.75 1 97.44 171 MET B C 1
ATOM 3067 O O . MET B 1 171 ? -1.953 -23.734 -12.742 1 97.44 171 MET B O 1
ATOM 3071 N N . LEU B 1 172 ? -2.303 -21.938 -11.555 1 98.06 172 LEU B N 1
ATOM 3072 C CA . LEU B 1 172 ? -1.515 -21.109 -12.469 1 98.06 172 LEU B CA 1
ATOM 3073 C C . LEU B 1 172 ? -0.025 -21.234 -12.164 1 98.06 172 LEU B C 1
ATOM 3075 O O . LEU B 1 172 ? 0.356 -21.625 -11.055 1 98.06 172 LEU B O 1
ATOM 3079 N N . VAL B 1 173 ? 0.757 -20.922 -13.164 1 98.12 173 VAL B N 1
ATOM 3080 C CA . VAL B 1 173 ? 2.189 -21.172 -13.039 1 98.12 173 VAL B CA 1
ATOM 3081 C C . VAL B 1 173 ? 2.957 -19.844 -13.172 1 98.12 173 VAL B C 1
ATOM 3083 O O . VAL B 1 173 ? 2.689 -19.062 -14.078 1 98.12 173 VAL B O 1
ATOM 3086 N N . GLY B 1 174 ? 3.932 -19.594 -12.242 1 97.62 174 GLY B N 1
ATOM 3087 C CA . GLY B 1 174 ? 4.824 -18.438 -12.312 1 97.62 174 GLY B CA 1
ATOM 3088 C C . GLY B 1 174 ? 4.098 -17.109 -12.195 1 97.62 174 GLY B C 1
ATOM 3089 O O . GLY B 1 174 ? 3.273 -16.922 -11.297 1 97.62 174 GLY B O 1
ATOM 3090 N N . ARG B 1 175 ? 4.402 -16.266 -13.094 1 96.94 175 ARG B N 1
ATOM 3091 C CA . ARG B 1 175 ? 3.916 -14.891 -13.062 1 96.94 175 ARG B CA 1
ATOM 3092 C C . ARG B 1 175 ? 2.4 -14.844 -13.242 1 96.94 175 ARG B C 1
ATOM 3094 O O . ARG B 1 175 ? 1.748 -13.891 -12.797 1 96.94 175 ARG B O 1
ATOM 3101 N N . SER B 1 176 ? 1.892 -15.836 -13.898 1 97.44 176 SER B N 1
ATOM 3102 C CA . SER B 1 176 ? 0.45 -15.859 -14.125 1 97.44 176 SER B CA 1
ATOM 3103 C C . SER B 1 176 ? -0.317 -15.836 -12.805 1 97.44 176 SER B C 1
ATOM 3105 O O . SER B 1 176 ? -1.41 -15.273 -12.727 1 97.44 176 SER B O 1
ATOM 3107 N N . ALA B 1 177 ? 0.286 -16.422 -11.75 1 97.94 177 ALA B N 1
ATOM 3108 C CA . ALA B 1 177 ? -0.365 -16.484 -10.445 1 97.94 177 ALA B CA 1
ATOM 3109 C C . ALA B 1 177 ? -0.311 -15.125 -9.75 1 97.94 177 ALA B C 1
ATOM 3111 O O . ALA B 1 177 ? -1.03 -14.891 -8.773 1 97.94 177 ALA B O 1
ATOM 3112 N N . LEU B 1 178 ? 0.496 -14.188 -10.258 1 97.69 178 LEU B N 1
ATOM 3113 C CA . LEU B 1 178 ? 0.697 -12.883 -9.641 1 97.69 178 LEU B CA 1
ATOM 3114 C C . LEU B 1 178 ? -0.228 -11.844 -10.266 1 97.69 178 LEU B C 1
ATOM 3116 O O . LEU B 1 178 ? -0.442 -10.773 -9.688 1 97.69 178 LEU B O 1
ATOM 3120 N N . MET B 1 179 ? -0.786 -12.148 -11.359 1 97.75 179 MET B N 1
ATOM 3121 C CA . MET B 1 179 ? -1.437 -11.148 -12.195 1 97.75 179 MET B CA 1
ATOM 3122 C C . MET B 1 179 ? -2.645 -10.547 -11.484 1 97.75 179 MET B C 1
ATOM 3124 O O . MET B 1 179 ? -2.889 -9.344 -11.578 1 97.75 179 MET B O 1
ATOM 3128 N N . ASP B 1 180 ? -3.367 -11.305 -10.82 1 98.19 180 ASP B N 1
ATOM 3129 C CA . ASP B 1 180 ? -4.562 -10.805 -10.148 1 98.19 180 ASP B CA 1
ATOM 3130 C C . ASP B 1 180 ? -4.203 -9.812 -9.047 1 98.19 180 ASP B C 1
ATOM 3132 O O . ASP B 1 180 ? -4.688 -8.68 -9.039 1 98.19 180 ASP B O 1
ATOM 3136 N N . THR B 1 181 ? -3.311 -10.195 -8.125 1 98.62 181 THR B N 1
ATOM 3137 C CA . THR B 1 181 ? -2.895 -9.352 -7.008 1 98.62 181 THR B CA 1
ATOM 3138 C C . THR B 1 181 ? -2.27 -8.055 -7.512 1 98.62 181 THR B C 1
ATOM 3140 O O . THR B 1 181 ? -2.641 -6.965 -7.07 1 98.62 181 THR B O 1
ATOM 3143 N N . MET B 1 182 ? -1.34 -8.18 -8.43 1 98.75 182 MET B N 1
ATOM 3144 C CA . MET B 1 182 ? -0.673 -6.992 -8.961 1 98.75 182 MET B CA 1
ATOM 3145 C C . MET B 1 182 ? -1.659 -6.105 -9.719 1 98.75 182 MET B C 1
ATOM 3147 O O . MET B 1 182 ? -1.613 -4.879 -9.602 1 98.75 182 MET B O 1
ATOM 3151 N N . GLY B 1 183 ? -2.531 -6.734 -10.523 1 98.56 183 GLY B N 1
ATOM 3152 C CA . GLY B 1 183 ? -3.555 -5.969 -11.219 1 98.56 183 GLY B CA 1
ATOM 3153 C C . GLY B 1 183 ? -4.492 -5.238 -10.281 1 98.56 183 GLY B C 1
ATOM 3154 O O . GLY B 1 183 ? -4.891 -4.102 -10.555 1 98.56 183 GLY B O 1
ATOM 3155 N N . ASP B 1 184 ? -4.875 -5.859 -9.195 1 98.81 184 ASP B N 1
ATOM 3156 C CA . ASP B 1 184 ? -5.734 -5.238 -8.195 1 98.81 184 ASP B CA 1
ATOM 3157 C C . ASP B 1 184 ? -5.07 -4.004 -7.594 1 98.81 184 ASP B C 1
ATOM 3159 O O . ASP B 1 184 ? -5.688 -2.939 -7.504 1 98.81 184 ASP B O 1
ATOM 3163 N N . LEU B 1 185 ? -3.838 -4.172 -7.25 1 98.88 185 LEU B N 1
ATOM 3164 C CA . LEU B 1 185 ? -3.127 -3.07 -6.613 1 98.88 185 LEU B CA 1
ATOM 3165 C C . LEU B 1 185 ? -2.904 -1.926 -7.598 1 98.88 185 LEU B C 1
ATOM 3167 O O . LEU B 1 185 ? -2.98 -0.754 -7.219 1 98.88 185 LEU B O 1
ATOM 3171 N N . ILE B 1 186 ? -2.604 -2.25 -8.82 1 98.88 186 ILE B N 1
ATOM 3172 C CA . ILE B 1 186 ? -2.445 -1.227 -9.844 1 98.88 186 ILE B CA 1
ATOM 3173 C C . ILE B 1 186 ? -3.764 -0.48 -10.039 1 98.88 186 ILE B C 1
ATOM 3175 O O . ILE B 1 186 ? -3.785 0.752 -10.086 1 98.88 186 ILE B O 1
ATOM 3179 N N . ALA B 1 187 ? -4.844 -1.205 -10.125 1 98.81 187 ALA B N 1
ATOM 3180 C CA . ALA B 1 187 ? -6.16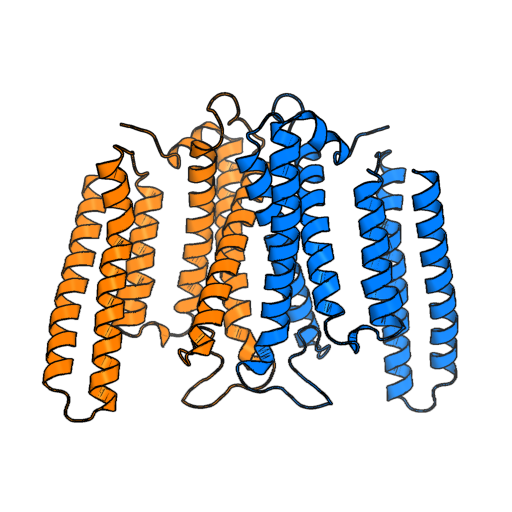 -0.59 -10.281 1 98.81 187 ALA B CA 1
ATOM 3181 C C . ALA B 1 187 ? -6.496 0.302 -9.094 1 98.81 187 ALA B C 1
ATOM 3183 O O . ALA B 1 187 ? -6.957 1.433 -9.266 1 98.81 187 ALA B O 1
ATOM 3184 N N . ASP B 1 188 ? -6.25 -0.211 -7.906 1 98.88 188 ASP B N 1
ATOM 3185 C CA . ASP B 1 188 ? -6.453 0.59 -6.703 1 98.88 188 ASP B CA 1
ATOM 3186 C C . ASP B 1 188 ? -5.668 1.896 -6.773 1 98.88 188 ASP B C 1
ATOM 3188 O O . ASP B 1 188 ? -6.191 2.961 -6.441 1 98.88 188 ASP B O 1
ATOM 3192 N N . PHE B 1 189 ? -4.422 1.776 -7.176 1 98.94 189 PHE B N 1
ATOM 3193 C CA . PHE B 1 189 ? -3.539 2.934 -7.234 1 98.94 189 PHE B CA 1
ATOM 3194 C C . PHE B 1 189 ? -4.062 3.963 -8.227 1 98.94 189 PHE B C 1
ATOM 3196 O O . PHE B 1 189 ? -4.113 5.156 -7.926 1 98.94 189 PHE B O 1
ATOM 3203 N N . ILE B 1 190 ? -4.438 3.518 -9.359 1 98.88 190 ILE B N 1
ATOM 3204 C CA . ILE B 1 190 ? -4.953 4.41 -10.391 1 98.88 190 ILE B CA 1
ATOM 3205 C C . ILE B 1 190 ? -6.211 5.113 -9.883 1 98.88 190 ILE B C 1
ATOM 3207 O O . ILE B 1 190 ? -6.332 6.336 -10.008 1 98.88 190 ILE B O 1
ATOM 3211 N N . GLY B 1 191 ? -7.145 4.359 -9.297 1 98.75 191 GLY B N 1
ATOM 3212 C CA . GLY B 1 191 ? -8.344 4.969 -8.734 1 98.75 191 GLY B CA 1
ATOM 3213 C C . GLY B 1 191 ? -8.039 6 -7.668 1 98.75 191 GLY B C 1
ATOM 3214 O O . GLY B 1 191 ? -8.641 7.078 -7.656 1 98.75 191 GLY B O 1
ATOM 3215 N N . ALA B 1 192 ? -7.117 5.668 -6.801 1 98.88 192 ALA B N 1
ATOM 3216 C CA . ALA B 1 192 ? -6.727 6.57 -5.723 1 98.88 192 ALA B CA 1
ATOM 3217 C C . ALA B 1 192 ? -6.102 7.848 -6.273 1 98.88 192 ALA B C 1
ATOM 3219 O O . ALA B 1 192 ? -6.434 8.953 -5.836 1 98.88 192 ALA B O 1
ATOM 3220 N N . VAL B 1 193 ? -5.215 7.727 -7.258 1 98.88 193 VAL B N 1
ATOM 3221 C CA . VAL B 1 193 ? -4.504 8.859 -7.836 1 98.88 193 VAL B CA 1
ATOM 3222 C C . VAL B 1 193 ? -5.484 9.766 -8.578 1 98.88 193 VAL B C 1
ATOM 3224 O O . VAL B 1 193 ? -5.379 10.992 -8.508 1 98.88 193 VAL B O 1
ATOM 3227 N N . LEU B 1 194 ? -6.406 9.188 -9.258 1 98.62 194 LEU B N 1
ATOM 3228 C CA . LEU B 1 194 ? -7.406 9.984 -9.969 1 98.62 194 LEU B CA 1
ATOM 3229 C C . LEU B 1 194 ? -8.219 10.828 -8.992 1 98.62 194 LEU B C 1
ATOM 3231 O O . LEU B 1 194 ? -8.391 12.031 -9.211 1 98.62 194 LEU B O 1
ATOM 3235 N N . PHE B 1 195 ? -8.703 10.219 -7.957 1 98.12 195 PHE B N 1
ATOM 3236 C CA . PHE B 1 195 ? -9.438 10.984 -6.961 1 98.12 195 PHE B CA 1
ATOM 3237 C C . PHE B 1 195 ? -8.555 12.062 -6.352 1 98.12 195 PHE B C 1
ATOM 3239 O O . PHE B 1 195 ? -8.984 13.203 -6.18 1 98.12 195 PHE B O 1
ATOM 3246 N N . ALA B 1 196 ? -7.309 11.695 -6.031 1 98.62 196 ALA B N 1
ATOM 3247 C CA . ALA B 1 196 ? -6.387 12.617 -5.379 1 98.62 196 ALA B CA 1
ATOM 3248 C C . ALA B 1 196 ? -6.078 13.812 -6.277 1 98.62 196 ALA B C 1
ATOM 3250 O O . ALA B 1 196 ? -5.887 14.93 -5.797 1 98.62 196 ALA B O 1
ATOM 3251 N N . ALA B 1 197 ? -5.992 13.57 -7.551 1 98.69 197 ALA B N 1
ATOM 3252 C CA . ALA B 1 197 ? -5.773 14.656 -8.508 1 98.69 197 ALA B CA 1
ATOM 3253 C C . ALA B 1 197 ? -6.938 15.641 -8.5 1 98.69 197 ALA B C 1
ATOM 3255 O O . ALA B 1 197 ? -6.734 16.859 -8.492 1 98.69 197 ALA B O 1
ATOM 3256 N N . VAL B 1 198 ? -8.109 15.109 -8.508 1 97.94 198 VAL B N 1
ATOM 3257 C CA . VAL B 1 198 ? -9.289 15.961 -8.422 1 97.94 198 VAL B CA 1
ATOM 3258 C C . VAL B 1 198 ? -9.281 16.719 -7.102 1 97.94 198 VAL B C 1
ATOM 3260 O O . VAL B 1 198 ? -9.531 17.938 -7.074 1 97.94 198 VAL B O 1
ATOM 3263 N N . ALA B 1 199 ? -9 16.016 -6.02 1 97.69 199 ALA B N 1
ATOM 3264 C CA . ALA B 1 199 ? -8.938 16.656 -4.703 1 97.69 199 ALA B CA 1
ATOM 3265 C C . ALA B 1 199 ? -7.918 17.781 -4.684 1 97.69 199 ALA B C 1
ATOM 3267 O O . ALA B 1 199 ? -8.188 18.859 -4.156 1 97.69 199 ALA B O 1
ATOM 3268 N N . PHE B 1 200 ? -6.777 17.562 -5.305 1 98.38 200 PHE B N 1
ATOM 3269 C CA . PHE B 1 200 ? -5.723 18.562 -5.371 1 98.38 200 PHE B CA 1
ATOM 3270 C C . PHE B 1 200 ? -6.23 19.844 -6.008 1 98.38 200 PHE B C 1
ATOM 3272 O O . PHE B 1 200 ? -6.078 20.922 -5.441 1 98.38 200 PHE B O 1
ATOM 3279 N N . VAL B 1 201 ? -6.852 19.719 -7.121 1 98.38 201 VAL B N 1
ATOM 3280 C CA . VAL B 1 201 ? -7.324 20.875 -7.891 1 98.38 201 VAL B CA 1
ATOM 3281 C C . VAL B 1 201 ? -8.438 21.578 -7.121 1 98.38 201 VAL B C 1
ATOM 3283 O O . VAL B 1 201 ? -8.43 22.812 -7.008 1 98.38 201 VAL B O 1
ATOM 3286 N N . GLN B 1 202 ? -9.359 20.859 -6.551 1 97.62 202 GLN B N 1
ATOM 3287 C CA . GLN B 1 202 ? -10.516 21.453 -5.871 1 97.62 202 GLN B CA 1
ATOM 3288 C C . GLN B 1 202 ? -10.094 22.141 -4.578 1 97.62 202 GLN B C 1
ATOM 3290 O O . GLN B 1 202 ? -10.594 23.219 -4.254 1 97.62 202 GLN B O 1
ATOM 3295 N N . ILE B 1 203 ? -9.156 21.5 -3.836 1 96.94 203 ILE B N 1
ATOM 3296 C CA . ILE B 1 203 ? -8.688 22.078 -2.58 1 96.94 203 ILE B CA 1
ATOM 3297 C C . ILE B 1 203 ? -7.895 23.359 -2.863 1 96.94 203 ILE B C 1
ATOM 3299 O O . ILE B 1 203 ? -7.973 24.328 -2.104 1 96.94 203 ILE B O 1
ATOM 3303 N N . LYS B 1 204 ? -7.113 23.344 -3.951 1 96.81 204 LYS B N 1
ATOM 3304 C CA . LYS B 1 204 ? -6.359 24.531 -4.352 1 96.81 204 LYS B CA 1
ATOM 3305 C C . LYS B 1 204 ? -7.289 25.703 -4.652 1 96.81 204 LYS B C 1
ATOM 3307 O O . LYS B 1 204 ? -6.961 26.859 -4.359 1 96.81 204 LYS B O 1
ATOM 3312 N N . LYS B 1 205 ? -8.414 25.406 -5.203 1 96.88 205 LYS B N 1
ATOM 3313 C CA . LYS B 1 205 ? -9.406 26.438 -5.504 1 96.88 205 LYS B CA 1
ATOM 3314 C C . LYS B 1 205 ? -10.117 26.906 -4.238 1 96.88 205 LYS B C 1
ATOM 3316 O O . LYS B 1 205 ? -10.344 28.094 -4.055 1 96.88 205 LYS B O 1
ATOM 3321 N N . ASN B 1 206 ? -10.57 25.938 -3.449 1 94.38 206 ASN B N 1
ATOM 3322 C CA . ASN B 1 206 ? -11.297 26.188 -2.211 1 94.38 206 ASN B CA 1
ATOM 3323 C C . ASN B 1 206 ? -11.062 25.078 -1.186 1 94.38 206 ASN B C 1
ATOM 3325 O O . ASN B 1 206 ? -11.586 23.969 -1.328 1 94.38 206 ASN B O 1
ATOM 3329 N N . ASP B 1 207 ? -10.438 25.422 -0.138 1 88.62 207 ASP B N 1
ATOM 3330 C CA . ASP B 1 207 ? -10.039 24.422 0.845 1 88.62 207 ASP B CA 1
ATOM 3331 C C . ASP B 1 207 ? -11.258 23.812 1.532 1 88.62 207 ASP B C 1
ATOM 3333 O O . ASP B 1 207 ? -11.195 22.688 2.041 1 88.62 207 ASP B O 1
ATOM 3337 N N . SER B 1 208 ? -12.398 24.484 1.478 1 91.62 208 SER B N 1
ATOM 3338 C CA . SER B 1 208 ? -13.602 23.984 2.131 1 91.62 208 SER B CA 1
ATOM 3339 C C . SER B 1 208 ? -14.219 22.828 1.354 1 91.62 208 SER B C 1
ATOM 3341 O O . SER B 1 208 ? -15.109 22.141 1.855 1 91.62 208 SER B O 1
ATOM 3343 N N . TRP B 1 209 ? -13.711 22.625 0.182 1 94.12 209 TRP B N 1
ATOM 3344 C CA . TRP B 1 209 ? -14.211 21.547 -0.665 1 94.12 209 TRP B CA 1
ATOM 3345 C C . TRP B 1 209 ? -14.125 20.203 0.052 1 94.12 209 TRP B C 1
ATOM 3347 O O . TRP B 1 209 ? -15.016 19.359 -0.08 1 94.12 209 TRP B O 1
ATOM 3357 N N . MET B 1 210 ? -13.039 20 0.784 1 94.12 210 MET B N 1
ATOM 3358 C CA . MET B 1 210 ? -12.812 18.703 1.43 1 94.12 210 MET B CA 1
ATOM 3359 C C . MET B 1 210 ? -13.867 18.438 2.496 1 94.12 210 MET B C 1
ATOM 3361 O O . MET B 1 210 ? -14.125 17.281 2.844 1 94.12 210 MET B O 1
ATOM 3365 N N . GLN B 1 211 ? -14.492 19.438 2.994 1 92.56 211 GLN B N 1
ATOM 3366 C CA . GLN B 1 211 ? -15.477 19.297 4.059 1 92.56 211 GLN B CA 1
ATOM 3367 C C . GLN B 1 211 ? -16.703 18.516 3.574 1 92.56 211 GLN B C 1
ATOM 3369 O O . GLN B 1 211 ? -17.453 17.969 4.383 1 92.56 211 GLN B O 1
ATOM 3374 N N . LYS B 1 212 ? -16.859 18.469 2.312 1 92.31 212 LYS B N 1
ATOM 3375 C CA . LYS B 1 212 ? -17.953 17.703 1.727 1 92.31 212 LYS B CA 1
ATOM 3376 C C . LYS B 1 212 ? -17.812 16.219 2.041 1 92.31 212 LYS B C 1
ATOM 3378 O O . LYS B 1 212 ? -18.781 15.469 1.923 1 92.31 212 LYS B O 1
ATOM 3383 N N . PHE B 1 213 ? -16.641 15.852 2.459 1 94.62 213 PHE B N 1
ATOM 3384 C CA . PHE B 1 213 ? -16.359 14.445 2.713 1 94.62 213 PHE B CA 1
ATOM 3385 C C . PHE B 1 213 ? -16.312 14.164 4.211 1 94.62 213 PHE B C 1
ATOM 3387 O O . PHE B 1 213 ? -16.172 13.008 4.625 1 94.62 213 PHE B O 1
ATOM 3394 N N . PHE B 1 214 ? -16.438 15.18 5 1 93.56 214 PHE B N 1
ATOM 3395 C CA . PHE B 1 214 ? -16.281 15.023 6.441 1 93.56 214 PHE B CA 1
ATOM 3396 C C . PHE B 1 214 ? -17.578 14.539 7.074 1 93.56 214 PHE B C 1
ATOM 3398 O O . PHE B 1 214 ? -18.656 14.969 6.691 1 93.56 214 PHE B O 1
ATOM 3405 N N . PHE B 1 215 ? -17.312 13.617 8.023 1 89.94 215 PHE B N 1
ATOM 3406 C CA . PHE B 1 215 ? -18.406 13.266 8.914 1 89.94 215 PHE B CA 1
ATOM 3407 C C . PHE B 1 215 ? -18.594 14.328 9.992 1 89.94 215 PHE B C 1
ATOM 3409 O O . PHE B 1 215 ? -17.625 14.953 10.43 1 89.94 215 PHE B O 1
ATOM 3416 N N . HIS B 1 216 ? -19.75 14.656 10.273 1 87 216 HIS B N 1
ATOM 3417 C CA . HIS B 1 216 ? -20 15.531 11.414 1 87 216 HIS B CA 1
ATOM 3418 C C . HIS B 1 216 ? -21.266 15.133 12.156 1 87 216 HIS B C 1
ATOM 3420 O O . HIS B 1 216 ? -22.109 14.422 11.609 1 87 216 HIS B O 1
ATOM 3426 N N . LYS B 1 217 ? -21.281 15.406 13.391 1 86.31 217 LYS B N 1
ATOM 3427 C CA . LYS B 1 217 ? -22.469 15.141 14.203 1 86.31 217 LYS B CA 1
ATOM 3428 C C . LYS B 1 217 ? -23.641 16.016 13.773 1 86.31 217 LYS B C 1
ATOM 3430 O O . LYS B 1 217 ? -23.469 17.203 13.477 1 86.31 217 LYS B O 1
ATOM 3435 N N . ASN B 1 218 ? -24.75 15.43 13.781 1 77.81 218 ASN B N 1
ATOM 3436 C CA . ASN B 1 218 ? -25.953 16.203 13.484 1 77.81 218 ASN B CA 1
ATOM 3437 C C . ASN B 1 218 ? -26.391 17.047 14.68 1 77.81 218 ASN B C 1
ATOM 3439 O O . ASN B 1 218 ? -26.141 16.672 15.828 1 77.81 218 ASN B O 1
#

pLDDT: mean 95.84, std 4.0, range [65.19, 98.94]

Radius of gyration: 24.89 Å; Cα contacts (8 Å, |Δi|>4): 572; chains: 2; bounding box: 72×60×48 Å

Secondary structure (DSSP, 8-state):
-HHHHHHHHHHHHHHHHHHHHHHHHHHHH--SHHHHHHHHHHHHHHHHHHHHHHHHHHHHHHTTEEPPHHHHHHHHHHHIIIIIIIIIS-GGGSTTHHHHHHHHHHHHHHHHHHHHHHHHS-GGG----HHHHHHHHHHHHHHHHHHHHHHHHHHHTTT--TT--EETTEE-BGGGGGHHHHHHHHHHHHHHHHHHHHHHHHHHH-GGGGGGG--EE-/-HHHHHHHHHHHHHHHHHHHHHHHHHHHH--SHHHHHHHHHHHHHHHHHHHHHHHHHHHHHHTTEEPPHHHHHHHHHHHIIIIIIIIIS-GGGSTTHHHHHHHHHHHHHHHHHHHHHHHHS-GGG----HHHHHHHHHHHHHHHHHHHHHHHHHHHTTT--TT--EETTEE-BGGGGGHHHHHHHHHHHHHHHHHHHHHHHHHHH-GGGGGGG--EE-

Solvent-accessible surface area (backbone atoms only — not comparable to full-atom values): 21685 Å² total; per-residue (Å²): 101,68,63,58,49,50,50,48,49,50,51,52,47,50,52,48,50,51,51,38,53,56,36,50,50,46,34,74,67,41,84,49,68,69,58,23,52,51,30,49,51,50,41,51,51,48,53,52,46,49,52,58,71,43,42,64,58,53,52,24,61,77,66,42,38,42,72,33,52,68,63,51,44,50,50,50,52,47,47,45,50,54,42,53,40,19,60,73,64,47,38,60,75,44,85,61,41,60,38,51,51,26,22,50,46,8,25,51,37,16,51,46,37,43,20,50,47,49,68,60,35,57,79,94,56,63,78,64,47,34,68,52,53,24,50,46,15,28,15,38,16,36,31,52,49,48,52,48,49,49,50,30,55,56,47,33,77,73,71,62,50,66,46,43,21,48,56,96,94,34,70,24,56,17,64,62,14,37,47,49,54,54,45,36,50,51,24,18,44,52,21,6,45,54,45,22,52,51,47,27,57,45,31,69,75,37,66,68,57,56,56,64,43,28,56,44,71,113,102,70,64,58,48,50,51,50,49,52,49,52,46,51,52,49,49,52,51,37,52,54,37,50,50,46,33,74,67,43,85,47,69,68,58,24,53,52,30,50,52,49,40,52,50,47,53,51,46,51,51,58,71,44,40,64,58,53,50,24,61,75,66,42,38,43,73,32,51,67,62,52,45,51,49,51,51,47,48,46,49,54,42,54,39,20,59,73,65,48,38,58,73,42,85,60,43,60,38,51,51,26,22,51,46,8,25,51,37,16,50,47,36,44,19,50,46,50,68,61,36,56,80,93,58,64,78,65,47,35,68,52,54,26,50,46,14,27,15,40,15,36,31,51,48,50,51,48,49,50,51,31,55,57,47,34,78,72,71,64,50,66,46,43,23,50,56,96,93,34,69,24,56,17,64,62,15,38,46,49,55,54,46,35,49,50,25,19,44,52,20,5,46,53,46,22,51,52,48,27,55,45,31,68,75,37,66,70,58,56,55,64,41,27,56,44,72,112

Sequence (436 aa):
MKKATDCGLAAIVLMMLFSLVLTAKDVFLATVPKNKNAALFLCLEIVLGIVIVCLPKIISVKFDLYLPPMIYGFFLLFIFGAIYLGTIYHFYRIPYWDKGLHLISGALLASFALSLFGALVPKEQQELPPGFISLYATAFAMMCGVLWEFYEFTCDSFGMNLQRYMANGHMLVGRSALMDTMGDLIADFIGAVLFAAVAFVQIKKNDSWMQKFFFHKNMKKATDCGLAAIVLMMLFSLVLTAKDVFLATVPKNKNAALFLCLEIVLGIVIVCLPKIISVKFDLYLPPMIYGFFLLFIFGAIYLGTIYHFYRIPYWDKGLHLISGALLASFALSLFGALVPKEQQELPPGFISLYATAFAMMCGVLWEFYEFTCDSFGMNLQRYMANGHMLVGRSALMDTMGDLIADFIGAVLFAAVAFVQIKKNDSWMQKFFFHKN

InterPro domains:
  IPR014509 Inner membrane protein YjdF-like [PF09997] (16-204)

Foldseek 3Di:
DVVVLVVLLVVLLVLLVVLLVVLVVQLVVDPDPVSNVVSVVLNVLSVVLNCVLCVVVVVCVVQQKDAQCVLNVLVSVLSCQCNVCCPSVPCVVPPCSLLVSLLSLLQSQLLVLLQVLQVPPDPVGLDDALVVSLVSSLVRLLVVLVVVVVVQVVVCVVVPCSLVCDDPPGGDDPCVSVCSSVSSSVSSNNSSNVNSVVSNVVCVVPVCVSVSSYMDHD/DVVVLVVLLVVLLVLLVVLLVVLVVQLVVDPDPVSNVVSVVLNVLSVVLNCVLCVVVVVCVVQQKDAQCVLNVLVSVLSCQCNVCCPSVPCVVPPCSLLVSLLSLLQSQLLVQLQVLQVPPDPVGLDDALVVSLVSSLVRLLVVLVVVVVVQVVVCVVVPCSLVCDDPPGGDDPCVSVCSSVSSSVSSNNSSNVNSVVSNVVCVVPVCVSVSSYMDHD

Nearest PDB structures (foldseek):
  7qco-assembly1_L  TM=4.883E-01  e=6.729E-01  Chroococcidiopsis sp. TS-821
  6pnj-assembly1_L  TM=4.903E-01  e=1.172E+00  Fischerella thermalis PCC 7521
  8tzj-assembly1_D  TM=2.665E-01  e=2.691E+00  Vibrio cholerae
  7qco-assembly1_L  TM=4.883E-01  e=6.963E-01  Chroococcidiopsis sp. TS-821
  6pnj-assembly1_L  TM=4.903E-01  e=1.461E+00  Fischerella thermalis PCC 7521

Organism: Ligilactobacillus ruminis (strain ATCC 27782 / RF3) (NCBI:txid1069534)